Protein AF-Q25303-F1 (afdb_monomer)

Foldseek 3Di:
DPPPPDLVNCCVFLVVLDDPVLSVVLVVCVVVVHDPVVSLVSSVVVLVPDDDPSNVVNLVSNLVVVLVLLCVQQHDVLSVVLVVCVVVPHDVVVSVVSSVVSLVPRPDPVSVVSCVSCVVVNCVSVVVVVCVVVPPPDLVNCCVFLVVLDDPVLSVVLVVCVVVVHDVVVSLVSSVVVLVPDDDPSVLVNLVSNLVVVLVLLCVQQHPVLSVVLVVCVVVQPDLVVSVVSSVVSLVPRPDPVSVVVCVSCVVVNCCSSVPPDVDPDDHDPDDLQCPCVDPLNPLDDVVLSVVLNVCSVVPHDPLVSLVSSVVVLVPDDDPSNVSSLVSVVVVLLVVLVVQADPVCVVVLVVPPPAPVSNVVSLVRLVVDPDPVCVVVSVSSSVSNCVSCVVVVRVLVRVVPVCPPLCVCCVPQVPLDDPVLSVVLVVCVVVVHDPLVSLVSSLVVLVVDDDPSNVVNLVSCQVVLLVLLCVLLHVVLSVVLVVCVVVPNALVRSVVSSVVSNVPRPDPSSVVSCSRCVVSNNVSSNVVSPPPDLVNCCVPLVVLDDPVLSVVLVVCVVVVHDPVVSVVSSVVVLVPDDPVSVVVNVVD

pLDDT: mean 72.69, std 16.01, range [29.0, 93.25]

Sequence (588 aa):
DHHEHNLDEYFRTHLSWLTDIQKDEIRKMKEEGKPKADMQKKIFDYYESLTGDEKKEASEKLREGCRALLKQIVGDEKMAELKQMKDSGDGYEELIAKVDHMLEHVTDEPKKEKITEYGPACRKIYGDRHKRDHHEHNLDEYFRTHLSWLTDIQKDEIRKMKEEGKPKADMQKKIFDYYESLTGDEKKEASEKLREGCRALLKQIVGDEKMAELKQMKDSGVGIEELIAKVDHMLEHVTDEPKKEKIQEYGPACHKIYGTPVMRNKRNQANNGTKHCSSPYLQWLTDEEKGEIRKIIGGNKSRADILKAIFFYYQILPGKEKKNAGERLRLSCEEIVRSLVYENRLSELEALENDSSTMSEMMKMLSAATDRSKFAQIKAYQTACNRIFDLRQLVRRKREHKGNSIDNYLEKNLKWLSVEQREELREMKKNGKSRADMIAKMFHYYEELFGEAKQHVTERLYDGCRQILKDVVGGDRYNELAKMKDSGANMNDLKAKADAMLNEIIDEEKKEKIKIYGSGCMRIFTRMGHKHSLEEHFKTDLKWLTKEQKDELLKMKEENKSEADIREKVLHFYESLNEEAKKETAEF

Radius of gyration: 40.66 Å; Cα contacts (8 Å, |Δi|>4): 334; chains: 1; bounding box: 104×54×108 Å

Secondary structure (DSSP, 8-state):
------HHHHHHTTTTTS-HHHHHHHHHHHHTT--HHHHHHHHHHHHHH--HHHHHHHHHHHHHHHHHHHHHHHHHHHHHHHHHHHHHT--HHHHHHHHHHHHHT---HHHHHHHHHHHHHHHHHHHHHHHHHS----HHHHHHTTTTTS-HHHHHHHHHHHHTT--HHHHHHHHHHHHHH--HHHHHHHHHHHHHHHHHHHHHHHHHHHHHHHHHHHHTT--HHHHHHHHHHHHHT---HHHHHHHHHHHHHHHHHHHS------------TT-GGGSGGGTTS-HHHHHHHHHHHHTT--HHHHHHHHHHHHHH--HHHHHHHHHHHHHHHHHHHHHHS-GGGHHHHHTS-SSTHHHHHHHHHHHT---TTTHHHHHHHHHHHHHHHTHHHHHHHHHHHTT--HHHHHHHH-TTS-HHHHHHHHHHHHTT--HHHHHHHHHHHHHH--HHHHHHHHHHHHHHHHHHHHHHH-HHHHHHHHHHHHTT--HHHHHHHHHHHHHT---HHHHHHHHHHHHHHHHHHHHHH----HHHHTTTTTTTS-HHHHHHHHHHHHTT--HHHHHHHHHHHHHTS-HHHHHHHTT-

Organism: Loa loa (NCBI:txid7209)

InterPro domains:
  IPR032487 Polyprotein allergen, nematode [PF16469] (5-126)
  IPR032487 Polyprotein allergen, nematode [PF16469] (137-258)
  IPR032487 Polyprotein allergen, nematode [PF16469] (280-389)
  IPR032487 Polyprotein allergen, nematode [PF16469] (405-525)
  IPR032487 Polyprotein allergen, nematode [PF16469] (532-586)
  IPR038289 DVA-1 superfamily [G3DSA:1.10.533.30] (1-129)
  IPR038289 DVA-1 superfamily [G3DSA:1.10.533.30] (130-261)
  IPR038289 DVA-1 superfamily [G3DSA:1.10.533.30] (266-392)
  IPR038289 DVA-1 superfamily [G3DSA:1.10.533.30] (397-527)
  IPR038289 DVA-1 superfamily [G3DSA:1.10.533.30] (528-588)

Nearest PDB structures (foldseek):
  2xv9-assembly1_A  TM=9.232E-01  e=7.006E-07  Ascaris suum
  7z88-assembly1_A  TM=1.424E-01  e=2.249E+00  Homo sapiens

Mean predicted aligned error: 23.8 Å

Solvent-accessible surface area (backbone atoms only — not comparable to full-atom values): 33617 Å² total; per-residue (Å²): 135,85,82,75,79,50,71,69,56,38,46,69,54,41,41,47,78,53,51,71,70,56,49,51,53,50,49,48,40,54,73,70,65,51,57,67,67,59,50,50,49,53,54,48,54,54,56,67,72,43,56,73,68,62,31,50,54,42,51,52,31,42,48,52,45,44,49,55,52,47,35,71,64,65,30,70,68,54,49,48,52,54,48,50,42,55,75,72,65,55,53,65,69,58,53,48,51,49,50,51,56,56,56,71,70,54,80,52,62,78,49,46,50,50,45,68,74,42,39,66,60,43,52,48,63,55,44,56,45,42,59,68,69,44,75,67,71,51,68,69,56,38,45,69,53,41,40,46,79,54,51,70,70,56,49,50,53,50,48,49,41,55,74,70,66,54,58,67,68,60,52,51,49,52,54,47,54,54,54,66,73,43,56,74,68,63,32,50,52,41,52,52,30,44,50,48,46,46,49,56,52,47,34,72,64,63,31,70,67,54,47,47,52,55,48,52,41,49,74,72,41,53,50,71,68,59,53,47,52,50,49,51,57,56,58,72,71,54,80,52,62,77,50,46,52,50,45,69,76,44,41,67,62,42,48,51,65,70,69,46,86,65,94,65,94,66,92,60,85,90,79,69,92,82,52,72,68,75,33,85,48,40,66,81,51,52,74,65,58,41,47,53,50,46,55,47,58,75,65,76,53,55,75,61,57,53,51,50,53,56,48,53,61,52,68,73,44,59,75,69,59,30,53,53,41,47,55,29,46,45,56,52,46,50,51,53,51,58,73,71,47,61,75,91,51,45,63,68,53,68,72,47,72,94,50,86,58,52,56,57,56,50,51,54,52,53,74,68,56,82,57,75,92,48,44,70,58,52,53,47,49,50,55,52,46,48,66,75,50,42,65,69,61,50,54,54,56,44,66,63,52,82,57,67,50,61,62,60,48,42,66,69,76,41,64,87,49,52,73,66,60,50,48,52,52,49,49,40,51,75,70,68,50,52,72,50,59,50,46,49,51,52,49,50,58,55,64,74,43,56,67,68,64,33,52,57,49,38,61,65,46,37,59,56,38,50,50,52,49,30,70,57,61,30,64,70,58,40,49,50,53,49,50,41,48,76,71,65,50,50,70,67,58,51,47,54,52,48,52,54,53,56,70,69,54,78,52,69,70,48,47,51,49,43,72,52,41,40,73,58,37,51,52,38,50,54,53,63,68,48,65,67,46,72,77,50,37,44,71,57,88,41,47,86,52,52,72,69,57,50,52,51,53,49,50,41,52,75,68,67,52,52,74,65,58,54,49,54,51,53,49,53,56,55,70,69,46,52,76,67,58,42,58,74,51,68,83,107

Structure (mmCIF, N/CA/C/O backbone):
data_AF-Q25303-F1
#
_entry.id   AF-Q25303-F1
#
loop_
_atom_site.group_PDB
_atom_site.id
_atom_site.type_symbol
_atom_site.label_atom_id
_atom_site.label_alt_id
_atom_site.label_comp_id
_atom_site.label_asym_id
_atom_site.label_entity_id
_atom_site.label_seq_id
_atom_site.pdbx_PDB_ins_code
_atom_site.Cartn_x
_atom_site.Cartn_y
_atom_site.Cartn_z
_atom_site.occupancy
_atom_site.B_iso_or_equiv
_atom_site.auth_seq_id
_atom_site.auth_comp_id
_atom_site.auth_asym_id
_atom_site.auth_atom_id
_atom_site.pdbx_PDB_model_num
ATOM 1 N N . ASP A 1 1 ? -27.948 -24.685 54.886 1.00 29.00 1 ASP A N 1
ATOM 2 C CA . ASP A 1 1 ? -26.506 -24.870 54.635 1.00 29.00 1 ASP A CA 1
ATOM 3 C C . ASP A 1 1 ? -25.879 -23.612 54.068 1.00 29.00 1 ASP A C 1
ATOM 5 O O . ASP A 1 1 ? -25.976 -23.327 52.878 1.00 29.00 1 ASP A O 1
ATOM 9 N N . HIS A 1 2 ? -25.306 -22.802 54.958 1.00 31.19 2 HIS A N 1
ATOM 10 C CA . HIS A 1 2 ? -24.534 -21.623 54.587 1.00 31.19 2 HIS A CA 1
ATOM 11 C C . HIS A 1 2 ? -23.174 -22.088 54.062 1.00 31.19 2 HIS A C 1
ATOM 13 O O . HIS A 1 2 ? -22.274 -22.372 54.845 1.00 31.19 2 HIS A O 1
ATOM 19 N N . HIS A 1 3 ? -23.020 -22.187 52.739 1.00 37.19 3 HIS A N 1
ATOM 20 C CA . HIS A 1 3 ? -21.689 -22.231 52.136 1.00 37.19 3 HIS A CA 1
ATOM 21 C C . HIS A 1 3 ? -21.018 -20.875 52.378 1.00 37.19 3 HIS A C 1
ATOM 23 O O . HIS A 1 3 ? -21.212 -19.909 51.637 1.00 37.19 3 HIS A O 1
ATOM 29 N N . GLU A 1 4 ? -20.299 -20.793 53.491 1.00 41.38 4 GLU A N 1
ATOM 30 C CA . GLU A 1 4 ? -19.401 -19.704 53.829 1.00 41.38 4 GLU A CA 1
ATOM 31 C C . GLU A 1 4 ? -18.225 -19.779 52.847 1.00 41.38 4 GLU A C 1
ATOM 33 O O . GLU A 1 4 ? -17.341 -20.623 52.974 1.00 41.38 4 GLU A O 1
ATOM 38 N N . HIS A 1 5 ? -18.273 -18.974 51.783 1.00 54.72 5 HIS A N 1
ATOM 39 C CA . HIS A 1 5 ? -17.223 -18.960 50.765 1.00 54.72 5 HIS A CA 1
ATOM 40 C C . HIS A 1 5 ? -15.878 -18.628 51.420 1.00 54.72 5 HIS A C 1
ATOM 42 O O . HIS A 1 5 ? -15.682 -17.519 51.92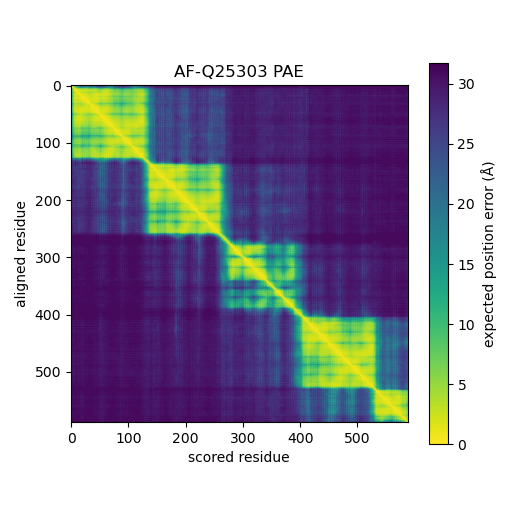9 1.00 54.72 5 HIS A O 1
ATOM 48 N N . ASN A 1 6 ? -14.952 -19.589 51.425 1.00 68.81 6 ASN A N 1
ATOM 49 C CA . ASN A 1 6 ? -13.628 -19.390 51.997 1.00 68.81 6 ASN A CA 1
ATOM 50 C C . ASN A 1 6 ? -12.845 -18.395 51.121 1.00 68.81 6 ASN A C 1
ATOM 52 O O . ASN A 1 6 ? -12.849 -18.486 49.896 1.00 68.81 6 ASN A O 1
ATOM 56 N N . LEU A 1 7 ? -12.136 -17.452 51.744 1.00 77.88 7 LEU A N 1
ATOM 57 C CA . LEU A 1 7 ? -11.303 -16.463 51.049 1.00 77.88 7 LEU A CA 1
ATOM 58 C C . LEU A 1 7 ? -10.301 -17.136 50.087 1.00 77.88 7 LEU A C 1
ATOM 60 O O . LEU A 1 7 ? -10.069 -16.640 48.986 1.00 77.88 7 LEU A O 1
ATOM 64 N N . ASP A 1 8 ? -9.778 -18.306 50.461 1.00 79.81 8 ASP A N 1
ATOM 65 C CA . ASP A 1 8 ? -8.863 -19.079 49.614 1.00 79.81 8 ASP A CA 1
ATOM 66 C C . ASP A 1 8 ? -9.529 -19.639 48.348 1.00 79.81 8 ASP A C 1
ATOM 68 O O . ASP A 1 8 ? -8.869 -19.814 47.322 1.00 79.81 8 ASP A O 1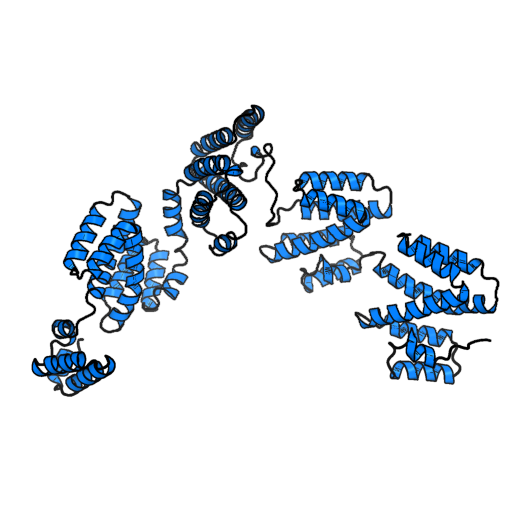
ATOM 72 N N . GLU A 1 9 ? -10.835 -19.907 48.385 1.00 82.00 9 GLU A N 1
ATOM 73 C CA . GLU A 1 9 ? -11.585 -20.330 47.203 1.00 82.00 9 GLU A CA 1
ATOM 74 C C . GLU A 1 9 ? -11.682 -19.181 46.197 1.00 82.00 9 GLU A C 1
ATOM 76 O O . GLU A 1 9 ? -11.440 -19.380 45.004 1.00 82.00 9 GLU A O 1
ATOM 81 N N . TYR A 1 10 ? -11.910 -17.954 46.677 1.00 82.56 10 TYR A N 1
ATOM 82 C CA . TYR A 1 10 ? -11.863 -16.765 45.831 1.00 82.56 10 TYR A CA 1
ATOM 83 C C . TYR A 1 10 ? 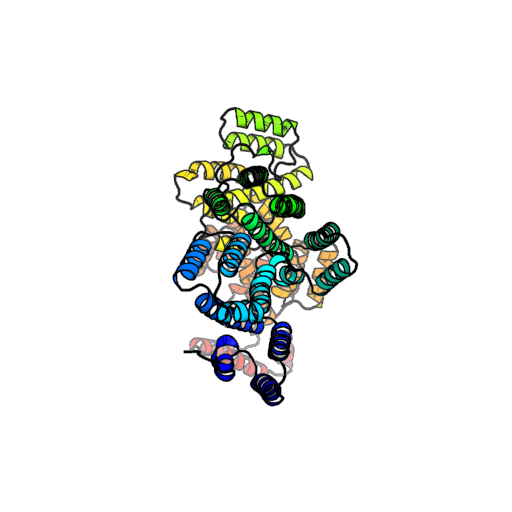-10.474 -16.553 45.226 1.00 82.56 10 TYR A C 1
ATOM 85 O O . TYR A 1 10 ? -10.382 -16.302 44.026 1.00 82.56 10 TYR A O 1
ATOM 93 N N . PHE A 1 11 ? -9.392 -16.727 45.993 1.00 87.38 11 PHE A N 1
ATOM 94 C CA . PHE A 1 11 ? -8.018 -16.625 45.475 1.00 87.38 11 PHE A CA 1
ATOM 95 C C . PHE A 1 11 ? -7.673 -17.651 44.395 1.00 87.38 11 PHE A C 1
ATOM 97 O O . PHE A 1 11 ? -6.782 -17.396 43.587 1.00 87.38 11 PHE A O 1
ATOM 104 N N . ARG A 1 12 ? -8.358 -18.797 44.356 1.00 84.44 12 ARG A N 1
ATOM 105 C CA . ARG A 1 12 ? -8.180 -19.812 43.304 1.00 84.44 12 ARG A CA 1
ATOM 106 C C . ARG A 1 12 ? -9.081 -19.590 42.093 1.00 84.44 12 ARG A C 1
ATOM 108 O O . ARG A 1 12 ? -8.774 -20.094 41.018 1.00 84.44 12 ARG A O 1
ATOM 115 N N . THR A 1 13 ? -10.179 -18.859 42.261 1.00 85.94 13 THR A N 1
ATOM 116 C CA . THR A 1 13 ? -11.217 -18.684 41.239 1.00 85.94 13 THR A CA 1
ATOM 117 C C . THR A 1 13 ? -11.272 -17.237 40.747 1.00 85.94 13 THR A C 1
ATOM 119 O O . THR A 1 13 ? -10.565 -16.863 39.816 1.00 85.94 13 THR A O 1
ATOM 122 N N . HIS A 1 14 ? -12.102 -16.401 41.364 1.00 85.31 14 HIS A N 1
ATOM 123 C CA . HIS A 1 14 ? -12.442 -15.057 40.892 1.00 85.31 14 HIS A CA 1
ATOM 124 C C . HIS A 1 14 ? -11.359 -14.002 41.175 1.00 85.31 14 HIS A C 1
ATOM 126 O O . HIS A 1 14 ? -11.366 -12.933 40.565 1.00 85.31 14 HIS A O 1
ATOM 132 N N . LEU A 1 15 ? -10.421 -14.307 42.075 1.00 89.06 15 LEU A N 1
ATOM 133 C CA . LEU A 1 15 ? -9.273 -13.483 42.463 1.00 89.06 15 LEU A CA 1
ATOM 134 C C . LEU A 1 15 ? -7.933 -14.155 42.114 1.00 89.06 15 LEU A C 1
ATOM 136 O O . LEU A 1 15 ? -6.900 -13.819 42.693 1.00 89.06 15 LEU A O 1
ATOM 140 N N . SER A 1 16 ? -7.931 -15.105 41.168 1.00 90.44 16 SER A N 1
ATOM 141 C CA . SER A 1 16 ? -6.713 -15.804 40.728 1.00 90.44 16 SER A CA 1
ATOM 142 C C . SER A 1 16 ? -5.656 -14.874 40.132 1.00 90.44 16 SER A C 1
ATOM 144 O O . SER A 1 16 ? -4.474 -15.202 40.175 1.00 90.44 16 SER A O 1
ATOM 146 N N . TRP A 1 17 ? -6.091 -13.720 39.623 1.00 92.19 17 TRP A N 1
ATOM 147 C CA . TRP A 1 17 ? -5.275 -12.666 39.020 1.00 92.19 17 TRP A CA 1
ATOM 148 C C . TRP A 1 17 ? -4.452 -11.854 40.032 1.00 92.19 17 TRP A C 1
ATOM 150 O O . TRP A 1 17 ? -3.571 -11.102 39.626 1.00 92.19 17 TRP A O 1
ATOM 160 N N . LEU A 1 18 ? -4.717 -11.981 41.337 1.00 91.44 18 LEU A N 1
ATOM 161 C CA . LEU A 1 18 ? -3.857 -11.387 42.360 1.00 91.44 18 LEU A CA 1
ATOM 162 C C . LEU A 1 18 ? -2.526 -12.143 42.436 1.00 91.44 18 LEU A C 1
ATOM 164 O O . LEU A 1 18 ? -2.493 -13.377 42.382 1.00 91.44 18 LEU A O 1
ATOM 168 N N . THR A 1 19 ? -1.434 -11.411 42.642 1.00 91.81 19 THR A N 1
ATOM 169 C CA . THR A 1 19 ? -0.134 -12.023 42.940 1.00 91.81 19 THR A CA 1
ATOM 170 C C . THR A 1 19 ? -0.143 -12.663 44.325 1.00 91.81 19 THR A C 1
ATOM 172 O O . THR A 1 19 ? -0.952 -12.305 45.184 1.00 91.81 19 THR A O 1
ATOM 175 N N . ASP A 1 20 ? 0.776 -13.593 44.581 1.00 91.69 20 ASP A N 1
ATOM 176 C CA . ASP A 1 20 ? 0.850 -14.255 45.890 1.00 91.69 20 ASP A CA 1
ATOM 177 C C . ASP A 1 20 ? 1.131 -13.255 47.023 1.00 91.69 20 ASP A C 1
ATOM 179 O O . ASP A 1 20 ? 0.511 -13.335 48.078 1.00 91.69 20 ASP A O 1
ATOM 183 N N . ILE A 1 21 ? 1.934 -12.217 46.753 1.00 91.62 21 ILE A N 1
ATOM 184 C CA . ILE A 1 21 ? 2.184 -11.113 47.693 1.00 91.62 21 ILE A CA 1
ATOM 185 C C . ILE A 1 21 ? 0.883 -10.364 48.024 1.00 91.62 21 ILE A C 1
ATOM 187 O O . ILE A 1 21 ? 0.608 -10.071 49.186 1.00 91.62 21 ILE A O 1
ATOM 191 N N . GLN A 1 22 ? 0.058 -10.068 47.015 1.00 93.25 22 GLN A N 1
ATOM 192 C CA . GLN A 1 22 ? -1.226 -9.391 47.219 1.00 93.25 22 GLN A CA 1
ATOM 193 C C . GLN A 1 22 ? -2.215 -10.284 47.981 1.00 93.25 22 GLN A C 1
ATOM 195 O O . GLN A 1 22 ? -2.923 -9.804 48.865 1.00 93.25 22 GLN A O 1
ATOM 200 N N . LYS A 1 23 ? -2.254 -11.589 47.679 1.00 92.81 23 LYS A N 1
ATOM 201 C CA . LYS A 1 23 ? -3.086 -12.568 48.401 1.00 92.81 23 LYS A CA 1
ATOM 202 C C . LYS A 1 23 ? -2.687 -12.660 49.873 1.00 92.81 23 LYS A C 1
ATOM 204 O O . LYS A 1 23 ? -3.565 -12.675 50.735 1.00 92.81 23 LYS A O 1
ATOM 209 N N . ASP A 1 24 ? -1.389 -12.672 50.163 1.00 91.81 24 ASP A N 1
ATOM 210 C CA . ASP A 1 24 ? -0.861 -12.691 51.528 1.00 91.81 24 ASP A CA 1
ATOM 211 C C . ASP A 1 24 ? -1.215 -11.409 52.292 1.00 91.81 24 ASP A C 1
ATOM 213 O O . ASP A 1 24 ? -1.609 -11.478 53.457 1.00 91.81 24 ASP A O 1
ATOM 217 N N . GLU A 1 25 ? -1.166 -10.244 51.637 1.00 92.69 25 GLU A N 1
ATOM 218 C CA . GLU A 1 25 ? -1.586 -8.973 52.239 1.00 92.69 25 GLU A CA 1
ATOM 219 C C . GLU A 1 25 ? -3.079 -8.993 52.610 1.00 92.69 25 GLU A C 1
ATOM 221 O O . GLU A 1 25 ? -3.444 -8.624 53.727 1.00 92.69 25 GLU A O 1
ATOM 226 N N . ILE A 1 26 ? -3.946 -9.502 51.729 1.00 92.44 26 ILE A N 1
ATOM 227 C CA . ILE A 1 26 ? -5.380 -9.656 52.024 1.00 92.44 26 ILE A CA 1
ATOM 228 C C . ILE A 1 26 ? -5.619 -10.705 53.125 1.00 92.44 26 ILE A C 1
ATOM 230 O O . ILE A 1 26 ? -6.475 -10.495 53.988 1.00 92.44 26 ILE A O 1
ATOM 234 N N . ARG A 1 27 ? -4.855 -11.808 53.155 1.00 91.06 27 ARG A N 1
ATOM 235 C CA . ARG A 1 27 ? -4.942 -12.808 54.235 1.00 91.06 27 ARG A CA 1
ATOM 236 C C . ARG A 1 27 ? -4.586 -12.185 55.583 1.00 91.06 27 ARG A C 1
ATOM 238 O O . ARG A 1 27 ? -5.345 -12.333 56.537 1.00 91.06 27 ARG A O 1
ATOM 245 N N . LYS A 1 28 ? -3.511 -11.399 55.625 1.00 92.06 28 LYS A N 1
ATOM 246 C CA . LYS A 1 28 ? -3.102 -10.647 56.812 1.00 92.06 28 LYS A CA 1
ATOM 247 C C . LYS A 1 28 ? -4.181 -9.659 57.262 1.00 92.06 28 LYS A C 1
ATOM 249 O O . LYS A 1 28 ? -4.470 -9.581 58.449 1.00 92.06 28 LYS A O 1
ATOM 254 N N . MET A 1 29 ? -4.844 -8.956 56.339 1.00 90.88 29 MET A N 1
ATOM 255 C CA . MET A 1 29 ? -5.974 -8.079 56.686 1.00 90.88 29 MET A CA 1
ATOM 256 C C . MET A 1 29 ? -7.135 -8.846 57.338 1.00 90.88 29 MET A C 1
ATOM 258 O O . MET A 1 29 ? -7.746 -8.334 58.276 1.00 90.88 29 MET A O 1
ATOM 262 N N . LYS A 1 30 ? -7.423 -10.070 56.876 1.00 87.12 30 LYS A N 1
ATOM 263 C CA . LYS A 1 30 ? -8.439 -10.945 57.479 1.00 87.12 30 LYS A CA 1
ATOM 264 C C . LYS A 1 30 ? -8.030 -11.413 58.879 1.00 87.12 30 LYS A C 1
ATOM 266 O O . LYS A 1 30 ? -8.860 -11.390 59.782 1.00 87.12 30 LYS A O 1
ATOM 271 N N . GLU A 1 31 ? -6.773 -11.816 59.060 1.00 89.31 31 GLU A N 1
ATOM 272 C CA . GLU A 1 31 ? -6.212 -12.238 60.356 1.00 89.31 31 GLU A CA 1
ATOM 273 C C . GLU A 1 31 ? -6.196 -11.094 61.380 1.00 89.31 31 GLU A C 1
ATOM 275 O O . GLU A 1 31 ? -6.507 -11.302 62.549 1.00 89.31 31 GLU A O 1
ATOM 280 N N . GLU A 1 32 ? -5.917 -9.871 60.926 1.00 90.19 32 GLU A N 1
ATOM 281 C CA . GLU A 1 32 ? -5.994 -8.637 61.719 1.00 90.19 32 GLU A CA 1
ATOM 282 C C . GLU A 1 32 ? -7.440 -8.212 62.048 1.00 90.19 32 GLU A C 1
ATOM 284 O O . GLU A 1 32 ? -7.647 -7.202 62.719 1.00 90.19 32 GLU A O 1
ATOM 289 N N . GLY A 1 33 ? -8.450 -8.952 61.575 1.00 87.25 33 GLY A N 1
ATOM 290 C CA . GLY A 1 33 ? -9.860 -8.667 61.833 1.00 87.25 33 GLY A CA 1
ATOM 291 C C . GLY A 1 33 ? -10.384 -7.425 61.111 1.00 87.25 33 GLY A C 1
ATOM 292 O O . GLY A 1 33 ? -11.368 -6.831 61.558 1.00 87.25 33 GLY A O 1
ATOM 293 N N . LYS A 1 34 ? -9.746 -7.001 60.009 1.00 88.38 34 LYS A N 1
ATOM 294 C CA . LYS A 1 34 ? -10.209 -5.828 59.259 1.00 88.38 34 LYS A CA 1
ATOM 295 C C . LYS A 1 34 ? -11.587 -6.076 58.637 1.00 88.38 34 LYS A C 1
ATOM 297 O O . LYS A 1 34 ? -11.866 -7.191 58.181 1.00 88.38 34 LYS A O 1
ATOM 302 N N . PRO A 1 35 ? -12.442 -5.040 58.559 1.00 84.94 35 PRO A N 1
ATOM 303 C CA . PRO A 1 35 ? -13.725 -5.124 57.878 1.00 84.94 35 PRO A CA 1
ATOM 304 C C . PRO A 1 35 ? -13.591 -5.670 56.452 1.00 84.94 35 PRO A C 1
ATOM 306 O O . PRO A 1 35 ? -12.679 -5.303 55.708 1.00 84.94 35 PRO A O 1
ATOM 309 N N . LYS A 1 36 ? -14.552 -6.497 56.023 1.00 80.06 36 LYS A N 1
ATOM 310 C CA . LYS A 1 36 ? -14.592 -7.013 54.644 1.00 80.06 36 LYS A CA 1
ATOM 311 C C . LYS A 1 36 ? -14.593 -5.901 53.594 1.00 80.06 36 LYS A C 1
ATOM 313 O O . LYS A 1 36 ? -13.965 -6.067 52.555 1.00 80.06 36 LYS A O 1
ATOM 318 N N . ALA A 1 37 ? -15.222 -4.763 53.891 1.00 81.25 37 ALA A N 1
ATOM 319 C CA . ALA A 1 37 ? -15.215 -3.584 53.027 1.00 81.25 37 ALA A CA 1
ATOM 320 C C . ALA A 1 37 ? -13.794 -3.049 52.762 1.00 81.25 37 ALA A C 1
ATOM 322 O O . ALA A 1 37 ? -13.489 -2.660 51.636 1.00 81.25 37 ALA A O 1
ATOM 323 N N . ASP A 1 38 ? -12.899 -3.096 53.754 1.00 85.88 38 ASP A N 1
ATOM 324 C CA . ASP A 1 38 ? -11.508 -2.658 53.592 1.00 85.88 38 ASP A CA 1
ATOM 325 C C . ASP A 1 38 ? -10.711 -3.643 52.736 1.00 85.88 38 ASP A C 1
ATOM 327 O O . ASP A 1 38 ? -9.926 -3.235 51.880 1.00 85.88 38 ASP A O 1
ATOM 331 N N . MET A 1 39 ? -10.947 -4.947 52.918 1.00 88.50 39 MET A N 1
ATOM 332 C CA . MET A 1 39 ? -10.359 -5.980 52.061 1.00 88.50 39 MET A CA 1
ATOM 333 C C . MET A 1 39 ? -10.844 -5.845 50.613 1.00 88.50 39 MET A C 1
ATOM 335 O O . MET A 1 39 ? -10.036 -5.873 49.688 1.00 88.50 39 MET A O 1
ATOM 339 N N . GLN A 1 40 ? -12.148 -5.640 50.406 1.00 84.88 40 GLN A N 1
ATOM 340 C CA . GLN A 1 40 ? -12.723 -5.383 49.086 1.00 84.88 40 GLN A CA 1
ATOM 341 C C . GLN A 1 40 ? -12.110 -4.130 48.458 1.00 84.88 40 GLN A C 1
ATOM 343 O O . GLN A 1 40 ? -11.668 -4.186 47.313 1.00 84.88 40 GLN A O 1
ATOM 348 N N . LYS A 1 41 ? -12.018 -3.024 49.206 1.00 87.06 41 LYS A N 1
ATOM 349 C CA . LYS A 1 41 ? -11.381 -1.789 48.738 1.00 87.06 41 LYS A CA 1
ATOM 350 C C . LYS A 1 41 ? -9.952 -2.051 48.267 1.00 87.06 41 LYS A C 1
ATOM 352 O O . LYS A 1 41 ? -9.617 -1.691 47.146 1.00 87.06 41 LYS A O 1
ATOM 357 N N . LYS A 1 42 ? -9.154 -2.766 49.062 1.00 90.81 42 LYS A N 1
ATOM 358 C CA . LYS A 1 42 ? -7.771 -3.108 48.715 1.00 90.81 42 LYS A CA 1
ATOM 359 C C . LYS A 1 42 ? -7.670 -3.971 47.450 1.00 90.81 42 LYS A C 1
ATOM 361 O O . LYS A 1 42 ? -6.820 -3.716 46.601 1.00 90.81 42 LYS A O 1
ATOM 366 N N . ILE A 1 43 ? -8.555 -4.958 47.291 1.00 89.94 43 ILE A N 1
ATOM 367 C CA . ILE A 1 43 ? -8.646 -5.762 46.060 1.00 89.94 43 ILE A CA 1
ATOM 368 C C . ILE A 1 43 ? -8.969 -4.866 44.857 1.00 89.94 43 ILE A C 1
ATOM 370 O O . ILE A 1 43 ? -8.364 -5.018 43.795 1.00 89.94 43 ILE A O 1
ATOM 374 N N . PHE A 1 44 ? -9.890 -3.913 45.012 1.00 86.94 44 PHE A N 1
ATOM 375 C CA . PHE A 1 44 ? -10.221 -2.965 43.950 1.00 86.94 44 PHE A CA 1
ATOM 376 C C . PHE A 1 44 ? -9.075 -2.006 43.626 1.00 86.94 44 PHE A C 1
ATOM 378 O O . PHE A 1 44 ? -8.876 -1.726 42.449 1.00 86.94 44 PHE A O 1
ATOM 385 N N . ASP A 1 45 ? -8.293 -1.566 44.612 1.00 87.69 45 ASP A N 1
ATOM 386 C CA . ASP A 1 45 ? -7.106 -0.736 44.381 1.00 87.69 45 ASP A CA 1
ATOM 387 C C . ASP A 1 45 ? -6.083 -1.485 43.503 1.00 87.69 45 ASP A C 1
ATOM 389 O O . ASP A 1 45 ? -5.550 -0.923 42.542 1.00 87.69 45 ASP A O 1
ATOM 393 N N . TYR A 1 46 ? -5.864 -2.786 43.755 1.00 91.12 46 TYR A N 1
ATOM 394 C CA . TYR A 1 46 ? -5.035 -3.611 42.869 1.00 91.12 46 TYR A CA 1
ATOM 395 C C . TYR A 1 46 ? -5.639 -3.724 41.471 1.00 91.12 46 TYR A C 1
ATOM 397 O O . TYR A 1 46 ? -4.935 -3.497 40.491 1.00 91.12 46 TYR A O 1
ATOM 405 N N . TYR A 1 47 ? -6.936 -4.017 41.357 1.00 87.69 47 TYR A N 1
ATOM 406 C CA . TYR A 1 47 ? -7.622 -4.101 40.064 1.00 87.69 47 TYR A CA 1
ATOM 407 C C . TYR A 1 47 ? -7.544 -2.786 39.261 1.00 87.69 47 TYR A C 1
ATOM 409 O O . TYR A 1 47 ? -7.352 -2.802 38.042 1.00 87.69 47 TYR A O 1
ATOM 417 N N . GLU A 1 48 ? -7.666 -1.633 39.919 1.00 84.00 48 GLU A N 1
ATOM 418 C CA . GLU A 1 48 ? -7.573 -0.322 39.277 1.00 84.00 48 GLU A CA 1
ATOM 419 C C . GLU A 1 48 ? -6.168 -0.033 38.751 1.00 84.00 48 GLU A C 1
ATOM 421 O O . GLU A 1 48 ? -6.048 0.536 37.662 1.00 84.00 48 GLU A O 1
ATOM 426 N N . SER A 1 49 ? -5.141 -0.495 39.471 1.00 85.06 49 SER A N 1
ATOM 427 C CA . SER A 1 49 ? -3.732 -0.377 39.084 1.00 85.06 49 SER A CA 1
ATOM 428 C C . SER A 1 49 ? -3.353 -1.224 37.861 1.00 85.06 49 SER A C 1
ATOM 430 O O . SER A 1 49 ? -2.399 -0.890 37.159 1.00 85.06 49 SER A O 1
ATOM 432 N N . LEU A 1 50 ? -4.120 -2.280 37.557 1.00 84.06 50 LEU A N 1
ATOM 433 C CA . LEU A 1 50 ? -3.885 -3.111 36.377 1.00 84.06 50 LEU A CA 1
ATOM 434 C C . LEU A 1 50 ? -4.168 -2.338 35.088 1.00 84.06 50 LEU A C 1
ATOM 436 O O . LEU A 1 50 ? -5.069 -1.490 35.014 1.00 84.06 50 LEU A O 1
ATOM 440 N N . THR A 1 51 ? -3.450 -2.703 34.027 1.00 74.38 51 THR A N 1
ATOM 441 C CA . THR A 1 51 ? -3.658 -2.189 32.668 1.00 74.38 51 THR A CA 1
ATOM 442 C C . THR A 1 51 ? -3.593 -3.327 31.642 1.00 74.38 51 THR A C 1
ATOM 444 O O . THR A 1 51 ? -3.269 -4.460 31.982 1.00 74.38 51 THR A O 1
ATOM 447 N N . GLY A 1 52 ? -3.970 -3.054 30.389 1.00 75.50 52 GLY A N 1
ATOM 448 C CA . GLY A 1 52 ? -3.814 -4.011 29.286 1.00 75.50 52 GLY A CA 1
ATOM 449 C C . GLY A 1 52 ? -4.527 -5.356 29.491 1.00 75.50 52 GLY A C 1
ATOM 450 O O . GLY A 1 52 ? -5.666 -5.402 29.969 1.00 75.50 52 GLY A O 1
ATOM 451 N N . ASP A 1 53 ? -3.848 -6.435 29.098 1.00 72.88 53 ASP A N 1
ATOM 452 C CA . ASP A 1 53 ? -4.379 -7.801 29.136 1.00 72.88 53 ASP A CA 1
ATOM 453 C C . ASP A 1 53 ? -4.618 -8.302 30.567 1.00 72.88 53 ASP A C 1
ATOM 455 O O . ASP A 1 53 ? -5.635 -8.946 30.820 1.00 72.88 53 ASP A O 1
ATOM 459 N N . GLU A 1 54 ? -3.782 -7.904 31.530 1.00 79.56 54 GLU A N 1
ATOM 460 C CA . GLU A 1 54 ? -3.952 -8.255 32.949 1.00 79.56 54 GLU A CA 1
ATOM 461 C C . GLU A 1 54 ? -5.268 -7.694 33.505 1.00 79.56 54 GLU A C 1
ATOM 463 O O . GLU A 1 54 ? -6.044 -8.396 34.156 1.00 79.56 54 GLU A O 1
ATOM 468 N N . LYS A 1 55 ? -5.592 -6.432 33.177 1.00 85.88 55 LYS A N 1
ATOM 469 C CA . LYS A 1 55 ? -6.875 -5.830 33.575 1.00 85.88 55 LYS A CA 1
ATOM 470 C C . LYS A 1 55 ? -8.052 -6.520 32.896 1.00 85.88 55 LYS A C 1
ATOM 472 O O . LYS A 1 55 ? -9.138 -6.590 33.477 1.00 85.88 55 LYS A O 1
ATOM 477 N N . LYS A 1 56 ? -7.881 -6.992 31.658 1.00 80.12 56 LYS A N 1
ATOM 478 C CA . LYS A 1 56 ? -8.924 -7.712 30.919 1.00 80.12 56 LYS A CA 1
ATOM 479 C C . LYS A 1 56 ? -9.220 -9.060 31.574 1.00 80.12 56 LYS A C 1
ATOM 481 O O . LYS A 1 56 ? -10.385 -9.319 31.868 1.00 80.12 56 LYS A O 1
ATOM 486 N N . GLU A 1 57 ? -8.191 -9.846 31.876 1.00 85.94 57 GLU A N 1
ATOM 487 C CA . GLU A 1 57 ? -8.328 -11.125 32.576 1.00 85.94 57 GLU A CA 1
ATOM 488 C C . GLU A 1 57 ? -8.971 -10.938 33.958 1.00 85.94 57 GLU A C 1
ATOM 490 O O . GLU A 1 57 ? -9.978 -11.579 34.269 1.00 85.94 57 GLU A O 1
ATOM 495 N N . ALA A 1 58 ? -8.478 -9.981 34.752 1.00 87.38 58 ALA A N 1
ATOM 496 C CA . ALA A 1 58 ? -9.053 -9.663 36.058 1.00 87.38 58 ALA A CA 1
ATOM 497 C C . ALA A 1 58 ? -10.534 -9.249 35.956 1.00 87.38 58 ALA A C 1
ATOM 499 O O . ALA A 1 58 ? -11.369 -9.700 36.742 1.00 87.38 58 ALA A O 1
ATOM 500 N N . SER A 1 59 ? -10.893 -8.448 34.942 1.00 85.00 59 SER A N 1
ATOM 501 C CA . SER A 1 59 ? -12.288 -8.055 34.683 1.00 85.00 59 SER A CA 1
ATOM 502 C C . SER A 1 59 ? -13.177 -9.267 34.392 1.00 85.00 59 SER A C 1
ATOM 504 O O . SER A 1 59 ? -14.318 -9.322 34.849 1.00 85.00 59 SER A O 1
ATOM 506 N N . GLU A 1 60 ? -12.695 -10.231 33.605 1.00 87.12 60 GLU A N 1
ATOM 507 C CA . GLU A 1 60 ? -13.451 -11.437 33.255 1.00 87.12 60 GLU A CA 1
ATOM 508 C C . GLU A 1 60 ? -13.683 -12.326 34.482 1.00 87.12 60 GLU A C 1
ATOM 510 O O . GLU A 1 60 ? -14.831 -12.694 34.751 1.00 87.12 60 GLU A O 1
ATOM 515 N N . LYS A 1 61 ? -12.640 -12.566 35.286 1.00 88.50 61 LYS A N 1
ATOM 516 C CA . LYS A 1 61 ? -12.717 -13.357 36.526 1.00 88.50 61 LYS A CA 1
ATOM 517 C C . LYS A 1 61 ? -13.643 -12.741 37.573 1.00 88.50 61 LYS A C 1
ATOM 519 O O . LYS A 1 61 ? -14.472 -13.442 38.159 1.00 88.50 61 LYS A O 1
ATOM 524 N N . LEU A 1 62 ? -13.573 -11.424 37.761 1.00 88.94 62 LEU A N 1
ATOM 525 C CA . LEU A 1 62 ? -14.465 -10.701 38.670 1.00 88.94 62 LEU A CA 1
ATOM 526 C C . LEU A 1 62 ? -15.926 -10.732 38.189 1.00 88.94 62 LEU A C 1
ATOM 528 O O . LEU A 1 62 ? -16.844 -10.909 38.992 1.00 88.94 62 LEU A O 1
ATOM 532 N N . ARG A 1 63 ? -16.170 -10.633 36.873 1.00 86.88 63 ARG A N 1
ATOM 533 C CA . ARG A 1 63 ? -17.524 -10.771 36.303 1.00 86.88 63 ARG A CA 1
ATOM 534 C C . ARG A 1 63 ? -18.092 -12.166 36.502 1.00 86.88 63 ARG A C 1
ATOM 536 O O . ARG A 1 63 ? -19.287 -12.282 36.761 1.00 86.88 63 ARG A O 1
ATOM 543 N N . GLU A 1 64 ? -17.277 -13.209 36.365 1.00 87.00 64 GLU A N 1
ATOM 544 C CA . GLU A 1 64 ? -17.687 -14.583 36.675 1.00 87.00 64 GLU A CA 1
ATOM 545 C C . GLU A 1 64 ? -18.152 -14.703 38.126 1.00 87.00 64 GLU A C 1
ATOM 547 O O . GLU A 1 64 ? -19.238 -15.233 38.357 1.00 87.00 64 GLU A O 1
ATOM 552 N N . GLY A 1 65 ? -17.406 -14.116 39.068 1.00 87.00 65 GLY A N 1
ATOM 553 C CA . GLY A 1 65 ? -17.792 -14.073 40.480 1.00 87.00 65 GLY A CA 1
ATOM 554 C C . GLY A 1 65 ? -19.120 -13.354 40.698 1.00 87.00 65 GLY A C 1
ATOM 555 O O . GLY A 1 65 ? -20.028 -13.892 41.328 1.00 87.00 65 GLY A O 1
ATOM 556 N N . CYS A 1 66 ? -19.297 -12.183 40.084 1.00 88.75 66 CYS A N 1
ATOM 557 C CA . CYS A 1 66 ? -20.561 -11.453 40.159 1.00 88.75 66 CYS A CA 1
ATOM 558 C C . CYS A 1 66 ? -21.737 -12.204 39.512 1.00 88.75 66 CYS A C 1
ATOM 560 O O . CYS A 1 66 ? -22.851 -12.126 40.022 1.00 88.75 66 CYS A O 1
ATOM 562 N N . ARG A 1 67 ? -21.525 -12.961 38.420 1.00 87.62 67 ARG A N 1
ATOM 563 C CA . ARG A 1 67 ? -22.576 -13.818 37.832 1.00 87.62 67 ARG A CA 1
ATOM 564 C C . ARG A 1 67 ? -22.945 -14.967 38.754 1.00 87.62 67 ARG A C 1
ATOM 566 O O . ARG A 1 67 ? -24.129 -15.252 38.898 1.00 87.62 67 ARG A O 1
ATOM 573 N N . ALA A 1 68 ? -21.954 -15.621 39.356 1.00 86.31 68 ALA A N 1
ATOM 574 C CA . ALA A 1 68 ? -22.187 -16.699 40.308 1.00 86.31 68 ALA A CA 1
ATOM 575 C C . ALA A 1 68 ? -22.970 -16.188 41.525 1.00 86.31 68 ALA A C 1
ATOM 577 O O . ALA A 1 68 ? -23.945 -16.814 41.937 1.00 86.31 68 ALA A O 1
ATOM 578 N N . LEU A 1 69 ? -22.610 -15.009 42.038 1.00 86.12 69 LEU A N 1
ATOM 579 C CA . LEU A 1 69 ? -23.314 -14.374 43.146 1.00 86.12 69 LEU A CA 1
ATOM 580 C C . LEU A 1 69 ? -24.746 -13.973 42.771 1.00 86.12 69 LEU A C 1
ATOM 582 O O . LEU A 1 69 ? -25.680 -14.298 43.500 1.00 86.12 69 LEU A O 1
ATOM 586 N N . LEU A 1 70 ? -24.937 -13.322 41.619 1.00 87.38 70 LEU A N 1
ATOM 587 C CA . LEU A 1 70 ? -26.267 -12.952 41.134 1.00 87.38 70 LEU A CA 1
ATOM 588 C C . LEU A 1 70 ? -27.144 -14.197 40.960 1.00 87.38 70 LEU A C 1
ATOM 590 O O . LEU A 1 70 ? -28.271 -14.216 41.443 1.00 87.38 70 LEU A O 1
ATOM 594 N N . LYS A 1 71 ? -26.596 -15.276 40.388 1.00 88.12 71 LYS A N 1
ATOM 595 C CA . LYS A 1 71 ? -27.269 -16.574 40.264 1.00 88.12 71 LYS A CA 1
ATOM 596 C C . LYS A 1 71 ? -27.708 -17.138 41.620 1.00 88.12 71 LYS A C 1
ATOM 598 O O . LYS A 1 71 ? -28.827 -17.624 41.731 1.00 88.12 71 LYS A O 1
ATOM 603 N N . GLN A 1 72 ? -26.879 -17.035 42.663 1.00 85.38 72 GLN A N 1
ATOM 604 C CA . GLN A 1 72 ? -27.264 -17.449 44.023 1.00 85.38 72 GLN A CA 1
ATOM 605 C C . GLN A 1 72 ? -28.416 -16.609 44.600 1.00 85.38 72 GLN A C 1
ATOM 607 O O . GLN A 1 72 ? -29.215 -17.113 45.391 1.00 85.38 72 GLN A O 1
ATOM 612 N N . ILE A 1 73 ? -28.503 -15.332 44.222 1.00 86.81 73 ILE A N 1
ATOM 613 C CA . ILE A 1 73 ? -29.525 -14.405 44.713 1.00 86.81 73 ILE A CA 1
ATOM 614 C C . ILE A 1 73 ? -30.855 -14.635 43.981 1.00 86.81 73 ILE A C 1
ATOM 616 O O . ILE A 1 73 ? -31.851 -14.976 44.625 1.00 86.81 73 ILE A O 1
ATOM 620 N N . VAL A 1 74 ? -30.863 -14.501 42.650 1.00 85.50 74 VAL A N 1
ATOM 621 C CA . VAL A 1 74 ? -32.093 -14.485 41.832 1.00 85.50 74 VAL A CA 1
ATOM 622 C C . VAL A 1 74 ? -32.486 -15.853 41.261 1.00 85.50 74 VAL A C 1
ATOM 624 O O . VAL A 1 74 ? -33.615 -16.019 40.808 1.00 85.50 74 VAL A O 1
ATOM 627 N N . GLY A 1 75 ? -31.591 -16.843 41.307 1.00 86.44 75 GLY A N 1
ATOM 628 C CA . GLY A 1 75 ? -31.832 -18.199 40.809 1.00 86.44 75 GLY A CA 1
ATOM 629 C C . GLY A 1 75 ? -31.642 -18.376 39.296 1.00 86.44 75 GLY A C 1
ATOM 630 O O . GLY A 1 75 ? -31.451 -17.424 38.536 1.00 86.44 75 GLY A O 1
ATOM 631 N N . ASP A 1 76 ? -31.681 -19.636 38.860 1.00 85.31 76 ASP A N 1
ATOM 632 C CA . ASP A 1 76 ? -31.366 -20.060 37.487 1.00 85.31 76 ASP A CA 1
ATOM 633 C C . ASP A 1 76 ? -32.367 -19.531 36.455 1.00 85.31 76 ASP A C 1
ATOM 635 O O . ASP A 1 76 ? -31.963 -19.141 35.362 1.00 85.31 76 ASP A O 1
ATOM 639 N N . GLU A 1 77 ? -33.650 -19.465 36.812 1.00 84.81 77 GLU A N 1
ATOM 640 C CA . GLU A 1 77 ? -34.724 -18.990 35.933 1.00 84.81 77 GLU A CA 1
ATOM 641 C C . GLU A 1 77 ? -34.525 -17.517 35.554 1.00 84.81 77 GLU A C 1
ATOM 643 O O . GLU A 1 77 ? -34.480 -17.163 34.377 1.00 84.81 77 GLU A O 1
ATOM 648 N N . LYS A 1 78 ? -34.281 -16.657 36.549 1.00 86.31 78 LYS A N 1
ATOM 649 C CA . LYS A 1 78 ? -34.023 -15.228 36.330 1.00 86.31 78 LYS A CA 1
ATOM 650 C C . LYS A 1 78 ? -32.697 -14.980 35.614 1.00 86.31 78 LYS A C 1
ATOM 652 O O . LYS A 1 78 ? -32.602 -14.084 34.778 1.00 86.31 78 LYS A O 1
ATOM 657 N N . MET A 1 79 ? -31.686 -15.811 35.860 1.00 87.69 79 MET A N 1
ATOM 658 C CA . MET A 1 79 ? -30.446 -15.768 35.082 1.00 87.69 79 MET A CA 1
ATOM 659 C C . MET A 1 79 ? -30.649 -16.176 33.617 1.00 87.69 79 MET A C 1
ATOM 661 O O . MET A 1 79 ? -29.985 -15.618 32.741 1.00 87.69 79 MET A O 1
ATOM 665 N N . ALA A 1 80 ? -31.550 -17.122 33.334 1.00 87.38 80 ALA A N 1
ATOM 666 C CA . ALA A 1 80 ? -31.905 -17.501 31.971 1.00 87.38 80 ALA A CA 1
ATOM 667 C C . ALA A 1 80 ? -32.661 -16.374 31.250 1.00 87.38 80 ALA A C 1
ATOM 669 O O . ALA A 1 80 ? -32.322 -16.081 30.105 1.00 87.38 80 ALA A O 1
ATOM 670 N N . GLU A 1 81 ? -33.584 -15.681 31.931 1.00 87.56 81 GLU A N 1
ATOM 671 C CA . GLU A 1 81 ? -34.243 -14.472 31.404 1.00 87.56 81 GLU A CA 1
ATOM 672 C C . GLU A 1 81 ? -33.211 -13.398 31.014 1.00 87.56 81 GLU A C 1
ATOM 674 O O . GLU A 1 81 ? -33.221 -12.909 29.887 1.00 87.56 81 GLU A O 1
ATOM 679 N N . LEU A 1 82 ? -32.264 -13.070 31.905 1.00 86.06 82 LEU A N 1
ATOM 680 C CA . LEU A 1 82 ? -31.212 -12.081 31.616 1.00 86.06 82 LEU A CA 1
ATOM 681 C C . LEU A 1 82 ? -30.313 -12.503 30.449 1.00 86.06 82 LEU A C 1
ATOM 683 O O . LEU A 1 82 ? -29.860 -11.666 29.667 1.00 86.06 82 LEU A O 1
ATOM 687 N N . LYS A 1 83 ? -30.036 -13.806 30.327 1.00 83.69 83 LYS A N 1
ATOM 688 C CA . LYS A 1 83 ? -29.281 -14.344 29.196 1.00 83.69 83 LYS A CA 1
ATOM 689 C C . LYS A 1 83 ? -30.065 -14.187 27.892 1.00 83.69 83 LYS A C 1
ATOM 691 O O . LYS A 1 83 ? -29.485 -13.742 26.911 1.00 83.69 83 LYS A O 1
ATOM 696 N N . GLN A 1 84 ? -31.360 -14.494 27.896 1.00 84.31 84 GLN A N 1
ATOM 697 C CA . GLN A 1 84 ? -32.223 -14.341 26.728 1.00 84.31 84 GLN A CA 1
ATOM 698 C C . GLN A 1 84 ? -32.330 -12.879 26.282 1.00 84.31 84 GLN A C 1
ATOM 700 O O . GLN A 1 84 ? -32.217 -12.612 25.090 1.00 84.31 84 GLN A O 1
ATOM 705 N N . MET A 1 85 ? -32.488 -11.943 27.220 1.00 83.81 85 MET A N 1
ATOM 706 C CA . MET A 1 85 ? -32.500 -10.502 26.936 1.00 83.81 85 MET A CA 1
ATOM 707 C C . MET A 1 85 ? -31.190 -10.054 26.275 1.00 83.81 85 MET A C 1
ATOM 709 O O . MET A 1 85 ? -31.176 -9.439 25.211 1.00 83.81 85 MET A O 1
ATOM 713 N N . LYS A 1 86 ? -30.054 -10.478 26.842 1.00 78.38 86 LYS A N 1
ATOM 714 C CA . LYS A 1 86 ? -28.734 -10.206 26.265 1.00 78.38 86 LYS A CA 1
ATOM 715 C C . LYS A 1 86 ? -28.564 -10.810 24.863 1.00 78.38 86 LYS A C 1
ATOM 717 O O . LYS A 1 86 ? -27.994 -10.156 23.994 1.00 78.38 86 LYS A O 1
ATOM 722 N N . ASP A 1 87 ? -29.017 -12.044 24.648 1.00 77.94 87 ASP A N 1
ATOM 723 C CA . ASP A 1 87 ? -28.912 -12.739 23.358 1.00 77.94 87 ASP A CA 1
ATOM 724 C C . ASP A 1 87 ? -29.875 -12.147 22.305 1.00 77.94 87 ASP A C 1
ATOM 726 O O . ASP A 1 87 ? -29.600 -12.228 21.109 1.00 77.94 87 ASP A O 1
ATOM 730 N N . SER A 1 88 ? -30.962 -11.501 22.745 1.00 78.12 88 SER A N 1
ATOM 731 C CA . SER A 1 88 ? -31.927 -10.776 21.899 1.00 78.12 88 SER A CA 1
ATOM 732 C C . SER A 1 88 ? -31.455 -9.368 21.514 1.00 78.12 88 SER A C 1
ATOM 734 O O . SER A 1 88 ? -32.060 -8.734 20.653 1.00 78.12 88 SER A O 1
ATOM 736 N N . GLY A 1 89 ? -30.346 -8.905 22.100 1.00 71.50 89 GLY A N 1
ATOM 737 C CA . GLY A 1 89 ? -29.751 -7.604 21.806 1.00 71.50 89 GLY A CA 1
ATOM 738 C C . GLY A 1 89 ? -30.308 -6.444 22.632 1.00 71.50 89 GLY A C 1
ATOM 739 O O . GLY A 1 89 ? -30.075 -5.299 22.247 1.00 71.50 89 GLY A O 1
ATOM 740 N N . ASP A 1 90 ? -30.998 -6.723 23.744 1.00 74.56 90 ASP A N 1
ATOM 741 C CA . ASP A 1 90 ? -31.523 -5.689 24.643 1.00 74.56 90 ASP A CA 1
ATOM 742 C C . ASP A 1 90 ? -30.400 -4.782 25.164 1.00 74.56 90 ASP A C 1
ATOM 744 O O . ASP A 1 90 ? -29.254 -5.206 25.393 1.00 74.56 90 ASP A O 1
ATOM 748 N N . GLY A 1 91 ? -30.739 -3.508 25.351 1.00 71.00 91 GLY A N 1
ATOM 749 C CA . GLY A 1 91 ? -29.799 -2.494 25.801 1.00 71.00 91 GLY A CA 1
ATOM 750 C C . GLY A 1 91 ? -29.269 -2.809 27.198 1.00 71.00 91 GLY A C 1
ATOM 751 O O . GLY A 1 91 ? -29.955 -3.369 28.050 1.00 71.00 91 GLY A O 1
ATOM 752 N N . TYR A 1 92 ? -28.031 -2.417 27.493 1.00 72.69 92 TYR A N 1
ATOM 753 C CA . TYR A 1 92 ? -27.491 -2.645 28.834 1.00 72.69 92 TYR A CA 1
ATOM 754 C C . TYR A 1 92 ? -28.245 -1.888 29.928 1.00 72.69 92 TYR A C 1
ATOM 756 O O . TYR A 1 92 ? -28.366 -2.406 31.032 1.00 72.69 92 TYR A O 1
ATOM 764 N N . GLU A 1 93 ? -28.764 -0.693 29.642 1.00 76.31 93 GLU A N 1
ATOM 765 C CA . GLU A 1 93 ? -29.612 0.030 30.596 1.00 76.31 93 GLU A CA 1
ATOM 766 C C . GLU A 1 93 ? -30.874 -0.774 30.933 1.00 76.31 93 GLU A C 1
ATOM 768 O O . GLU A 1 93 ? -31.254 -0.851 32.098 1.00 76.31 93 GLU A O 1
ATOM 773 N N . GLU A 1 94 ? -31.453 -1.469 29.951 1.00 82.25 94 GLU A N 1
ATOM 774 C CA . GLU A 1 94 ? -32.591 -2.371 30.149 1.00 82.25 94 GLU A CA 1
ATOM 775 C C . GLU A 1 94 ? -32.181 -3.607 30.960 1.00 82.25 94 GLU A C 1
ATOM 777 O O . GLU A 1 94 ? -32.908 -4.024 31.863 1.00 82.25 94 GLU A O 1
ATOM 782 N N . LEU A 1 95 ? -30.985 -4.157 30.715 1.00 83.50 95 LEU A N 1
ATOM 783 C CA . LEU A 1 95 ? -30.423 -5.241 31.526 1.00 83.50 95 LEU A CA 1
ATOM 784 C C . LEU A 1 95 ? -30.153 -4.802 32.973 1.00 83.50 95 LEU A C 1
ATOM 786 O O . LEU A 1 95 ? -30.456 -5.569 33.887 1.00 83.50 95 LEU A O 1
ATOM 790 N N . ILE A 1 96 ? -29.620 -3.595 33.212 1.00 83.81 96 ILE A N 1
ATOM 791 C CA . ILE A 1 96 ? -29.455 -3.052 34.570 1.00 83.81 96 ILE A CA 1
ATOM 792 C C . ILE A 1 96 ? -30.820 -2.889 35.222 1.00 83.81 96 ILE A C 1
ATOM 794 O O . ILE A 1 96 ? -31.009 -3.388 36.324 1.00 83.81 96 ILE A O 1
ATOM 798 N N . ALA A 1 97 ? -31.768 -2.231 34.553 1.00 86.19 97 ALA A N 1
ATOM 799 C CA . ALA A 1 97 ? -33.100 -1.996 35.096 1.00 86.19 97 ALA A CA 1
ATOM 800 C C . ALA A 1 97 ? -33.797 -3.317 35.443 1.00 86.19 97 ALA A C 1
ATOM 802 O O . ALA A 1 97 ? -34.435 -3.439 36.487 1.00 86.19 97 ALA A O 1
ATOM 803 N N . LYS A 1 98 ? -33.615 -4.348 34.609 1.00 88.31 98 LYS A N 1
ATOM 804 C CA . LYS A 1 98 ? -34.118 -5.690 34.885 1.00 88.31 98 LYS A CA 1
ATOM 805 C C . LYS A 1 98 ? -33.432 -6.320 36.097 1.00 88.31 98 LYS A C 1
ATOM 807 O O . LYS A 1 98 ? -34.127 -6.897 36.929 1.00 88.31 98 LYS A O 1
ATOM 812 N N . VAL A 1 99 ? -32.105 -6.222 36.216 1.00 86.69 99 VAL A N 1
ATOM 813 C CA . VAL A 1 99 ? -31.373 -6.700 37.402 1.00 86.69 99 VAL A CA 1
ATOM 814 C C . VAL A 1 99 ? -31.852 -5.964 38.652 1.00 86.69 99 VAL A C 1
ATOM 816 O O . VAL A 1 99 ? -32.144 -6.615 39.646 1.00 86.69 99 VAL A O 1
ATOM 819 N N . ASP A 1 100 ? -32.009 -4.645 38.598 1.00 86.50 100 ASP A N 1
ATOM 820 C CA . ASP A 1 100 ? -32.468 -3.827 39.722 1.00 86.50 100 ASP A CA 1
ATOM 821 C C . ASP A 1 100 ? -33.871 -4.233 40.159 1.00 86.50 100 ASP A C 1
ATOM 823 O O . ASP A 1 100 ? -34.079 -4.568 41.324 1.00 86.50 100 ASP A O 1
ATOM 827 N N . HIS A 1 101 ? -34.788 -4.375 39.204 1.00 86.88 101 HIS A N 1
ATOM 828 C CA . HIS A 1 101 ? -36.122 -4.903 39.459 1.00 86.88 101 HIS A CA 1
ATOM 829 C C . HIS A 1 101 ? -36.080 -6.313 40.073 1.00 86.88 101 HIS A C 1
ATOM 831 O O . HIS A 1 101 ? -36.847 -6.623 40.983 1.00 86.88 101 HIS A O 1
ATOM 837 N N . MET A 1 102 ? -35.206 -7.204 39.590 1.00 87.31 102 MET A N 1
ATOM 838 C CA . MET A 1 102 ? -35.056 -8.547 40.164 1.00 87.31 102 MET A CA 1
ATOM 839 C C . MET A 1 102 ? -34.542 -8.499 41.607 1.00 87.31 102 MET A C 1
ATOM 841 O O . MET A 1 102 ? -35.005 -9.288 42.427 1.00 87.31 102 MET A O 1
ATOM 845 N N . LEU A 1 103 ? -33.608 -7.595 41.916 1.00 86.62 103 LEU A N 1
ATOM 846 C CA . LEU A 1 103 ? -33.019 -7.443 43.246 1.00 86.62 103 LEU A CA 1
ATOM 847 C C . LEU A 1 103 ? -33.980 -6.780 44.245 1.00 86.62 103 LEU A C 1
ATOM 849 O O . LEU A 1 103 ? -33.985 -7.173 45.409 1.00 86.62 103 LEU A O 1
ATOM 853 N N . GLU A 1 104 ? -34.829 -5.846 43.809 1.00 85.56 104 GLU A N 1
ATOM 854 C CA . GLU A 1 104 ? -35.862 -5.210 44.649 1.00 85.56 104 GLU A CA 1
ATOM 855 C C . GLU A 1 104 ? -36.894 -6.209 45.189 1.00 85.56 104 GLU A C 1
ATOM 857 O O . GLU A 1 104 ? -37.383 -6.066 46.309 1.00 85.56 104 GLU A O 1
ATOM 862 N N . HIS A 1 105 ? -37.192 -7.259 44.419 1.00 81.88 105 HIS A N 1
ATOM 863 C CA . HIS A 1 105 ? -38.154 -8.297 44.796 1.00 81.88 105 HIS A CA 1
ATOM 864 C C . HIS A 1 105 ? -37.537 -9.418 45.655 1.00 81.88 105 HIS A C 1
ATOM 866 O O . HIS A 1 105 ? -38.216 -10.391 45.988 1.00 81.88 105 HIS A O 1
ATOM 872 N N . VAL A 1 106 ? -36.257 -9.309 46.036 1.00 85.38 106 VAL A N 1
ATOM 873 C CA . VAL A 1 106 ? -35.602 -10.269 46.933 1.00 85.38 106 VAL A CA 1
ATOM 874 C C . VAL A 1 106 ? -35.983 -9.961 48.380 1.00 85.38 106 VAL A C 1
ATOM 876 O O . VAL A 1 106 ? -35.545 -8.975 48.968 1.00 85.38 106 VAL A O 1
ATOM 879 N N . THR A 1 107 ? -36.777 -10.841 48.987 1.00 81.38 107 THR A N 1
ATOM 880 C CA . THR A 1 107 ? -37.245 -10.693 50.377 1.00 81.38 107 THR A CA 1
ATOM 881 C C . THR A 1 107 ? -36.403 -11.456 51.405 1.00 81.38 107 THR A C 1
ATOM 883 O O . THR A 1 107 ? -36.592 -11.264 52.600 1.00 81.38 107 THR A O 1
ATOM 886 N N . ASP A 1 108 ? -35.489 -12.316 50.957 1.00 86.62 108 ASP A N 1
ATOM 887 C CA . ASP A 1 108 ? -34.605 -13.129 51.802 1.00 86.62 108 ASP A CA 1
ATOM 888 C C . ASP A 1 108 ? -33.467 -12.271 52.388 1.00 86.62 108 ASP A C 1
ATOM 890 O O . ASP A 1 108 ? -32.672 -11.692 51.645 1.00 86.62 108 ASP A O 1
ATOM 894 N N . GLU A 1 109 ? -33.402 -12.174 53.719 1.00 83.94 109 GLU A N 1
ATOM 895 C CA . GLU A 1 109 ? -32.450 -11.308 54.431 1.00 83.94 109 GLU A CA 1
ATOM 896 C C . GLU A 1 109 ? -30.969 -11.666 54.173 1.00 83.94 109 GLU A C 1
ATOM 898 O O . GLU A 1 109 ? -30.213 -10.772 53.785 1.00 83.94 109 GLU A O 1
ATOM 903 N N . PRO A 1 110 ? -30.530 -12.941 54.255 1.00 82.50 110 PRO A N 1
ATOM 904 C CA . PRO A 1 110 ? -29.181 -13.336 53.832 1.00 82.50 110 PRO A CA 1
ATOM 905 C C . PRO A 1 110 ? -28.822 -12.928 52.395 1.00 82.50 110 PRO A C 1
ATOM 907 O O . PRO A 1 110 ? -27.672 -12.594 52.095 1.00 82.50 110 PRO A O 1
ATOM 910 N N . LYS A 1 111 ? -29.787 -12.959 51.468 1.00 85.62 111 LYS A N 1
ATOM 911 C CA . LYS A 1 111 ? -29.564 -12.491 50.094 1.00 85.62 111 LYS A CA 1
ATOM 912 C C . LYS A 1 111 ? -29.498 -10.965 50.010 1.00 85.62 111 LYS A C 1
ATOM 914 O O . LYS A 1 111 ? -28.649 -10.463 49.276 1.00 85.62 111 LYS A O 1
ATOM 919 N N . LYS A 1 112 ? -30.317 -10.227 50.765 1.00 84.62 112 LYS A N 1
ATOM 920 C CA . LYS A 1 112 ? -30.242 -8.754 50.850 1.00 84.62 112 LYS A CA 1
ATOM 921 C C . LYS A 1 112 ? -28.910 -8.266 51.404 1.00 84.62 112 LYS A C 1
ATOM 923 O O . LYS A 1 112 ? -28.358 -7.289 50.891 1.00 84.62 112 LYS A O 1
ATOM 928 N N . GLU A 1 113 ? -28.363 -8.962 52.396 1.00 83.25 113 GLU A N 1
ATOM 929 C CA . GLU A 1 113 ? -27.035 -8.658 52.927 1.00 83.25 113 GLU A CA 1
ATOM 930 C C . GLU A 1 113 ? -25.972 -8.790 51.828 1.00 83.25 113 GLU A C 1
ATOM 932 O O . GLU A 1 113 ? -25.222 -7.848 51.586 1.00 83.25 113 GLU A O 1
ATOM 937 N N . LYS A 1 114 ? -25.993 -9.883 51.049 1.00 82.94 114 LYS A N 1
ATOM 938 C CA . LYS A 1 114 ? -25.097 -10.061 49.890 1.00 82.94 114 LYS A CA 1
ATOM 939 C C . LYS A 1 114 ? -25.273 -8.979 48.819 1.00 82.94 114 LYS A C 1
ATOM 941 O O . LYS A 1 114 ? -24.283 -8.548 48.226 1.00 82.94 114 LYS A O 1
ATOM 946 N N . ILE A 1 115 ? -26.505 -8.536 48.555 1.00 84.88 115 ILE A N 1
ATOM 947 C CA . ILE A 1 115 ? -26.778 -7.433 47.616 1.00 84.88 115 ILE A CA 1
ATOM 948 C C . ILE A 1 115 ? -26.126 -6.143 48.117 1.00 84.88 115 ILE A C 1
ATOM 950 O O . ILE A 1 115 ? -25.490 -5.436 47.338 1.00 84.88 115 ILE A O 1
ATOM 954 N N . THR A 1 116 ? -26.240 -5.855 49.411 1.00 83.62 116 THR A N 1
ATOM 955 C CA . THR A 1 116 ? -25.656 -4.654 50.021 1.00 83.62 116 THR A CA 1
ATOM 956 C C . THR A 1 116 ? -24.127 -4.735 50.062 1.00 83.62 116 THR A C 1
ATOM 958 O O . THR A 1 116 ? -23.449 -3.761 49.745 1.00 83.62 116 THR A O 1
ATOM 961 N N . GLU A 1 117 ? -23.580 -5.910 50.385 1.00 82.31 117 GLU A N 1
ATOM 962 C CA . GLU A 1 117 ? -22.141 -6.153 50.550 1.00 82.31 117 GLU A CA 1
ATOM 963 C C . GLU A 1 117 ? -21.376 -6.167 49.215 1.00 82.31 117 GLU A C 1
ATOM 965 O O . GLU A 1 117 ? -20.275 -5.628 49.130 1.00 82.31 117 GLU A O 1
ATOM 970 N N . TYR A 1 118 ? -21.931 -6.768 48.157 1.00 82.75 118 TYR A N 1
ATOM 971 C CA . TYR A 1 118 ? -21.226 -6.963 46.878 1.00 82.75 118 TYR A CA 1
ATOM 972 C C . TYR A 1 118 ? -21.843 -6.196 45.706 1.00 82.75 118 TYR A C 1
ATOM 974 O O . TYR A 1 118 ? -21.196 -6.037 44.668 1.00 82.75 118 TYR A O 1
ATOM 982 N N . GLY A 1 119 ? -23.077 -5.705 45.837 1.00 84.12 119 GLY A N 1
ATOM 983 C CA . GLY A 1 119 ? -23.791 -4.997 44.773 1.00 84.12 119 GLY A CA 1
ATOM 984 C C . GLY A 1 119 ? -23.015 -3.803 44.213 1.00 84.12 119 GLY A C 1
ATOM 985 O O . GLY A 1 119 ? -22.812 -3.759 42.998 1.00 84.12 119 GLY A O 1
ATOM 986 N N . PRO A 1 120 ? -22.510 -2.869 45.045 1.00 83.94 120 PRO A N 1
ATOM 987 C CA . PRO A 1 120 ? -21.724 -1.730 44.566 1.00 83.94 120 PRO A CA 1
ATOM 988 C C . PRO A 1 120 ? -20.461 -2.149 43.798 1.00 83.94 120 PRO A C 1
ATOM 990 O O . PRO A 1 120 ? -20.170 -1.611 42.729 1.00 83.94 120 PRO A O 1
ATOM 993 N N . ALA A 1 121 ? -19.749 -3.162 44.299 1.00 82.44 121 ALA A N 1
ATOM 994 C CA . ALA A 1 121 ? -18.566 -3.726 43.654 1.00 82.44 121 ALA A CA 1
ATOM 995 C C . ALA A 1 121 ? -18.899 -4.339 42.283 1.00 82.44 121 ALA A C 1
ATOM 997 O O . ALA A 1 121 ? -18.244 -4.036 41.284 1.00 82.44 121 ALA A O 1
ATOM 998 N N . CYS A 1 122 ? -19.956 -5.149 42.205 1.00 86.50 122 CYS A N 1
ATOM 999 C CA . CYS A 1 122 ? -20.396 -5.745 40.949 1.00 86.50 122 CYS A CA 1
ATOM 1000 C C . CYS A 1 122 ? -20.896 -4.691 39.954 1.00 86.50 122 CYS A C 1
ATOM 1002 O O . CYS A 1 122 ? -20.524 -4.749 38.782 1.00 86.50 122 CYS A O 1
ATOM 1004 N N . ARG A 1 123 ? -21.642 -3.674 40.406 1.00 84.50 123 ARG A N 1
ATOM 1005 C CA . ARG A 1 123 ? -22.025 -2.530 39.561 1.00 84.50 123 ARG A CA 1
ATOM 1006 C C . ARG A 1 123 ? -20.804 -1.809 39.008 1.00 84.50 123 ARG A C 1
ATOM 1008 O O . ARG A 1 123 ? -20.817 -1.451 37.840 1.00 84.50 123 ARG A O 1
ATOM 1015 N N . LYS A 1 124 ? -19.734 -1.647 39.790 1.00 81.75 124 LYS A N 1
ATOM 1016 C CA . LYS A 1 124 ? -18.475 -1.055 39.316 1.00 81.75 124 LYS A CA 1
ATOM 1017 C C . LYS A 1 124 ? -17.789 -1.923 38.254 1.00 81.75 124 LYS A C 1
ATOM 1019 O O . LYS A 1 124 ? -17.402 -1.405 37.217 1.00 81.75 124 LYS A O 1
ATOM 1024 N N . ILE A 1 125 ? -17.715 -3.243 38.446 1.00 83.06 125 ILE A N 1
ATOM 1025 C CA . ILE A 1 125 ? -17.115 -4.194 37.482 1.00 83.06 125 ILE A CA 1
ATOM 1026 C C . ILE A 1 125 ? -17.880 -4.232 36.143 1.00 83.06 125 ILE A C 1
ATOM 1028 O O . ILE A 1 125 ? -17.280 -4.323 35.064 1.00 83.06 125 ILE A O 1
ATOM 1032 N N . TYR A 1 126 ? -19.214 -4.183 36.200 1.00 76.19 126 TYR A N 1
ATOM 1033 C CA . TYR A 1 126 ? -20.064 -4.113 35.009 1.00 76.19 126 TYR A CA 1
ATOM 1034 C C . TYR A 1 126 ? -20.123 -2.692 34.421 1.00 76.19 126 TYR A C 1
ATOM 1036 O O . TYR A 1 126 ? -20.124 -2.536 33.205 1.00 76.19 126 TYR A O 1
ATOM 1044 N N . GLY A 1 127 ? -20.035 -1.655 35.252 1.00 66.75 127 GLY A N 1
ATOM 1045 C CA . GLY A 1 127 ? -19.922 -0.250 34.855 1.00 66.75 127 GLY A CA 1
ATOM 1046 C C . GLY A 1 127 ? -18.601 0.078 34.152 1.00 66.75 127 GLY A C 1
ATOM 1047 O O . GLY A 1 127 ? -18.589 0.839 33.193 1.00 66.75 127 GLY A O 1
ATOM 1048 N N . ASP A 1 128 ? -17.500 -0.571 34.533 1.00 60.94 128 ASP A N 1
ATOM 1049 C CA . ASP A 1 128 ? -16.214 -0.507 33.827 1.00 60.94 128 ASP A CA 1
ATOM 1050 C C . ASP A 1 128 ? -16.291 -1.128 32.432 1.00 60.94 128 ASP A C 1
ATOM 1052 O O . ASP A 1 128 ? -15.574 -0.715 31.520 1.00 60.94 128 ASP A O 1
ATOM 1056 N N . ARG A 1 129 ? -17.181 -2.114 32.243 1.00 52.19 129 ARG A N 1
ATOM 1057 C CA . ARG A 1 129 ? -17.545 -2.574 30.904 1.00 52.19 129 ARG A CA 1
ATOM 1058 C C . ARG A 1 129 ? -18.278 -1.475 30.159 1.00 52.19 129 ARG A C 1
ATOM 1060 O O . ARG A 1 129 ? -17.980 -1.284 29.003 1.00 52.19 129 ARG A O 1
ATOM 1067 N N . HIS A 1 130 ? -19.146 -0.716 30.816 1.00 46.12 130 HIS A N 1
ATOM 1068 C CA . HIS A 1 130 ? -19.883 0.388 30.204 1.00 46.12 130 HIS A CA 1
ATOM 1069 C C . HIS A 1 130 ? -19.052 1.635 29.938 1.00 46.12 130 HIS A C 1
ATOM 1071 O O . HIS A 1 130 ? -19.370 2.348 29.006 1.00 46.12 130 HIS A O 1
ATOM 1077 N N . LYS A 1 131 ? -17.919 1.839 30.611 1.00 46.72 131 LYS A N 1
ATOM 1078 C CA . LYS A 1 131 ? -16.891 2.785 30.141 1.00 46.72 131 LYS A CA 1
ATOM 1079 C C . LYS A 1 131 ? -16.093 2.273 28.931 1.00 46.72 131 LYS A C 1
ATOM 1081 O O . LYS A 1 131 ? -15.388 3.053 28.305 1.00 46.72 131 LYS A O 1
ATOM 1086 N N . ARG A 1 132 ? -16.167 0.972 28.621 1.00 45.91 132 ARG A N 1
ATOM 1087 C CA . ARG A 1 132 ? -15.568 0.345 27.425 1.00 45.91 132 ARG A CA 1
ATOM 1088 C C . ARG A 1 132 ? -16.597 0.077 26.305 1.00 45.91 132 ARG A C 1
ATOM 1090 O O . ARG A 1 132 ? -16.204 0.052 25.148 1.00 45.91 132 ARG A O 1
ATOM 1097 N N . ASP A 1 133 ? -17.881 -0.085 26.645 1.00 39.00 133 ASP A N 1
ATOM 1098 C CA . ASP A 1 133 ? -19.001 -0.446 25.757 1.00 39.00 133 ASP A CA 1
ATOM 1099 C C . ASP A 1 133 ? -19.948 0.754 25.494 1.00 39.00 133 ASP A C 1
ATOM 1101 O O . ASP A 1 133 ? -20.476 0.859 24.387 1.00 39.00 133 ASP A O 1
ATOM 1105 N N . HIS A 1 134 ? -20.106 1.730 26.411 1.00 38.25 134 HIS A N 1
ATOM 1106 C CA . HIS A 1 134 ? -20.382 3.110 25.984 1.00 38.25 134 HIS A CA 1
ATOM 1107 C C . HIS A 1 134 ? -19.047 3.690 25.579 1.00 38.25 134 HIS A C 1
ATOM 1109 O O . HIS A 1 134 ? -18.211 4.045 26.407 1.00 38.25 134 HIS A O 1
ATOM 1115 N N . HIS A 1 135 ? -18.861 3.796 24.277 1.00 40.97 135 HIS A N 1
ATOM 1116 C CA . HIS A 1 135 ? -17.834 4.632 23.703 1.00 40.97 135 HIS A CA 1
ATOM 1117 C C . HIS A 1 135 ? -18.090 6.105 24.066 1.00 40.97 135 HIS A C 1
ATOM 1119 O O . HIS A 1 135 ? -18.535 6.895 23.233 1.00 40.97 135 HIS A O 1
ATOM 1125 N N . GLU A 1 136 ? -17.787 6.494 25.302 1.00 37.91 136 GLU A N 1
ATOM 1126 C CA . GLU A 1 136 ? -17.071 7.739 25.507 1.00 37.91 136 GLU A CA 1
ATOM 1127 C C . GLU A 1 136 ? -15.623 7.403 25.171 1.00 37.91 136 GLU A C 1
ATOM 1129 O O . GLU A 1 136 ? -14.847 6.940 26.002 1.00 37.91 136 GLU A O 1
ATOM 1134 N N . HIS A 1 137 ? -15.310 7.479 23.882 1.00 47.25 137 HIS A N 1
ATOM 1135 C CA . HIS A 1 137 ? -14.003 7.122 23.373 1.00 47.25 137 HIS A CA 1
ATOM 1136 C C . HIS A 1 137 ? -12.931 7.877 24.163 1.00 47.25 137 HIS A C 1
ATOM 1138 O O . HIS A 1 137 ? -12.790 9.099 24.030 1.00 47.25 137 HIS A O 1
ATOM 1144 N N . ASN A 1 138 ? -12.177 7.167 25.008 1.00 60.75 138 ASN A N 1
ATOM 1145 C CA . ASN A 1 138 ? -11.028 7.795 25.627 1.00 60.75 138 ASN A CA 1
ATOM 1146 C C . ASN A 1 138 ? -10.082 8.183 24.487 1.00 60.75 138 ASN A C 1
ATOM 1148 O O . ASN A 1 138 ? -9.824 7.401 23.572 1.00 60.75 138 ASN A O 1
ATOM 1152 N N . LEU A 1 139 ? -9.572 9.406 24.542 1.00 69.00 139 LEU A N 1
ATOM 1153 C CA . LEU A 1 139 ? -8.669 9.957 23.542 1.00 69.00 139 LEU A CA 1
ATOM 1154 C C . LEU A 1 139 ? -7.464 9.019 23.303 1.00 69.00 139 LEU A C 1
ATOM 1156 O O . LEU A 1 139 ? -7.037 8.842 22.164 1.00 69.00 139 LEU A O 1
ATOM 1160 N N . ASP A 1 140 ? -7.003 8.322 24.348 1.00 72.25 140 ASP A N 1
ATOM 1161 C CA . ASP A 1 140 ? -5.936 7.319 24.241 1.00 72.25 140 ASP A CA 1
ATOM 1162 C C . ASP A 1 140 ? -6.333 6.060 23.449 1.00 72.25 140 ASP A C 1
ATOM 1164 O O . ASP A 1 140 ? -5.484 5.438 22.812 1.00 72.25 140 ASP A O 1
ATOM 1168 N N . GLU A 1 141 ? -7.607 5.664 23.452 1.00 70.50 141 GLU A N 1
ATOM 1169 C CA . GLU A 1 141 ? -8.082 4.550 22.625 1.00 70.50 141 GLU A CA 1
ATOM 1170 C C . GLU A 1 141 ? -8.072 4.941 21.147 1.00 70.50 141 GLU A C 1
ATOM 1172 O O . GLU A 1 141 ? -7.617 4.166 20.301 1.00 70.50 141 GLU A O 1
ATOM 1177 N N . TYR A 1 142 ? -8.476 6.174 20.833 1.00 74.81 142 TYR A N 1
ATOM 1178 C CA . TYR A 1 142 ? -8.339 6.700 19.481 1.00 74.81 142 TYR A CA 1
ATOM 1179 C C . TYR A 1 142 ? -6.878 6.757 19.039 1.00 74.81 142 TYR A C 1
ATOM 1181 O O . TYR A 1 142 ? -6.579 6.310 17.934 1.00 74.81 142 TYR A O 1
ATOM 1189 N N . PHE A 1 143 ? -5.958 7.204 19.899 1.00 80.50 143 PHE A N 1
ATOM 1190 C CA . PHE A 1 143 ? -4.519 7.208 19.606 1.00 80.50 143 PHE A CA 1
ATOM 1191 C C . PHE A 1 143 ? -3.933 5.824 19.331 1.00 80.50 143 PHE A C 1
ATOM 1193 O O . PHE A 1 143 ? -2.940 5.724 18.616 1.00 80.50 143 PHE A O 1
ATOM 1200 N N . ARG A 1 144 ? -4.526 4.756 19.870 1.00 78.12 144 ARG A N 1
ATOM 1201 C CA . ARG A 1 144 ? -4.095 3.374 19.603 1.00 78.12 144 ARG A CA 1
ATOM 1202 C C . ARG A 1 144 ? -4.750 2.764 18.366 1.00 78.12 144 ARG A C 1
ATOM 1204 O O . ARG A 1 144 ? -4.214 1.811 17.813 1.00 78.12 144 ARG A O 1
ATOM 1211 N N . THR A 1 145 ? -5.895 3.292 17.938 1.00 81.06 145 THR A N 1
ATOM 1212 C CA . THR A 1 145 ? -6.724 2.704 16.877 1.00 81.06 145 THR A CA 1
ATOM 1213 C C . THR A 1 145 ? -6.790 3.606 15.644 1.00 81.06 145 THR A C 1
ATOM 1215 O O . THR A 1 145 ? -5.967 3.497 14.740 1.00 81.06 145 THR A O 1
ATOM 1218 N N . HIS A 1 146 ? -7.771 4.503 15.583 1.00 80.12 146 HIS A N 1
ATOM 1219 C CA . HIS A 1 146 ? -8.100 5.305 14.402 1.00 80.12 146 HIS A CA 1
ATOM 1220 C C . HIS A 1 146 ? -7.149 6.493 14.180 1.00 80.12 146 HIS A C 1
ATOM 1222 O O . HIS A 1 146 ? -7.091 7.034 13.076 1.00 80.12 146 HIS A O 1
ATOM 1228 N N . LEU A 1 147 ? -6.396 6.875 15.214 1.00 85.94 147 LEU A N 1
ATOM 1229 C CA . LEU A 1 147 ? -5.390 7.939 15.227 1.00 85.94 147 LEU A CA 1
ATOM 1230 C C . LEU A 1 147 ? -3.974 7.394 15.493 1.00 85.94 147 LEU A C 1
ATOM 1232 O O . LEU A 1 147 ? -3.094 8.145 15.908 1.00 85.94 147 LEU A O 1
ATOM 1236 N N . SER A 1 148 ? -3.738 6.098 15.248 1.00 87.31 148 SER A N 1
ATOM 1237 C CA . SER A 1 148 ? -2.417 5.469 15.420 1.00 87.31 148 SER A CA 1
ATOM 1238 C C . SER A 1 148 ? -1.330 6.062 14.523 1.00 87.31 148 SER A C 1
ATOM 1240 O O . SER A 1 148 ? -0.152 5.934 14.830 1.00 87.31 148 SER A O 1
ATOM 1242 N N . TRP A 1 149 ? -1.738 6.719 13.436 1.00 88.81 149 TRP A N 1
ATOM 1243 C CA . TRP A 1 149 ? -0.879 7.399 12.467 1.00 88.81 149 TRP A CA 1
ATOM 1244 C C . TRP A 1 149 ? -0.337 8.750 12.966 1.00 88.81 149 TRP A C 1
ATOM 1246 O O . TRP A 1 149 ? 0.525 9.331 12.314 1.00 88.81 149 TRP A O 1
ATOM 1256 N N . LEU A 1 150 ? -0.828 9.266 14.100 1.00 87.62 150 LEU A N 1
ATOM 1257 C CA . LEU A 1 150 ? -0.244 10.445 14.741 1.00 87.62 150 LEU A CA 1
ATOM 1258 C C . LEU A 1 150 ? 1.084 10.085 15.418 1.00 87.62 150 LEU A C 1
ATOM 1260 O O . LEU A 1 150 ? 1.213 9.027 16.042 1.00 87.62 150 LEU A O 1
ATOM 1264 N N . THR A 1 151 ? 2.050 11.001 15.367 1.00 85.81 151 THR A N 1
ATOM 1265 C CA . THR A 1 151 ? 3.291 10.880 16.143 1.00 85.81 151 THR A CA 1
ATOM 1266 C C . THR A 1 151 ? 3.025 11.113 17.628 1.00 85.81 151 THR A C 1
ATOM 1268 O O . THR A 1 151 ? 2.035 11.741 18.003 1.00 85.81 151 THR A O 1
ATOM 1271 N N . ASP A 1 152 ? 3.917 10.644 18.498 1.00 82.94 152 ASP A N 1
ATOM 1272 C CA . ASP A 1 152 ? 3.728 10.806 19.946 1.00 82.94 152 ASP A CA 1
ATOM 1273 C C . ASP A 1 152 ? 3.731 12.283 20.372 1.00 82.94 152 ASP A C 1
ATOM 1275 O O . ASP A 1 152 ? 2.923 12.678 21.206 1.00 82.94 152 ASP A O 1
ATOM 1279 N N . ILE A 1 153 ? 4.504 13.131 19.682 1.00 85.94 153 ILE A N 1
ATOM 1280 C CA . ILE A 1 153 ? 4.477 14.593 19.864 1.00 85.94 153 ILE A CA 1
ATOM 1281 C C . ILE A 1 153 ? 3.090 15.163 19.526 1.00 85.94 153 ILE A C 1
ATOM 1283 O O . ILE A 1 153 ? 2.552 15.981 20.270 1.00 85.94 153 ILE A O 1
ATOM 1287 N N . GLN A 1 154 ? 2.487 14.726 18.416 1.00 88.50 154 GLN A N 1
ATOM 1288 C CA . GLN A 1 154 ? 1.147 15.168 18.016 1.00 88.50 154 GLN A CA 1
ATOM 1289 C C . GLN A 1 154 ? 0.076 14.669 18.997 1.00 88.50 154 GLN A C 1
ATOM 1291 O O . GLN A 1 154 ? -0.847 15.411 19.328 1.00 88.50 154 GLN A O 1
ATOM 1296 N N . LYS A 1 155 ? 0.200 13.433 19.496 1.00 88.12 155 LYS A N 1
ATOM 1297 C CA . LYS A 1 155 ? -0.706 12.876 20.515 1.00 88.12 155 LYS A CA 1
ATOM 1298 C C . LYS A 1 155 ? -0.635 13.666 21.820 1.00 88.12 155 LYS A C 1
ATOM 1300 O O . LYS A 1 155 ? -1.680 13.987 22.383 1.00 88.12 155 LYS A O 1
ATOM 1305 N N . ASP A 1 156 ? 0.566 14.020 22.270 1.00 83.88 156 ASP A N 1
ATOM 1306 C CA . ASP A 1 156 ? 0.764 14.819 23.481 1.00 83.88 156 ASP A CA 1
ATOM 1307 C C . ASP A 1 156 ? 0.220 16.247 23.321 1.00 83.88 156 ASP A C 1
ATOM 1309 O O . ASP A 1 156 ? -0.392 16.775 24.250 1.00 83.88 156 ASP A O 1
ATOM 1313 N N . GLU A 1 157 ? 0.342 16.855 22.134 1.00 89.44 157 GLU A N 1
ATOM 1314 C CA . GLU A 1 157 ? -0.268 18.162 21.847 1.00 89.44 157 GLU A CA 1
ATOM 1315 C C . GLU A 1 157 ? -1.801 18.100 21.966 1.00 89.44 157 GLU A C 1
ATOM 1317 O O . GLU A 1 157 ? -2.410 18.947 22.622 1.00 89.44 157 GLU A O 1
ATOM 1322 N N . ILE A 1 158 ? -2.435 17.059 21.416 1.00 89.00 158 ILE A N 1
ATOM 1323 C CA . ILE A 1 158 ? -3.886 16.853 21.536 1.00 89.00 158 ILE A CA 1
ATOM 1324 C C . ILE A 1 158 ? -4.291 16.512 22.985 1.00 89.00 158 ILE A C 1
ATOM 1326 O O . ILE A 1 158 ? -5.333 16.980 23.451 1.00 89.00 158 ILE A O 1
ATOM 1330 N N . ARG A 1 159 ? -3.471 15.760 23.737 1.00 84.88 159 ARG A N 1
ATOM 1331 C CA . ARG A 1 159 ? -3.706 15.490 25.170 1.00 84.88 159 ARG A CA 1
ATOM 1332 C C . ARG A 1 159 ? -3.691 16.786 25.980 1.00 84.88 159 ARG A C 1
ATOM 1334 O O . ARG A 1 159 ? -4.624 17.035 26.739 1.00 84.88 159 ARG A O 1
ATOM 1341 N N . LYS A 1 160 ? -2.708 17.652 25.734 1.00 86.00 160 LYS A N 1
ATOM 1342 C CA . LYS A 1 160 ? -2.611 18.971 26.363 1.00 86.00 160 LYS A CA 1
ATOM 1343 C C . LYS A 1 160 ? -3.820 19.850 26.037 1.00 86.00 160 LYS A C 1
ATOM 1345 O O . LYS A 1 160 ? -4.360 20.496 26.925 1.00 86.00 160 LYS A O 1
ATOM 1350 N N . MET A 1 161 ? -4.312 19.831 24.793 1.00 87.06 161 MET A N 1
ATOM 1351 C CA . MET A 1 161 ? -5.543 20.550 24.427 1.00 87.06 161 MET A CA 1
ATOM 1352 C C . MET A 1 161 ? -6.766 20.063 25.222 1.00 87.06 161 MET A C 1
ATOM 1354 O O . MET A 1 161 ? -7.598 20.881 25.614 1.00 87.06 161 MET A O 1
ATOM 1358 N N . LYS A 1 162 ? -6.865 18.754 25.488 1.00 80.94 162 LYS A N 1
ATOM 1359 C CA . LYS A 1 162 ? -7.927 18.175 26.324 1.00 80.94 162 LYS A CA 1
ATOM 1360 C C . LYS A 1 162 ? -7.795 18.602 27.790 1.00 80.94 162 LYS A C 1
ATOM 1362 O O . LYS A 1 162 ? -8.797 18.957 28.401 1.00 80.94 162 LYS A O 1
ATOM 1367 N N . GLU A 1 163 ? -6.581 18.584 28.339 1.00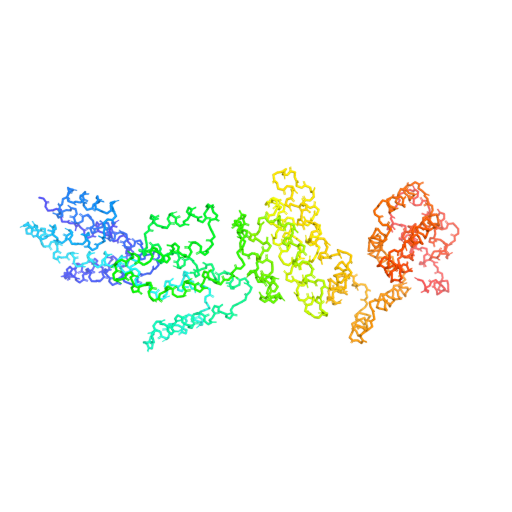 80.31 163 GLU A N 1
ATOM 1368 C CA . GLU A 1 163 ? -6.283 19.025 29.714 1.00 80.31 163 GLU A CA 1
ATOM 1369 C C . GLU A 1 163 ? -6.568 20.519 29.920 1.00 80.31 163 GLU A C 1
ATOM 1371 O O . GLU A 1 163 ? -7.096 20.916 30.955 1.00 80.31 163 GLU A O 1
ATOM 1376 N N . GLU A 1 164 ? -6.297 21.339 28.903 1.00 84.19 164 GLU A N 1
ATOM 1377 C CA . GLU A 1 164 ? -6.629 22.769 28.858 1.00 84.19 164 GLU A CA 1
ATOM 1378 C C . GLU A 1 164 ? -8.139 23.041 28.697 1.00 84.19 164 GLU A C 1
ATOM 1380 O O . GLU A 1 164 ? -8.555 24.198 28.658 1.00 84.19 164 GLU A O 1
ATOM 1385 N N . GLY A 1 165 ? -8.971 21.999 28.580 1.00 79.81 165 GLY A N 1
ATOM 1386 C CA . GLY A 1 165 ? -10.420 22.124 28.433 1.00 79.81 165 GLY A CA 1
ATOM 1387 C C . GLY A 1 165 ? -10.863 22.673 27.075 1.00 79.81 165 GLY A C 1
ATOM 1388 O O . GLY A 1 165 ? -11.955 23.234 26.973 1.00 79.81 165 GLY A O 1
ATOM 1389 N N . LYS A 1 166 ? -10.038 22.546 26.025 1.00 85.00 166 LYS A N 1
ATOM 1390 C CA . LYS A 1 166 ? -10.410 23.040 24.693 1.00 85.00 166 LYS A CA 1
ATOM 1391 C C . LYS A 1 166 ? -11.603 22.265 24.121 1.00 85.00 166 LYS A C 1
ATOM 1393 O O . LYS A 1 166 ? -11.703 21.050 24.323 1.00 85.00 166 LYS A O 1
ATOM 1398 N N . PRO A 1 167 ? -12.484 22.934 23.354 1.00 81.31 167 PRO A N 1
ATOM 1399 C CA . PRO A 1 167 ? -13.586 22.278 22.665 1.00 81.31 167 PRO A CA 1
ATOM 1400 C C . PRO A 1 167 ? -13.113 21.107 21.796 1.00 81.31 167 PRO A C 1
ATOM 1402 O O . PRO A 1 167 ? -12.097 21.189 21.102 1.00 81.31 167 PRO A O 1
ATOM 1405 N N . LYS A 1 168 ? -13.896 20.023 21.758 1.00 75.19 168 LYS A N 1
ATOM 1406 C CA . LYS A 1 168 ? -13.597 18.856 20.910 1.00 75.19 168 LYS A CA 1
ATOM 1407 C C . LYS A 1 168 ? -13.458 19.209 19.428 1.00 75.19 168 LYS A C 1
ATOM 1409 O O . LYS A 1 168 ? -12.620 18.617 18.754 1.00 75.19 168 LYS A O 1
ATOM 1414 N N . ALA A 1 169 ? -14.210 20.196 18.942 1.00 78.88 169 ALA A N 1
ATOM 1415 C CA . ALA A 1 169 ? -14.115 20.673 17.563 1.00 78.88 169 ALA A CA 1
ATOM 1416 C C . ALA A 1 169 ? -12.715 21.222 17.225 1.00 78.88 169 ALA A C 1
ATOM 1418 O O . ALA A 1 169 ? -12.205 20.979 16.132 1.00 78.88 169 ALA A O 1
ATOM 1419 N N . ASP A 1 170 ? -12.051 21.888 18.177 1.00 84.00 170 ASP A N 1
ATOM 1420 C CA . ASP A 1 170 ? -10.692 22.406 17.989 1.00 84.00 170 ASP A CA 1
ATOM 1421 C C . ASP A 1 170 ? -9.663 21.273 17.956 1.00 84.00 170 ASP A C 1
ATOM 1423 O O . ASP A 1 170 ? -8.742 21.287 17.136 1.00 84.00 170 ASP A O 1
ATOM 1427 N N . MET A 1 171 ? -9.845 20.253 18.801 1.00 86.31 171 MET A N 1
ATOM 1428 C CA . MET A 1 171 ? -9.018 19.042 18.767 1.00 86.31 171 MET A CA 1
ATOM 1429 C C . MET A 1 171 ? -9.193 18.284 17.445 1.00 86.31 171 MET A C 1
ATOM 1431 O O . MET A 1 171 ? -8.206 17.907 16.816 1.00 86.31 171 MET A O 1
ATOM 1435 N N . GLN A 1 172 ? -10.433 18.105 16.979 1.00 83.12 172 GLN A N 1
ATOM 1436 C CA . GLN A 1 172 ? -10.728 17.494 15.680 1.00 83.12 172 GLN A CA 1
ATOM 1437 C C . GLN A 1 172 ? -10.087 18.286 14.536 1.00 83.12 172 GLN A C 1
ATOM 1439 O O . GLN A 1 172 ? -9.429 17.694 13.683 1.00 83.12 172 GLN A O 1
ATOM 1444 N N . LYS A 1 173 ? -10.218 19.618 14.534 1.00 85.75 173 LYS A N 1
ATOM 1445 C CA . LYS A 1 173 ? -9.586 20.485 13.534 1.00 85.75 173 LYS A CA 1
ATOM 1446 C C . LYS A 1 173 ? -8.074 20.267 13.486 1.00 85.75 173 LYS A C 1
ATOM 1448 O O . LYS A 1 173 ? -7.537 20.023 12.413 1.00 85.75 173 LYS A O 1
ATOM 1453 N N . LYS A 1 174 ? -7.413 20.250 14.645 1.00 88.81 174 LYS A N 1
ATOM 1454 C CA . LYS A 1 174 ? -5.967 20.023 14.743 1.00 88.81 174 LYS A CA 1
ATOM 1455 C C . LYS A 1 174 ? -5.546 18.649 14.205 1.00 88.81 174 LYS A C 1
ATOM 1457 O O . LYS A 1 174 ? -4.560 18.548 13.480 1.00 88.81 174 LYS A O 1
ATOM 1462 N N . ILE A 1 175 ? -6.317 17.599 14.501 1.00 88.88 175 ILE A N 1
ATOM 1463 C CA . ILE A 1 175 ? -6.102 16.257 13.935 1.00 88.88 175 ILE A CA 1
ATOM 1464 C C . ILE A 1 175 ? -6.221 16.291 12.405 1.00 88.88 175 ILE A C 1
ATOM 1466 O O . ILE A 1 175 ? -5.402 15.694 11.706 1.00 88.88 175 ILE A O 1
ATOM 1470 N N . PHE A 1 176 ? -7.213 17.003 11.867 1.00 85.56 176 PHE A N 1
ATOM 1471 C CA . PHE A 1 176 ? -7.377 17.145 10.421 1.00 85.56 176 PHE A CA 1
ATOM 1472 C C . PHE A 1 176 ? -6.262 17.965 9.767 1.00 85.56 176 PHE A C 1
ATOM 1474 O O . PHE A 1 176 ? -5.854 17.614 8.663 1.00 85.56 176 PHE A O 1
ATOM 1481 N N . ASP A 1 177 ? -5.724 18.982 10.439 1.00 87.38 177 ASP A N 1
ATOM 1482 C CA . ASP A 1 177 ? -4.571 19.741 9.945 1.00 87.38 177 ASP A CA 1
ATOM 1483 C C . ASP A 1 177 ? -3.341 18.825 9.786 1.00 87.38 177 ASP A C 1
ATOM 1485 O O . ASP A 1 177 ? -2.668 18.855 8.750 1.00 87.38 177 ASP A O 1
ATOM 1489 N N . TYR A 1 178 ? -3.088 17.930 10.755 1.00 89.12 178 TYR A N 1
ATOM 1490 C CA . TYR A 1 178 ? -2.044 16.908 10.613 1.00 89.12 178 TYR A CA 1
ATOM 1491 C C . TYR A 1 178 ? -2.333 15.973 9.440 1.00 89.12 178 TYR A C 1
ATOM 1493 O O . TYR A 1 178 ? -1.453 15.760 8.609 1.00 89.12 178 TYR A O 1
ATOM 1501 N N . TYR A 1 179 ? -3.562 15.469 9.314 1.00 86.12 179 TYR A N 1
ATOM 1502 C CA . TYR A 1 179 ? -3.955 14.595 8.205 1.00 86.12 179 TYR A CA 1
ATOM 1503 C C . TYR A 1 179 ? -3.779 15.264 6.829 1.00 86.12 179 TYR A C 1
ATOM 1505 O O . TYR A 1 179 ? -3.342 14.630 5.864 1.00 86.12 179 TYR A O 1
ATOM 1513 N N . GLU A 1 180 ? -4.105 16.551 6.713 1.00 83.25 180 GLU A N 1
ATOM 1514 C CA . GLU A 1 180 ? -3.961 17.295 5.463 1.00 83.25 180 GLU A CA 1
ATOM 1515 C C . GLU A 1 180 ? -2.500 17.493 5.066 1.00 83.25 180 GLU A C 1
ATOM 1517 O O . GLU A 1 180 ? -2.197 17.407 3.872 1.00 83.25 180 GLU A O 1
ATOM 1522 N N . SER A 1 181 ? -1.613 17.656 6.053 1.00 83.94 181 SER A N 1
ATOM 1523 C CA . SER A 1 181 ? -0.165 17.787 5.860 1.00 83.94 181 SER A CA 1
ATOM 1524 C C . SER A 1 181 ? 0.524 16.498 5.387 1.00 83.94 181 SER A C 1
ATOM 1526 O O . SER A 1 181 ? 1.602 16.563 4.795 1.00 83.94 181 SER A O 1
ATOM 1528 N N . LEU A 1 182 ? -0.111 15.334 5.572 1.00 82.88 182 LEU A N 1
ATOM 1529 C CA . LEU A 1 182 ? 0.421 14.050 5.113 1.00 82.88 182 LEU A CA 1
ATOM 1530 C C . LEU A 1 182 ? 0.368 13.923 3.587 1.00 82.88 182 LEU A C 1
ATOM 1532 O O . LEU A 1 182 ? -0.568 14.395 2.923 1.00 82.88 182 LEU A O 1
ATOM 1536 N N . THR A 1 183 ? 1.327 13.187 3.025 1.00 74.62 183 THR A N 1
ATOM 1537 C CA . THR A 1 183 ? 1.379 12.837 1.597 1.00 74.62 183 THR A CA 1
ATOM 1538 C C . THR A 1 183 ? 1.739 11.359 1.407 1.00 74.62 183 THR A C 1
ATOM 1540 O O . THR A 1 183 ? 2.092 10.676 2.362 1.00 74.62 183 THR A O 1
ATOM 1543 N N . GLY A 1 184 ? 1.590 10.833 0.187 1.00 76.12 184 GLY A N 1
ATOM 1544 C CA . GLY A 1 184 ? 2.011 9.465 -0.142 1.00 76.12 184 GLY A CA 1
ATOM 1545 C C . GLY A 1 184 ? 1.351 8.371 0.710 1.00 76.12 184 GLY A C 1
ATOM 1546 O O . GLY A 1 184 ? 0.137 8.400 0.945 1.00 76.12 184 GLY A O 1
ATOM 1547 N N . ASP A 1 185 ? 2.157 7.400 1.141 1.00 72.31 185 ASP A N 1
ATOM 1548 C CA . ASP A 1 185 ? 1.699 6.216 1.876 1.00 72.31 185 ASP A CA 1
ATOM 1549 C C . ASP A 1 185 ? 1.185 6.546 3.284 1.00 72.31 185 ASP A C 1
ATOM 1551 O O . ASP A 1 185 ? 0.182 5.977 3.712 1.00 72.31 185 ASP A O 1
ATOM 1555 N N . GLU A 1 186 ? 1.762 7.544 3.959 1.00 74.00 186 GLU A N 1
ATOM 1556 C CA . GLU A 1 186 ? 1.311 7.994 5.285 1.00 74.00 186 GLU A CA 1
ATOM 1557 C C . GLU A 1 186 ? -0.123 8.538 5.228 1.00 74.00 186 GLU A C 1
ATOM 1559 O O . GLU A 1 186 ? -0.976 8.197 6.051 1.00 74.00 186 GLU A O 1
ATOM 1564 N N . LYS A 1 187 ? -0.446 9.330 4.192 1.00 84.19 187 LYS A N 1
ATOM 1565 C CA . LYS A 1 187 ? -1.814 9.835 3.986 1.00 84.19 187 LYS A CA 1
ATOM 1566 C C . LYS A 1 187 ? -2.790 8.701 3.686 1.00 84.19 187 LYS A C 1
ATOM 1568 O O . LYS A 1 187 ? -3.961 8.772 4.072 1.00 84.19 187 LYS A O 1
ATOM 1573 N N . LYS A 1 188 ? -2.337 7.662 2.979 1.00 78.06 188 LYS A N 1
ATOM 1574 C CA . LYS A 1 188 ? -3.149 6.486 2.652 1.00 78.06 188 LYS A CA 1
ATOM 1575 C C . LYS A 1 188 ? -3.468 5.675 3.908 1.00 78.06 188 LYS A C 1
ATOM 1577 O O . LYS A 1 188 ? -4.641 5.373 4.125 1.00 78.06 188 LYS A O 1
ATOM 1582 N N . GLU A 1 189 ? -2.473 5.398 4.747 1.00 81.00 189 GLU A N 1
ATOM 1583 C CA . GLU A 1 189 ? -2.663 4.712 6.028 1.00 81.00 189 GLU A CA 1
ATOM 1584 C C . GLU A 1 189 ? -3.605 5.505 6.945 1.00 81.00 189 GLU A C 1
ATOM 1586 O O . GLU A 1 189 ? -4.620 4.974 7.405 1.00 81.00 189 GLU A O 1
ATOM 1591 N N . ALA A 1 190 ? -3.348 6.805 7.122 1.00 84.94 190 ALA A N 1
ATOM 1592 C CA . ALA A 1 190 ? -4.196 7.681 7.926 1.00 84.94 190 ALA A CA 1
ATOM 1593 C C . ALA A 1 190 ? -5.648 7.702 7.420 1.00 84.94 190 ALA A C 1
ATOM 1595 O O . ALA A 1 190 ? -6.599 7.593 8.196 1.00 84.94 190 ALA A O 1
ATOM 1596 N N . SER A 1 191 ? -5.840 7.750 6.098 1.00 81.75 191 SER A N 1
ATOM 1597 C CA . SER A 1 191 ? -7.167 7.679 5.479 1.00 81.75 191 SER A CA 1
ATOM 1598 C C . SER A 1 191 ? -7.894 6.371 5.781 1.00 81.75 191 SER A C 1
ATOM 1600 O O . SER A 1 191 ? -9.112 6.361 5.966 1.00 81.75 191 SER A O 1
ATOM 1602 N N . GLU A 1 192 ? -7.188 5.241 5.765 1.00 84.38 192 GLU A N 1
ATOM 1603 C CA . GLU A 1 192 ? -7.776 3.933 6.045 1.00 84.38 192 GLU A CA 1
ATOM 1604 C C . GLU A 1 192 ? -8.204 3.823 7.508 1.00 84.38 192 GLU A C 1
ATOM 1606 O O . GLU A 1 192 ? -9.363 3.477 7.762 1.00 84.38 192 GLU A O 1
ATOM 1611 N N . LYS A 1 193 ? -7.338 4.238 8.440 1.00 84.31 193 LYS A N 1
ATOM 1612 C CA . LYS A 1 193 ? -7.614 4.264 9.884 1.00 84.31 193 LYS A CA 1
ATOM 1613 C C . LYS A 1 193 ? -8.772 5.192 10.255 1.00 84.31 193 LYS A C 1
ATOM 1615 O O . LYS A 1 193 ? -9.671 4.789 10.995 1.00 84.31 193 LYS A O 1
ATOM 1620 N N . LEU A 1 194 ? -8.833 6.391 9.671 1.00 86.12 194 LEU A N 1
ATOM 1621 C CA . LEU A 1 194 ? -9.950 7.323 9.877 1.00 86.12 194 LEU A CA 1
ATOM 1622 C C . LEU A 1 194 ? -11.263 6.777 9.295 1.00 86.12 194 LEU A C 1
ATOM 1624 O O . LEU A 1 194 ? -12.324 6.890 9.910 1.00 86.12 194 LEU A O 1
ATOM 1628 N N . ARG A 1 195 ? -11.213 6.111 8.133 1.00 84.31 195 ARG A N 1
ATOM 1629 C CA . ARG A 1 195 ? -12.397 5.459 7.545 1.00 84.31 195 ARG A CA 1
ATOM 1630 C C . ARG A 1 195 ? -12.890 4.281 8.373 1.00 84.31 195 ARG A C 1
ATOM 1632 O O . ARG A 1 195 ? -14.092 4.024 8.355 1.00 84.31 195 ARG A O 1
ATOM 1639 N N . GLU A 1 196 ? -12.001 3.542 9.030 1.00 83.81 196 GLU A N 1
ATOM 1640 C CA . GLU A 1 196 ? -12.369 2.504 9.999 1.00 83.81 196 GLU A CA 1
ATOM 1641 C C . GLU A 1 196 ? -13.117 3.103 11.185 1.00 83.81 196 GLU A C 1
ATOM 1643 O O . GLU A 1 196 ? -14.201 2.613 11.499 1.00 83.81 196 GLU A O 1
ATOM 1648 N N . GLY A 1 197 ? -12.618 4.209 11.746 1.00 83.25 197 GLY A N 1
ATOM 1649 C CA . GLY A 1 197 ? -13.295 4.933 12.825 1.00 83.25 197 GLY A CA 1
ATOM 1650 C C . GLY A 1 197 ? -14.691 5.399 12.430 1.00 83.25 197 GLY A C 1
ATOM 1651 O O . GLY A 1 197 ? -15.666 5.100 13.114 1.00 83.25 197 GLY A O 1
ATOM 1652 N N . CYS A 1 198 ? -14.825 6.013 11.253 1.00 85.56 198 CYS A N 1
ATOM 1653 C CA . CYS A 1 198 ? -16.130 6.415 10.731 1.00 85.56 198 CYS A CA 1
ATOM 1654 C C . CYS A 1 198 ? -17.077 5.230 10.472 1.00 85.56 198 CYS A C 1
ATOM 1656 O O . CYS A 1 198 ? -18.282 5.375 10.645 1.00 85.56 198 CYS A O 1
ATOM 1658 N N . ARG A 1 199 ? -16.571 4.049 10.074 1.00 83.69 199 ARG A N 1
ATOM 1659 C CA . ARG A 1 199 ? -17.415 2.843 9.936 1.00 83.69 199 ARG A CA 1
ATOM 1660 C C . ARG A 1 199 ? -17.883 2.322 11.285 1.00 83.69 199 ARG A C 1
ATOM 1662 O O . ARG A 1 199 ? -19.036 1.923 11.387 1.00 83.69 199 ARG A O 1
ATOM 1669 N N . ALA A 1 200 ? -16.999 2.294 12.280 1.00 82.12 200 ALA A N 1
ATOM 1670 C CA . ALA A 1 200 ? -17.343 1.860 13.629 1.00 82.12 200 ALA A CA 1
ATOM 1671 C C . ALA A 1 200 ? -18.411 2.780 14.235 1.00 82.12 200 ALA A C 1
ATOM 1673 O O . ALA A 1 200 ? -19.415 2.295 14.749 1.00 82.12 200 ALA A O 1
ATOM 1674 N N . LEU A 1 201 ? -18.249 4.095 14.071 1.00 82.44 201 LEU A N 1
ATOM 1675 C CA . LEU A 1 201 ? -19.225 5.078 14.527 1.00 82.44 201 LEU A CA 1
ATOM 1676 C C . LEU A 1 201 ? -20.562 4.954 13.786 1.00 82.44 201 LEU A C 1
ATOM 1678 O O . LEU A 1 201 ? -21.611 4.892 14.421 1.00 82.44 201 LEU A O 1
ATOM 1682 N N . LEU A 1 202 ? -20.537 4.853 12.453 1.00 82.69 202 LEU A N 1
ATOM 1683 C CA . LEU A 1 202 ? -21.755 4.668 11.664 1.00 82.69 202 LEU A CA 1
ATOM 1684 C C . LEU A 1 202 ? -22.493 3.392 12.089 1.00 82.69 202 LEU A C 1
ATOM 1686 O O . LEU A 1 202 ? -23.699 3.430 12.295 1.00 82.69 202 LEU A O 1
ATOM 1690 N N . LYS A 1 203 ? -21.763 2.295 12.317 1.00 84.31 203 LYS A N 1
ATOM 1691 C CA . LYS A 1 203 ? -22.312 1.033 12.826 1.00 84.31 203 LYS A CA 1
ATOM 1692 C C . LYS A 1 203 ? -23.009 1.197 14.181 1.00 84.31 203 LYS A C 1
ATOM 1694 O O . LYS A 1 203 ? -24.083 0.641 14.360 1.00 84.31 203 LYS A O 1
ATOM 1699 N N . GLN A 1 204 ? -22.451 1.979 15.105 1.00 79.12 204 GLN A N 1
ATOM 1700 C CA . GLN A 1 204 ? -23.109 2.276 16.387 1.00 79.12 204 GLN A CA 1
ATOM 1701 C C . GLN A 1 204 ? -24.401 3.088 16.217 1.00 79.12 204 GLN A C 1
ATOM 1703 O O . GLN A 1 204 ? -25.346 2.920 16.987 1.00 79.12 204 GLN A O 1
ATOM 1708 N N . ILE A 1 205 ? -24.443 3.977 15.221 1.00 81.69 205 ILE A N 1
ATOM 1709 C CA . ILE A 1 205 ? -25.597 4.841 14.965 1.00 81.69 205 ILE A CA 1
ATOM 1710 C C . ILE A 1 205 ? -26.726 4.043 14.298 1.00 81.69 205 ILE A C 1
ATOM 1712 O O . ILE A 1 205 ? -27.827 3.964 14.846 1.00 81.69 205 ILE A O 1
ATOM 1716 N N . VAL A 1 206 ? -26.448 3.423 13.145 1.00 80.56 206 VAL A N 1
ATOM 1717 C CA . VAL A 1 206 ? -27.472 2.787 12.293 1.00 80.56 206 VAL A CA 1
ATOM 1718 C C . VAL A 1 206 ? -27.658 1.285 12.544 1.00 80.56 206 VAL A C 1
ATOM 1720 O O . VAL A 1 206 ? -28.621 0.703 12.052 1.00 80.56 206 VAL A O 1
ATOM 1723 N N . GLY A 1 207 ? -26.764 0.650 13.306 1.00 80.31 207 GLY A N 1
ATOM 1724 C CA . GLY A 1 207 ? -26.816 -0.778 13.628 1.00 80.31 207 GLY A CA 1
ATOM 1725 C C . GLY A 1 207 ? -26.270 -1.710 12.536 1.00 80.31 207 GLY A C 1
ATOM 1726 O O . GLY A 1 207 ? -25.953 -1.308 11.411 1.00 80.31 207 GLY A O 1
ATOM 1727 N N . ASP A 1 208 ? -26.150 -2.993 12.884 1.00 80.19 208 ASP A N 1
ATOM 1728 C CA . ASP A 1 208 ? -25.532 -4.033 12.048 1.00 80.19 208 ASP A CA 1
ATOM 1729 C C . ASP A 1 208 ? -26.329 -4.314 10.770 1.00 80.19 208 ASP A C 1
ATOM 1731 O O . ASP A 1 208 ? -25.735 -4.526 9.713 1.00 80.19 208 ASP A O 1
ATOM 1735 N N . GLU A 1 209 ? -27.660 -4.253 10.845 1.00 79.62 209 GLU A N 1
ATOM 1736 C CA . GLU A 1 209 ? -28.559 -4.507 9.716 1.00 79.62 209 GLU A CA 1
ATOM 1737 C C . GLU A 1 209 ? -28.365 -3.472 8.597 1.00 79.62 209 GLU A C 1
ATOM 1739 O O . GLU A 1 209 ? -28.109 -3.821 7.443 1.00 79.62 209 GLU A O 1
ATOM 1744 N N . LYS A 1 210 ? -28.382 -2.181 8.946 1.00 81.81 210 LYS A N 1
ATOM 1745 C CA . LYS A 1 210 ? -28.168 -1.085 7.991 1.00 81.81 210 LYS A CA 1
ATOM 1746 C C . LYS A 1 210 ? -26.737 -1.050 7.463 1.00 81.81 210 LYS A C 1
ATOM 1748 O O . LYS A 1 210 ? -26.513 -0.752 6.291 1.00 81.81 210 LYS A O 1
ATOM 1753 N N . MET A 1 211 ? -25.759 -1.436 8.280 1.00 83.50 211 MET A N 1
ATOM 1754 C CA . MET A 1 211 ? -24.385 -1.617 7.808 1.00 83.50 211 MET A CA 1
ATOM 1755 C C . MET A 1 211 ? -24.237 -2.786 6.829 1.00 83.50 211 MET A C 1
ATOM 1757 O O . MET A 1 211 ? -23.444 -2.686 5.887 1.00 83.50 211 MET A O 1
ATOM 1761 N N . ALA A 1 212 ? -24.983 -3.876 7.018 1.00 81.81 212 ALA A N 1
ATOM 1762 C CA . ALA A 1 212 ? -25.025 -4.987 6.073 1.00 81.81 212 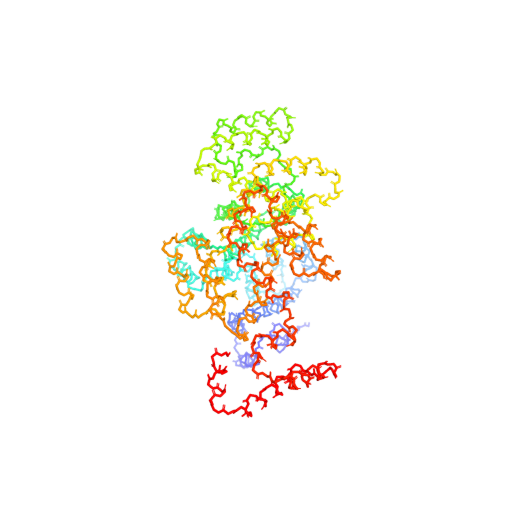ALA A CA 1
ATOM 1763 C C . ALA A 1 212 ? -25.679 -4.568 4.747 1.00 81.81 212 ALA A C 1
ATOM 1765 O O . ALA A 1 212 ? -25.132 -4.884 3.692 1.00 81.81 212 ALA A O 1
ATOM 1766 N N . GLU A 1 213 ? -26.757 -3.776 4.793 1.00 83.38 213 GLU A N 1
ATOM 1767 C CA . GLU A 1 213 ? -27.398 -3.172 3.613 1.00 83.38 213 GLU A CA 1
ATOM 1768 C C . GLU A 1 213 ? -26.399 -2.300 2.826 1.00 83.38 213 GLU A C 1
ATOM 1770 O O . GLU A 1 213 ? -26.194 -2.502 1.628 1.00 83.38 213 GLU A O 1
ATOM 1775 N N . LEU A 1 214 ? -25.675 -1.399 3.502 1.00 80.94 214 LEU A N 1
ATOM 1776 C CA . LEU A 1 214 ? -24.643 -0.561 2.872 1.00 80.94 214 LEU A CA 1
ATOM 1777 C C . LEU A 1 214 ? -23.485 -1.382 2.291 1.00 80.94 214 LEU A C 1
ATOM 1779 O O . LEU A 1 214 ? -22.937 -1.045 1.236 1.00 80.94 214 LEU A O 1
ATOM 1783 N N . LYS A 1 215 ? -23.095 -2.470 2.965 1.00 78.31 215 LYS A N 1
ATOM 1784 C CA . LYS A 1 215 ? -22.076 -3.397 2.463 1.00 78.31 215 LYS A CA 1
ATOM 1785 C C . LYS A 1 215 ? -22.567 -4.117 1.208 1.00 78.31 215 LYS A C 1
ATOM 1787 O O . LYS A 1 215 ? -21.831 -4.157 0.229 1.00 78.31 215 LYS A O 1
ATOM 1792 N N . GLN A 1 216 ? -23.803 -4.606 1.204 1.00 78.31 216 GLN A N 1
ATOM 1793 C CA . GLN A 1 216 ? -24.412 -5.257 0.048 1.00 78.31 216 GLN A CA 1
ATOM 1794 C C . GLN A 1 216 ? -24.525 -4.298 -1.141 1.00 78.31 216 GLN A C 1
ATOM 1796 O O . GLN A 1 216 ? -24.173 -4.674 -2.257 1.00 78.31 216 GLN A O 1
ATOM 1801 N N . MET A 1 217 ? -24.942 -3.049 -0.913 1.00 75.38 217 MET A N 1
ATOM 1802 C CA . MET A 1 217 ? -24.989 -2.014 -1.951 1.00 75.38 217 MET A CA 1
ATOM 1803 C C . MET A 1 217 ? -23.596 -1.757 -2.537 1.00 75.38 217 MET A C 1
ATOM 1805 O O . MET A 1 217 ? -23.410 -1.755 -3.754 1.00 75.38 217 MET A O 1
ATOM 1809 N N . LYS A 1 218 ? -22.580 -1.627 -1.681 1.00 72.12 218 LYS A N 1
ATOM 1810 C CA . LYS A 1 218 ? -21.189 -1.455 -2.111 1.00 72.12 218 LYS A CA 1
ATOM 1811 C C . LYS A 1 218 ? -20.658 -2.656 -2.900 1.00 72.12 218 LYS A C 1
ATOM 1813 O O . LYS A 1 218 ? -19.987 -2.463 -3.915 1.00 72.12 218 LYS A O 1
ATOM 1818 N N . ASP A 1 219 ? -20.946 -3.875 -2.451 1.00 71.12 219 ASP A N 1
ATOM 1819 C CA . ASP A 1 219 ? -20.511 -5.114 -3.106 1.00 71.12 219 ASP A CA 1
ATOM 1820 C C . ASP A 1 219 ? -21.250 -5.327 -4.442 1.00 71.12 219 ASP A C 1
ATOM 1822 O O . ASP A 1 219 ? -20.655 -5.809 -5.405 1.00 71.12 219 ASP A O 1
ATOM 1826 N N . SER A 1 220 ? -22.490 -4.837 -4.548 1.00 69.38 220 SER A N 1
ATOM 1827 C CA . SER A 1 220 ? -23.282 -4.773 -5.789 1.00 69.38 220 SER A CA 1
ATOM 1828 C C . SER A 1 220 ? -22.817 -3.674 -6.756 1.00 69.38 220 SER A C 1
ATOM 1830 O O . SER A 1 220 ? -23.352 -3.546 -7.855 1.00 69.38 220 SER A O 1
ATOM 1832 N N . GLY A 1 221 ? -21.814 -2.879 -6.370 1.00 59.97 221 GLY A N 1
ATOM 1833 C CA . GLY A 1 221 ? -21.220 -1.848 -7.219 1.00 59.97 221 GLY A CA 1
ATOM 1834 C C . GLY A 1 221 ? -21.973 -0.520 -7.251 1.00 59.97 221 GLY A C 1
ATOM 1835 O O . GLY A 1 221 ? -21.748 0.264 -8.172 1.00 59.97 221 GLY A O 1
ATOM 1836 N N . VAL A 1 222 ? -22.824 -0.247 -6.256 1.00 71.62 222 VAL A N 1
ATOM 1837 C CA . VAL A 1 222 ? -23.475 1.060 -6.084 1.00 71.62 222 VAL A CA 1
ATOM 1838 C C . VAL A 1 222 ? -22.414 2.154 -5.918 1.00 71.62 222 VAL A C 1
ATOM 1840 O O . VAL A 1 222 ? -21.424 1.991 -5.196 1.00 71.62 222 VAL A O 1
ATOM 1843 N N . GLY A 1 223 ? -22.607 3.273 -6.619 1.00 62.12 223 GLY A N 1
ATOM 1844 C CA . GLY A 1 223 ? -21.664 4.388 -6.620 1.00 62.12 223 GLY A CA 1
ATOM 1845 C C . GLY A 1 223 ? -21.521 5.031 -5.239 1.00 62.12 223 GLY A C 1
ATOM 1846 O O . GLY A 1 223 ? -22.462 5.059 -4.452 1.00 62.12 223 GLY A O 1
ATOM 1847 N N . ILE A 1 224 ? -20.347 5.599 -4.946 1.00 68.25 224 ILE A N 1
ATOM 1848 C CA . ILE A 1 224 ? -20.074 6.192 -3.626 1.00 68.25 224 ILE A CA 1
ATOM 1849 C C . ILE A 1 224 ? -21.039 7.326 -3.264 1.00 68.25 224 ILE A C 1
ATOM 1851 O O . ILE A 1 224 ? -21.385 7.462 -2.103 1.00 68.25 224 ILE A O 1
ATOM 1855 N N . GLU A 1 225 ? -21.516 8.097 -4.240 1.00 70.81 225 GLU A N 1
ATOM 1856 C CA . GLU A 1 225 ? -22.498 9.163 -4.006 1.00 70.81 225 GLU A CA 1
ATOM 1857 C C . GLU A 1 225 ? -23.881 8.624 -3.639 1.00 70.81 225 GLU A C 1
ATOM 1859 O O . GLU A 1 225 ? -24.568 9.212 -2.817 1.00 70.81 225 GLU A O 1
ATOM 1864 N N . GLU A 1 226 ? -24.274 7.483 -4.200 1.00 76.44 226 GLU A N 1
ATOM 1865 C CA . GLU A 1 226 ? -25.540 6.830 -3.866 1.00 76.44 226 GLU A CA 1
ATOM 1866 C C . GLU A 1 226 ? -25.441 6.110 -2.513 1.00 76.44 226 GLU A C 1
ATOM 1868 O O . GLU A 1 226 ? -26.393 6.111 -1.739 1.00 76.44 226 GLU A O 1
ATOM 1873 N N . LEU A 1 227 ? -24.255 5.594 -2.164 1.00 76.81 227 LEU A N 1
ATOM 1874 C CA . LEU A 1 227 ? -23.954 5.147 -0.802 1.00 76.81 227 LEU A CA 1
ATOM 1875 C C . LEU A 1 227 ? -23.989 6.306 0.203 1.00 76.81 227 LEU A C 1
ATOM 1877 O O . LEU A 1 227 ? -24.524 6.119 1.289 1.00 76.81 227 LEU A O 1
ATOM 1881 N N . ILE A 1 228 ? -23.445 7.481 -0.139 1.00 78.56 228 ILE A N 1
ATOM 1882 C CA . ILE A 1 228 ? -23.504 8.682 0.711 1.00 78.56 228 ILE A CA 1
ATOM 1883 C C . ILE A 1 228 ? -24.960 9.115 0.895 1.00 78.56 228 ILE A C 1
ATOM 1885 O O . ILE A 1 228 ? -25.408 9.194 2.028 1.00 78.56 228 ILE A O 1
ATOM 1889 N N . ALA A 1 229 ? -25.732 9.255 -0.186 1.00 81.69 229 ALA A N 1
ATOM 1890 C CA . ALA A 1 229 ? -27.147 9.622 -0.106 1.00 81.69 229 ALA A CA 1
ATOM 1891 C C . ALA A 1 229 ? -27.969 8.615 0.715 1.00 81.69 229 ALA A C 1
ATOM 1893 O O . ALA A 1 229 ? -28.871 8.990 1.462 1.00 81.69 229 ALA A O 1
ATOM 1894 N N . LYS A 1 230 ? -27.646 7.320 0.614 1.00 82.88 230 LYS A N 1
ATOM 1895 C CA . LYS A 1 230 ? -28.272 6.288 1.441 1.00 82.88 230 LYS A CA 1
ATOM 1896 C C . LYS A 1 230 ? -27.888 6.428 2.914 1.00 82.88 230 LYS A C 1
ATOM 1898 O O . LYS A 1 230 ? -28.755 6.252 3.764 1.00 82.88 230 LYS A O 1
ATOM 1903 N N . VAL A 1 231 ? -26.624 6.729 3.220 1.00 83.88 231 VAL A N 1
ATOM 1904 C CA . VAL A 1 231 ? -26.176 7.022 4.589 1.00 83.88 231 VAL A CA 1
ATOM 1905 C C . VAL A 1 231 ? -26.899 8.253 5.124 1.00 83.88 231 VAL A C 1
ATOM 1907 O O . VAL A 1 231 ? -27.467 8.159 6.202 1.00 83.88 231 VAL A O 1
ATOM 1910 N N . ASP A 1 232 ? -26.971 9.347 4.368 1.00 83.19 232 ASP A N 1
ATOM 1911 C CA . ASP A 1 232 ? -27.682 10.567 4.771 1.00 83.19 232 ASP A CA 1
ATOM 1912 C C . ASP A 1 232 ? -29.150 10.273 5.078 1.00 83.19 232 ASP A C 1
ATOM 1914 O O . ASP A 1 232 ? -29.628 10.575 6.169 1.00 83.19 232 ASP A O 1
ATOM 1918 N N . HIS A 1 233 ? -29.830 9.543 4.191 1.00 83.31 233 HIS A N 1
ATOM 1919 C CA . HIS A 1 233 ? -31.198 9.092 4.429 1.00 83.31 233 HIS A CA 1
ATOM 1920 C C . HIS A 1 233 ? -31.312 8.220 5.691 1.00 83.31 233 HIS A C 1
ATOM 1922 O O . HIS A 1 233 ? -32.278 8.332 6.441 1.00 83.31 233 HIS A O 1
ATOM 1928 N N . MET A 1 234 ? -30.362 7.313 5.947 1.00 83.75 234 MET A N 1
ATOM 1929 C CA . MET A 1 234 ? -30.365 6.502 7.172 1.00 83.75 234 MET A CA 1
ATOM 1930 C C . MET A 1 234 ? -30.171 7.365 8.424 1.00 83.75 234 MET A C 1
ATOM 1932 O O . MET A 1 234 ? -30.818 7.098 9.432 1.00 83.75 234 MET A O 1
ATOM 1936 N N . LEU A 1 235 ? -29.310 8.383 8.359 1.00 83.88 235 LEU A N 1
ATOM 1937 C CA . LEU A 1 235 ? -29.012 9.291 9.466 1.00 83.88 235 LEU A CA 1
ATOM 1938 C C . LEU A 1 235 ? -30.167 10.263 9.755 1.00 83.88 235 LEU A C 1
ATOM 1940 O O . LEU A 1 235 ? -30.434 10.540 10.920 1.00 83.88 235 LEU A O 1
ATOM 1944 N N . GLU A 1 236 ? -30.901 10.718 8.735 1.00 83.56 236 GLU A N 1
ATOM 1945 C CA . GLU A 1 236 ? -32.102 11.560 8.888 1.00 83.56 236 GLU A CA 1
ATOM 1946 C C . GLU A 1 236 ? -33.223 10.868 9.678 1.00 83.56 236 GLU A C 1
ATOM 1948 O O . GLU A 1 236 ? -33.986 11.523 10.385 1.00 83.56 236 GLU A O 1
ATOM 1953 N N . HIS A 1 237 ? -33.307 9.538 9.590 1.00 79.06 237 HIS A N 1
ATOM 1954 C CA . HIS A 1 237 ? -34.322 8.737 10.281 1.00 79.06 237 HIS A CA 1
ATOM 1955 C C . HIS A 1 237 ? -33.889 8.296 11.691 1.00 79.06 237 HIS A C 1
ATOM 1957 O O . HIS A 1 237 ? -34.615 7.554 12.355 1.00 79.06 237 HIS A O 1
ATOM 1963 N N . VAL A 1 238 ? -32.720 8.736 12.172 1.00 82.56 238 VAL A N 1
ATOM 1964 C CA . VAL A 1 238 ? -32.268 8.469 13.542 1.00 82.56 238 VAL A CA 1
ATOM 1965 C C . VAL A 1 238 ? -33.001 9.402 14.504 1.00 82.56 238 VAL A C 1
ATOM 1967 O O . VAL A 1 238 ? -32.797 10.614 14.503 1.00 82.56 238 VAL A O 1
ATOM 1970 N N . THR A 1 239 ? -33.853 8.833 15.355 1.00 77.50 239 THR A N 1
ATOM 1971 C CA . THR A 1 239 ? -34.656 9.584 16.336 1.00 77.50 239 THR A CA 1
ATOM 1972 C C . THR A 1 239 ? -34.022 9.662 17.727 1.00 77.50 239 THR A C 1
ATOM 1974 O O . THR A 1 239 ? -34.467 10.456 18.546 1.00 77.50 239 THR A O 1
ATOM 1977 N N . ASP A 1 240 ? -32.990 8.861 17.984 1.00 81.19 240 ASP A N 1
ATOM 1978 C CA . ASP A 1 240 ? -32.244 8.788 19.246 1.00 81.19 240 ASP A CA 1
ATOM 1979 C C . ASP A 1 240 ? -31.329 10.017 19.417 1.00 81.19 240 ASP A C 1
ATOM 1981 O O . ASP A 1 240 ? -30.447 10.262 18.591 1.00 81.19 240 ASP A O 1
ATOM 1985 N N . GLU A 1 241 ? -31.561 10.807 20.470 1.00 78.12 241 GLU A N 1
ATOM 1986 C CA . GLU A 1 241 ? -30.850 12.072 20.717 1.00 78.12 241 GLU A CA 1
ATOM 1987 C C . GLU A 1 241 ? -29.332 11.901 20.945 1.00 78.12 241 GLU A C 1
ATOM 1989 O O . GLU A 1 241 ? -28.562 12.583 20.261 1.00 78.12 241 GLU A O 1
ATOM 1994 N N . PRO A 1 242 ? -28.850 10.957 21.782 1.00 75.88 242 PRO A N 1
ATOM 1995 C CA . PRO A 1 242 ? -27.419 10.644 21.874 1.00 75.88 242 PRO A CA 1
ATOM 1996 C C . PRO A 1 242 ? -26.762 10.297 20.528 1.00 75.88 242 PRO A C 1
ATOM 1998 O O . PRO A 1 242 ? -25.608 10.653 20.268 1.00 75.88 242 PRO A O 1
ATOM 2001 N N . LYS A 1 243 ? -27.474 9.599 19.637 1.00 81.25 243 LYS A N 1
ATOM 2002 C CA . LYS A 1 243 ? -26.972 9.298 18.289 1.00 81.25 243 LYS A CA 1
ATOM 2003 C C . LYS A 1 243 ? -26.993 10.524 17.375 1.00 81.25 243 LYS A C 1
ATOM 2005 O O . LYS A 1 243 ? -26.050 10.688 16.602 1.00 81.25 243 LYS A O 1
ATOM 2010 N N . LYS A 1 244 ? -28.000 11.400 17.468 1.00 81.06 244 LYS A N 1
ATOM 2011 C CA . LYS A 1 244 ? -28.034 12.676 16.725 1.00 81.06 244 LYS A CA 1
ATOM 2012 C C . LYS A 1 244 ? -26.877 13.592 17.096 1.00 81.06 244 LYS A C 1
ATOM 2014 O O . LYS A 1 244 ? -26.266 14.172 16.200 1.00 81.06 244 LYS A O 1
ATOM 2019 N N . GLU A 1 245 ? -26.529 13.673 18.378 1.00 78.25 245 GLU A N 1
ATOM 2020 C CA . GLU A 1 245 ? -25.370 14.445 18.830 1.00 78.25 245 GLU A CA 1
ATOM 2021 C C . GLU A 1 245 ? -24.078 13.920 18.183 1.00 78.25 245 GLU A C 1
ATOM 2023 O O . GLU A 1 245 ? -23.323 14.690 17.592 1.00 78.25 245 GLU A O 1
ATOM 2028 N N . LYS A 1 246 ? -23.881 12.594 18.143 1.00 77.25 246 LYS A N 1
ATOM 2029 C CA . LYS A 1 246 ? -22.746 11.972 17.434 1.00 77.25 246 LYS A CA 1
ATOM 2030 C C . LYS A 1 246 ? -22.749 12.255 15.926 1.00 77.25 246 LYS A C 1
ATOM 2032 O O . LYS A 1 246 ? -21.681 12.434 15.336 1.00 77.25 246 LYS A O 1
ATOM 2037 N N . ILE A 1 247 ? -23.920 12.297 15.287 1.00 81.81 247 ILE A N 1
ATOM 2038 C CA . ILE A 1 247 ? -24.046 12.659 13.865 1.00 81.81 247 ILE A CA 1
ATOM 2039 C C . ILE A 1 247 ? -23.587 14.103 13.643 1.00 81.81 247 ILE A C 1
ATOM 2041 O O . ILE A 1 247 ? -22.828 14.358 12.709 1.00 81.81 247 ILE A O 1
ATOM 2045 N N . GLN A 1 248 ? -23.990 15.034 14.507 1.00 78.88 248 GLN A N 1
ATOM 2046 C CA . GLN A 1 248 ? -23.567 16.433 14.419 1.00 78.88 248 GLN A CA 1
ATOM 2047 C C . GLN A 1 248 ? -22.069 16.601 14.723 1.00 78.88 248 GLN A C 1
ATOM 2049 O O . GLN A 1 248 ? -21.377 17.327 14.011 1.00 78.88 248 GLN A O 1
ATOM 2054 N N . GLU A 1 249 ? -21.555 15.890 15.730 1.00 78.50 249 GLU A N 1
ATOM 2055 C CA . GLU A 1 249 ? -20.169 15.994 16.205 1.00 78.50 249 GLU A CA 1
ATOM 2056 C C . GLU A 1 249 ? -19.146 15.395 15.221 1.00 78.50 249 GLU A C 1
ATOM 2058 O O . GLU A 1 249 ? -18.052 15.935 15.064 1.00 78.50 249 GLU A O 1
ATOM 2063 N N . TYR A 1 250 ? -19.473 14.291 14.539 1.00 80.06 250 TYR A N 1
ATOM 2064 C CA . TYR A 1 250 ? -18.514 13.553 13.695 1.00 80.06 250 TYR A CA 1
ATOM 2065 C C . TYR A 1 250 ? -18.913 13.458 12.217 1.00 80.06 250 TYR A C 1
ATOM 2067 O O . TYR A 1 250 ? -18.069 13.153 11.367 1.00 80.06 250 TYR A O 1
ATOM 2075 N N . GLY A 1 251 ? -20.176 13.721 11.876 1.00 79.62 251 GLY A N 1
ATOM 2076 C CA . GLY A 1 251 ? -20.709 13.599 10.517 1.00 79.62 251 GLY A CA 1
ATOM 2077 C C . GLY A 1 251 ? -19.928 14.402 9.472 1.00 79.62 251 GLY A C 1
ATOM 2078 O O . GLY A 1 251 ? -19.507 13.807 8.474 1.00 79.62 251 GLY A O 1
ATOM 2079 N N . PRO A 1 252 ? -19.657 15.706 9.682 1.00 81.81 252 PRO A N 1
ATOM 2080 C CA . PRO A 1 252 ? -18.898 16.522 8.729 1.00 81.81 252 PRO A CA 1
ATOM 2081 C C . PRO A 1 252 ? -17.472 16.002 8.486 1.00 81.81 252 PRO A C 1
ATOM 2083 O O . PRO A 1 252 ? -17.001 15.944 7.346 1.00 81.81 252 PRO A O 1
ATOM 2086 N N . ALA A 1 253 ? -16.795 15.560 9.548 1.00 78.25 253 ALA A N 1
ATOM 2087 C CA . ALA A 1 253 ? -15.460 14.973 9.474 1.00 78.25 253 ALA A CA 1
ATOM 2088 C C . ALA A 1 253 ? -15.460 13.670 8.659 1.00 78.25 253 ALA A C 1
ATOM 2090 O O . ALA A 1 253 ? -14.638 13.487 7.756 1.00 78.25 253 ALA A O 1
ATOM 2091 N N . CYS A 1 254 ? -16.421 12.781 8.917 1.00 83.00 254 CYS A N 1
ATOM 2092 C CA . CYS A 1 254 ? -16.553 11.536 8.170 1.00 83.00 254 CYS A CA 1
ATOM 2093 C C . CYS A 1 254 ? -16.905 11.776 6.697 1.00 83.00 254 CYS A C 1
ATOM 2095 O O . CYS A 1 254 ? -16.306 11.145 5.823 1.00 83.00 254 CYS A O 1
ATOM 2097 N N . HIS A 1 255 ? -17.769 12.747 6.396 1.00 79.75 255 HIS A N 1
ATOM 2098 C CA . HIS A 1 255 ? -18.043 13.172 5.022 1.00 79.75 255 HIS A CA 1
ATOM 2099 C C . HIS A 1 255 ? -16.779 13.629 4.298 1.00 79.75 255 HIS A C 1
ATOM 2101 O O . HIS A 1 255 ? -16.517 13.181 3.183 1.00 79.75 255 HIS A O 1
ATOM 2107 N N . LYS A 1 256 ? -15.935 14.437 4.948 1.00 78.06 256 LYS A N 1
ATOM 2108 C CA . LYS A 1 256 ? -14.656 14.880 4.376 1.00 78.06 256 LYS A CA 1
ATOM 2109 C C . LYS A 1 256 ? -13.730 13.698 4.058 1.00 78.06 256 LYS A C 1
ATOM 2111 O O . LYS A 1 256 ? -13.134 13.647 2.984 1.00 78.06 256 LYS A O 1
ATOM 2116 N N . ILE A 1 257 ? -13.652 12.701 4.938 1.00 79.56 257 ILE A N 1
ATOM 2117 C CA . ILE A 1 257 ? -12.811 11.500 4.776 1.00 79.56 257 ILE A CA 1
ATOM 2118 C C . ILE A 1 257 ? -13.312 10.547 3.670 1.00 79.56 257 ILE A C 1
ATOM 2120 O O . ILE A 1 257 ? -12.517 9.882 2.987 1.00 79.56 257 ILE A O 1
ATOM 2124 N N . TYR A 1 258 ? -14.627 10.469 3.458 1.00 72.25 258 TYR A N 1
ATOM 2125 C CA . TYR A 1 258 ? -15.219 9.695 2.360 1.00 72.25 258 TYR A CA 1
ATOM 2126 C C . TYR A 1 258 ? -15.261 10.463 1.031 1.00 72.25 258 TYR A C 1
ATOM 2128 O O . TYR A 1 258 ? -15.119 9.831 -0.014 1.00 72.25 258 TYR A O 1
ATOM 2136 N N . GLY A 1 259 ? -15.370 11.793 1.075 1.00 57.44 259 GLY A N 1
ATOM 2137 C CA . GLY A 1 259 ? -15.345 12.696 -0.078 1.00 57.44 259 GLY A CA 1
ATOM 2138 C C . GLY A 1 259 ? -13.940 13.035 -0.586 1.00 57.44 259 GLY A C 1
ATOM 2139 O O . GLY A 1 259 ? -13.786 13.421 -1.741 1.00 57.44 259 GLY A O 1
ATOM 2140 N N . THR A 1 260 ? -12.896 12.845 0.230 1.00 49.56 260 THR A N 1
ATOM 2141 C CA . THR A 1 260 ? -11.507 12.959 -0.236 1.00 49.56 260 THR A CA 1
ATOM 2142 C C . THR A 1 260 ? -11.196 11.773 -1.163 1.00 49.56 260 THR A C 1
ATOM 2144 O O . THR A 1 260 ? -11.310 10.618 -0.720 1.00 49.56 260 THR A O 1
ATOM 2147 N N . PRO A 1 261 ? -10.776 12.003 -2.425 1.00 44.06 261 PRO A N 1
ATOM 2148 C CA . PRO A 1 261 ? -10.331 10.943 -3.320 1.00 44.06 261 PRO A CA 1
ATOM 2149 C C . PRO A 1 261 ? -8.989 10.401 -2.823 1.00 44.06 261 PRO A C 1
ATOM 2151 O O . PRO A 1 261 ? -7.912 10.770 -3.275 1.00 44.06 261 PRO A O 1
ATOM 2154 N N . VAL A 1 262 ? -9.051 9.510 -1.843 1.00 38.66 262 VAL A N 1
ATOM 2155 C CA . VAL A 1 262 ? -7.952 8.599 -1.538 1.00 38.66 262 VAL A CA 1
ATOM 2156 C C . VAL A 1 262 ? -7.833 7.696 -2.750 1.00 38.66 262 VAL A C 1
ATOM 2158 O O . VAL A 1 262 ? -8.849 7.125 -3.153 1.00 38.66 262 VAL A O 1
ATOM 2161 N N . MET A 1 263 ? -6.626 7.568 -3.303 1.00 31.42 263 MET A N 1
ATOM 2162 C CA . MET A 1 263 ? -6.275 6.586 -4.331 1.00 31.42 263 MET A CA 1
ATOM 2163 C C . MET A 1 263 ? -6.617 5.178 -3.816 1.00 31.42 263 MET A C 1
ATOM 2165 O O . MET A 1 263 ? -5.794 4.471 -3.239 1.00 31.42 263 MET A O 1
ATOM 2169 N N . ARG A 1 264 ? -7.889 4.800 -3.938 1.00 33.66 264 ARG A N 1
ATOM 2170 C CA . ARG A 1 264 ? -8.428 3.487 -3.624 1.00 33.66 264 ARG A CA 1
ATOM 2171 C C . ARG A 1 264 ? -8.420 2.709 -4.925 1.00 33.66 264 ARG A C 1
ATOM 2173 O O . ARG A 1 264 ? -9.238 2.968 -5.801 1.00 33.66 264 ARG A O 1
ATOM 2180 N N . ASN A 1 265 ? -7.561 1.700 -4.998 1.00 42.66 265 ASN A N 1
ATOM 2181 C CA . ASN A 1 265 ? -7.808 0.562 -5.871 1.00 42.66 265 ASN A CA 1
ATOM 2182 C C . ASN A 1 265 ? -9.161 -0.058 -5.467 1.00 42.66 265 ASN A C 1
ATOM 2184 O O . ASN A 1 265 ? -9.267 -0.672 -4.406 1.00 42.66 265 ASN A O 1
ATOM 2188 N N . LYS A 1 266 ? -10.210 0.149 -6.273 1.00 37.47 266 LYS A N 1
ATOM 2189 C CA . LYS A 1 266 ? -11.462 -0.637 -6.286 1.00 37.47 266 LYS A CA 1
ATOM 2190 C C . LYS A 1 266 ? -12.169 -0.385 -7.622 1.00 37.47 266 LYS A C 1
ATOM 2192 O O . LYS A 1 266 ? -12.533 0.743 -7.915 1.00 37.47 266 LYS A O 1
ATOM 2197 N N . ARG A 1 267 ? -12.197 -1.365 -8.538 1.00 33.41 267 ARG A N 1
ATOM 2198 C CA . ARG A 1 267 ? -13.244 -2.410 -8.644 1.00 33.41 267 ARG A CA 1
ATOM 2199 C C . ARG A 1 267 ? -14.634 -1.796 -8.416 1.00 33.41 267 ARG A C 1
ATOM 2201 O O . ARG A 1 267 ? -14.967 -1.489 -7.277 1.00 33.41 267 ARG A O 1
ATOM 2208 N N . ASN A 1 268 ? -15.399 -1.656 -9.502 1.00 33.59 268 ASN A N 1
ATOM 2209 C CA . ASN A 1 268 ? -16.780 -1.148 -9.618 1.00 33.59 268 ASN A CA 1
ATOM 2210 C C . ASN A 1 268 ? -16.937 0.340 -9.999 1.00 33.59 268 ASN A C 1
ATOM 2212 O O . ASN A 1 268 ? -17.474 1.142 -9.247 1.00 33.59 268 ASN A O 1
ATOM 2216 N N . GLN A 1 269 ? -16.564 0.677 -11.238 1.00 34.44 269 GLN A N 1
ATOM 2217 C CA . GLN A 1 269 ? -17.277 1.681 -12.044 1.00 34.44 269 GLN A CA 1
ATOM 2218 C C . GLN A 1 269 ? -17.454 1.153 -13.474 1.00 34.44 269 GLN A C 1
ATOM 2220 O O . GLN A 1 269 ? -16.906 1.660 -14.446 1.00 34.44 269 GLN A O 1
ATOM 2225 N N . ALA A 1 270 ? -18.248 0.094 -13.597 1.00 32.62 270 ALA A N 1
ATOM 2226 C CA . ALA A 1 270 ? -18.829 -0.329 -14.863 1.00 32.62 270 ALA A CA 1
ATOM 2227 C C . ALA A 1 270 ? -20.329 -0.026 -14.818 1.00 32.62 270 ALA A C 1
ATOM 2229 O O . ALA A 1 270 ? -21.127 -0.942 -14.708 1.00 32.62 270 ALA A O 1
ATOM 2230 N N . ASN A 1 271 ? -20.680 1.263 -14.781 1.00 36.06 271 ASN A N 1
ATOM 2231 C CA . ASN A 1 271 ? -21.950 1.855 -15.228 1.00 36.06 271 ASN A CA 1
ATOM 2232 C C . ASN A 1 271 ? -22.127 3.220 -14.566 1.00 36.06 271 ASN A C 1
ATOM 2234 O O . ASN A 1 271 ? -22.521 3.306 -13.414 1.00 36.06 271 ASN A O 1
ATOM 2238 N N . ASN A 1 272 ? -21.829 4.288 -15.305 1.00 31.44 272 ASN A N 1
ATOM 2239 C CA . ASN A 1 272 ? -22.502 5.578 -15.156 1.00 31.44 272 ASN A CA 1
ATOM 2240 C C . ASN A 1 272 ? -22.236 6.409 -16.415 1.00 31.44 272 ASN A C 1
ATOM 2242 O O . ASN A 1 272 ? -21.273 7.168 -16.511 1.00 31.44 272 ASN A O 1
ATOM 2246 N N . GLY A 1 273 ? -23.095 6.217 -17.421 1.00 35.66 273 GLY A N 1
ATOM 2247 C CA . GLY A 1 273 ? -23.062 6.927 -18.705 1.00 35.66 273 GLY A CA 1
ATOM 2248 C C . GLY A 1 273 ? -23.347 8.431 -18.618 1.00 35.66 273 GLY A C 1
ATOM 2249 O O . GLY A 1 273 ? -23.304 9.108 -19.637 1.00 35.66 273 GLY A O 1
ATOM 2250 N N . THR A 1 274 ? -23.590 8.971 -17.423 1.00 37.03 274 THR A N 1
ATOM 2251 C CA . THR A 1 274 ? -24.107 10.335 -17.234 1.00 37.03 274 THR A CA 1
ATOM 2252 C C . THR A 1 274 ? -23.110 11.312 -16.601 1.00 37.03 274 THR A C 1
ATOM 2254 O O . THR A 1 274 ? -23.394 12.503 -16.538 1.00 37.03 274 THR A O 1
ATOM 2257 N N . LYS A 1 275 ? -21.917 10.862 -16.175 1.00 41.34 275 LYS A N 1
ATOM 2258 C CA . LYS A 1 275 ? -20.904 11.721 -15.515 1.00 41.34 275 LYS A CA 1
ATOM 2259 C C . LYS A 1 275 ? -19.631 11.972 -16.315 1.00 41.34 275 LYS A C 1
ATOM 2261 O O . LYS A 1 275 ? -18.635 12.433 -15.762 1.00 41.34 275 LYS A O 1
ATOM 2266 N N . HIS A 1 276 ? -19.641 11.728 -17.625 1.00 44.84 276 HIS A N 1
ATOM 2267 C CA . HIS A 1 276 ? -18.408 11.883 -18.393 1.00 44.84 276 HIS A CA 1
ATOM 2268 C C . HIS A 1 276 ? -17.912 13.343 -18.450 1.00 44.84 276 HIS A C 1
ATOM 2270 O O . HIS A 1 276 ? -16.704 13.539 -18.446 1.00 44.84 276 HIS A O 1
ATOM 2276 N N . CYS A 1 277 ? -18.794 14.353 -18.388 1.00 38.50 277 CYS A N 1
ATOM 2277 C CA . CYS A 1 277 ? -18.428 15.781 -18.474 1.00 38.50 277 CYS A CA 1
ATOM 2278 C C . CYS A 1 277 ? -18.039 16.459 -17.147 1.00 38.50 277 CYS A C 1
ATOM 2280 O O . CYS A 1 277 ? -17.526 17.574 -17.184 1.00 38.50 277 CYS A O 1
ATOM 2282 N N . SER A 1 278 ? -18.262 15.808 -15.999 1.00 40.09 278 SER A N 1
ATOM 2283 C CA . SER A 1 278 ? -17.863 16.319 -14.670 1.00 40.09 278 SER A CA 1
ATOM 2284 C C . SER A 1 278 ? -16.585 15.659 -14.147 1.00 40.09 278 SER A C 1
ATOM 2286 O O . SER A 1 278 ? -16.142 15.943 -13.036 1.00 40.09 278 SER A O 1
ATOM 2288 N N . SER A 1 279 ? -15.991 14.763 -14.941 1.00 54.56 279 SER A N 1
ATOM 2289 C CA . SER A 1 279 ? -14.727 14.116 -14.617 1.00 54.56 279 SER A CA 1
ATOM 2290 C C . SER A 1 279 ? -13.625 15.167 -14.406 1.00 54.56 279 SER A C 1
ATOM 2292 O O . SER A 1 279 ? -13.494 16.076 -15.236 1.00 54.56 279 SER A O 1
ATOM 2294 N N . PRO A 1 280 ? -12.770 15.031 -13.370 1.00 55.97 280 PRO A N 1
ATOM 2295 C CA . PRO A 1 280 ? -11.594 15.886 -13.176 1.00 55.97 280 PRO A CA 1
ATOM 2296 C C . PRO A 1 280 ? -10.698 15.971 -14.423 1.00 55.97 280 PRO A C 1
ATOM 2298 O O . PRO A 1 280 ? -9.973 16.950 -14.630 1.00 55.97 280 PRO A O 1
ATOM 2301 N N . TYR A 1 281 ? -10.772 14.954 -15.285 1.00 56.56 281 TYR A N 1
ATOM 2302 C CA . TYR A 1 281 ? -10.006 14.852 -16.519 1.00 56.56 281 TYR A CA 1
ATOM 2303 C C . TYR A 1 281 ? -10.542 15.718 -17.668 1.00 56.56 281 TYR A C 1
ATOM 2305 O O . TYR A 1 281 ? -9.800 15.979 -18.610 1.00 56.56 281 TYR A O 1
ATOM 2313 N N . LEU A 1 282 ? -11.788 16.198 -17.583 1.00 65.44 282 LEU A N 1
ATOM 2314 C CA . LEU A 1 282 ? -12.445 17.052 -18.583 1.00 65.44 282 LEU A CA 1
ATOM 2315 C C . LEU A 1 282 ? -12.704 18.485 -18.084 1.00 65.44 282 LEU A C 1
ATOM 2317 O O . LEU A 1 282 ? -13.411 19.255 -18.727 1.00 65.44 282 LEU A O 1
ATOM 2321 N N . GLN A 1 283 ? -12.100 18.872 -16.956 1.00 69.62 283 GLN A N 1
ATOM 2322 C CA . GLN A 1 283 ? -12.183 20.235 -16.410 1.00 69.62 283 GLN A CA 1
ATOM 2323 C C . GLN A 1 283 ? -11.619 21.317 -17.344 1.00 69.62 283 GLN A C 1
ATOM 2325 O O . GLN A 1 283 ? -11.914 22.488 -17.143 1.00 69.62 283 GLN A O 1
ATOM 2330 N N . TRP A 1 284 ? -10.816 20.932 -18.339 1.00 72.62 284 TRP A N 1
ATOM 2331 C CA . TRP A 1 284 ? -10.259 21.839 -19.343 1.00 72.62 284 TRP A CA 1
ATOM 2332 C C . TRP A 1 284 ? -11.270 22.262 -20.416 1.00 72.62 284 TRP A C 1
ATOM 2334 O O . TRP A 1 284 ? -10.981 23.191 -21.158 1.00 72.62 284 TRP A O 1
ATOM 2344 N N . LEU A 1 285 ? -12.425 21.596 -20.500 1.00 72.44 285 LEU A N 1
ATOM 2345 C CA . LEU A 1 285 ? -13.523 22.023 -21.362 1.00 72.44 285 LEU A CA 1
ATOM 2346 C C . LEU A 1 285 ? -14.277 23.188 -20.716 1.00 72.44 285 LEU A C 1
ATOM 2348 O O . LEU A 1 285 ? -14.504 23.188 -19.498 1.00 72.44 285 LEU A O 1
ATOM 2352 N N . THR A 1 286 ? -14.723 24.140 -21.528 1.00 77.75 286 THR A N 1
ATOM 2353 C CA . THR A 1 286 ? -15.623 25.203 -21.072 1.00 77.75 286 THR A CA 1
ATOM 2354 C C . THR A 1 286 ? -17.002 24.631 -20.745 1.00 77.75 286 THR A C 1
ATOM 2356 O O . THR A 1 286 ? -17.363 23.516 -21.136 1.00 77.75 286 THR A O 1
ATOM 2359 N N . ASP A 1 287 ? -17.807 25.378 -19.995 1.00 70.44 287 ASP A N 1
ATOM 2360 C CA . ASP A 1 287 ? -19.139 24.902 -19.614 1.00 70.44 287 ASP A CA 1
ATOM 2361 C C . ASP A 1 287 ? -20.104 24.817 -20.807 1.00 70.44 287 ASP A C 1
ATOM 2363 O O . ASP A 1 287 ? -21.008 23.972 -20.804 1.00 70.44 287 ASP A O 1
ATOM 2367 N N . GLU A 1 288 ? -19.840 25.599 -21.857 1.00 73.38 288 GLU A N 1
ATOM 2368 C CA . GLU A 1 288 ? -20.508 25.534 -23.160 1.00 73.38 288 GLU A CA 1
ATOM 2369 C C . GLU A 1 288 ? -20.129 24.255 -23.916 1.00 73.38 288 GLU A C 1
ATOM 2371 O O . GLU A 1 288 ? -21.018 23.498 -24.308 1.00 73.38 288 GLU A O 1
ATOM 2376 N N . GLU A 1 289 ? -18.838 23.924 -24.012 1.00 74.69 289 GLU A N 1
ATOM 2377 C CA . GLU A 1 289 ? -18.350 22.684 -24.642 1.00 74.69 289 GLU A CA 1
ATOM 2378 C C . GLU A 1 289 ? -18.846 21.434 -23.894 1.00 74.69 289 GLU A C 1
ATOM 2380 O O . GLU A 1 289 ? -19.321 20.464 -24.493 1.00 74.69 289 GLU A O 1
ATOM 2385 N N . LYS A 1 290 ? -18.841 21.467 -22.553 1.00 72.56 290 LYS A N 1
ATOM 2386 C CA . LYS A 1 290 ? -19.482 20.431 -21.721 1.00 72.56 290 LYS A CA 1
ATOM 2387 C C . LYS A 1 290 ? -20.987 20.366 -21.971 1.00 72.56 290 LYS A C 1
ATOM 2389 O O . LYS A 1 290 ? -21.580 19.292 -21.876 1.00 72.56 290 LYS A O 1
ATOM 2394 N N . GLY A 1 291 ? -21.631 21.500 -22.235 1.00 67.75 291 GLY A N 1
ATOM 2395 C CA . GLY A 1 291 ? -23.035 21.589 -22.628 1.00 67.75 291 GLY A CA 1
ATOM 2396 C C . GLY A 1 291 ? -23.312 20.869 -23.948 1.00 67.75 291 GLY A C 1
ATOM 2397 O O . GLY A 1 291 ? -24.253 20.079 -24.025 1.00 67.75 291 GLY A O 1
ATOM 2398 N N . GLU A 1 292 ? -22.466 21.064 -24.959 1.00 70.81 292 GLU A N 1
ATOM 2399 C CA . GLU A 1 292 ? -22.588 20.393 -26.260 1.00 70.81 292 GLU A CA 1
ATOM 2400 C C . GLU A 1 292 ? -22.360 18.882 -26.155 1.00 70.81 292 GLU A C 1
ATOM 2402 O O . GLU A 1 292 ? -23.144 18.091 -26.684 1.00 70.81 292 GLU A O 1
ATOM 2407 N N . ILE A 1 293 ? -21.366 18.451 -25.375 1.00 68.88 293 ILE A N 1
ATOM 2408 C CA . ILE A 1 293 ? -21.123 17.023 -25.131 1.00 68.88 293 ILE A CA 1
ATOM 2409 C C . ILE A 1 293 ? -22.282 16.397 -24.338 1.00 68.88 293 ILE A C 1
ATOM 2411 O O . ILE A 1 293 ? -22.701 15.280 -24.643 1.00 68.88 293 ILE A O 1
ATOM 2415 N N . ARG A 1 294 ? -22.882 17.119 -23.379 1.00 67.31 294 ARG A N 1
ATOM 2416 C CA . ARG A 1 294 ? -24.096 16.670 -22.668 1.00 67.31 294 ARG A CA 1
ATOM 2417 C C . ARG A 1 294 ? -25.296 16.500 -23.599 1.00 67.31 294 ARG A C 1
ATOM 2419 O O . ARG A 1 294 ? -26.034 15.529 -23.448 1.00 67.31 294 ARG A O 1
ATOM 2426 N N . LYS A 1 295 ? -25.464 17.370 -24.600 1.00 70.44 295 LYS A N 1
ATOM 2427 C CA . LYS A 1 295 ? -26.501 17.209 -25.637 1.00 70.44 295 LYS A CA 1
ATOM 2428 C C . LYS A 1 295 ? -26.269 15.951 -26.485 1.00 70.44 295 LYS A C 1
ATOM 2430 O O . LYS A 1 295 ? -27.227 15.269 -26.836 1.00 70.44 295 LYS A O 1
ATOM 2435 N N . ILE A 1 296 ? -25.010 15.597 -26.761 1.00 62.94 296 ILE A N 1
ATOM 2436 C CA . ILE A 1 296 ? -24.647 14.344 -27.450 1.00 62.94 296 ILE A CA 1
ATOM 2437 C C . ILE A 1 296 ? -24.982 13.118 -26.580 1.00 62.94 296 ILE A C 1
ATOM 2439 O O . ILE A 1 296 ? -25.493 12.130 -27.108 1.00 62.94 296 ILE A O 1
ATOM 2443 N N . ILE A 1 297 ? -24.764 13.197 -25.261 1.00 59.19 297 ILE A N 1
ATOM 2444 C CA . ILE A 1 297 ? -25.102 12.142 -24.284 1.00 59.19 297 ILE A CA 1
ATOM 2445 C C . ILE A 1 297 ? -26.623 11.924 -24.189 1.00 59.19 297 ILE A C 1
ATOM 2447 O O . ILE A 1 297 ? -27.078 10.783 -24.193 1.00 59.19 297 ILE A O 1
ATOM 2451 N N . GLY A 1 298 ? -27.416 13.000 -24.153 1.00 50.84 298 GLY A N 1
ATOM 2452 C CA . GLY A 1 298 ? -28.881 12.924 -24.057 1.00 50.84 298 GLY A CA 1
ATOM 2453 C C . GLY A 1 298 ? -29.583 12.375 -25.308 1.00 50.84 298 GLY A C 1
ATOM 2454 O O . GLY A 1 298 ? -30.727 11.944 -25.225 1.00 50.84 298 GLY A O 1
ATOM 2455 N N . GLY A 1 299 ? -28.905 12.353 -26.461 1.00 53.50 299 GLY A N 1
ATOM 2456 C CA . GLY A 1 299 ? -29.462 11.915 -27.747 1.00 53.50 299 GLY A CA 1
ATOM 2457 C C . GLY A 1 299 ? -29.325 10.420 -28.059 1.00 53.50 299 GLY A C 1
ATOM 2458 O O . GLY A 1 299 ? -29.462 10.044 -29.221 1.00 53.50 299 GLY A O 1
ATOM 2459 N N . ASN A 1 300 ? -28.998 9.575 -27.074 1.00 49.91 300 ASN A N 1
ATOM 2460 C CA . ASN A 1 300 ? -28.780 8.127 -27.242 1.00 49.91 300 ASN A CA 1
ATOM 2461 C C . ASN A 1 300 ? -27.667 7.762 -28.259 1.00 49.91 300 ASN A C 1
ATOM 2463 O O . ASN A 1 300 ? -27.655 6.670 -28.831 1.00 49.91 300 ASN A O 1
ATOM 2467 N N . LYS A 1 301 ? -26.724 8.686 -28.512 1.00 55.09 301 LYS A N 1
ATOM 2468 C CA . LYS A 1 301 ? -25.581 8.470 -29.415 1.00 55.09 301 LYS A CA 1
ATOM 2469 C C . LYS A 1 301 ? -24.518 7.585 -28.763 1.00 55.09 301 LYS A C 1
ATOM 2471 O O . LYS A 1 301 ? -24.378 7.533 -27.542 1.00 55.09 301 LYS A O 1
ATOM 2476 N N . SER A 1 302 ? -23.753 6.873 -29.593 1.00 51.84 302 SER A N 1
ATOM 2477 C CA . SER A 1 302 ? -22.790 5.878 -29.120 1.00 51.84 302 SER A CA 1
ATOM 2478 C C . SER A 1 302 ? -21.667 6.520 -28.291 1.00 51.84 302 SER A C 1
ATOM 2480 O O . SER A 1 302 ? -21.270 7.661 -28.532 1.00 51.84 302 SER A O 1
ATOM 2482 N N . ARG A 1 303 ? -21.068 5.768 -27.353 1.00 53.56 303 ARG A N 1
ATOM 2483 C CA . ARG A 1 303 ? -19.884 6.226 -26.586 1.00 53.56 303 ARG A CA 1
ATOM 2484 C C . ARG A 1 303 ? -18.739 6.704 -27.489 1.00 53.56 303 ARG A C 1
ATOM 2486 O O . ARG A 1 303 ? -17.970 7.574 -27.092 1.00 53.56 303 ARG A O 1
ATOM 2493 N N . ALA A 1 304 ? -18.643 6.174 -28.708 1.00 51.62 304 ALA A N 1
ATOM 2494 C CA . ALA A 1 304 ? -17.660 6.609 -29.692 1.00 51.62 304 ALA A CA 1
ATOM 2495 C C . ALA A 1 304 ? -17.899 8.051 -30.174 1.00 51.62 304 ALA A C 1
ATOM 2497 O O . ALA A 1 304 ? -16.937 8.757 -30.458 1.00 51.62 304 ALA A O 1
ATOM 2498 N N . ASP A 1 305 ? -19.147 8.513 -30.240 1.00 57.16 305 ASP A N 1
ATOM 2499 C CA . ASP A 1 305 ? -19.480 9.870 -30.689 1.00 57.16 305 ASP A CA 1
ATOM 2500 C C . ASP A 1 305 ? -19.194 10.915 -29.606 1.00 57.16 305 ASP A C 1
ATOM 2502 O O . ASP A 1 305 ? -18.708 12.003 -29.910 1.00 57.16 305 ASP A O 1
ATOM 2506 N N . ILE A 1 306 ? -19.373 10.540 -28.336 1.00 65.50 306 ILE A N 1
ATOM 2507 C CA . ILE A 1 306 ? -18.950 11.341 -27.177 1.00 65.50 306 ILE A CA 1
ATOM 2508 C C . ILE A 1 306 ? -17.423 11.520 -27.184 1.00 65.50 306 ILE A C 1
ATOM 2510 O O . ILE A 1 306 ? -16.921 12.632 -27.036 1.00 65.50 306 ILE A O 1
ATOM 2514 N N . LEU A 1 307 ? -16.673 10.438 -27.420 1.00 62.12 307 LEU A N 1
ATOM 2515 C CA . LEU A 1 307 ? -15.208 10.483 -27.491 1.00 62.12 307 LEU A CA 1
ATOM 2516 C C . LEU A 1 307 ? -14.699 11.306 -28.683 1.00 62.12 307 LEU A C 1
ATOM 2518 O O . LEU A 1 307 ? -13.716 12.030 -28.540 1.00 62.12 307 LEU A O 1
ATOM 2522 N N . LYS A 1 308 ? -15.367 11.242 -29.844 1.00 61.62 308 LYS A N 1
ATOM 2523 C CA . LYS A 1 30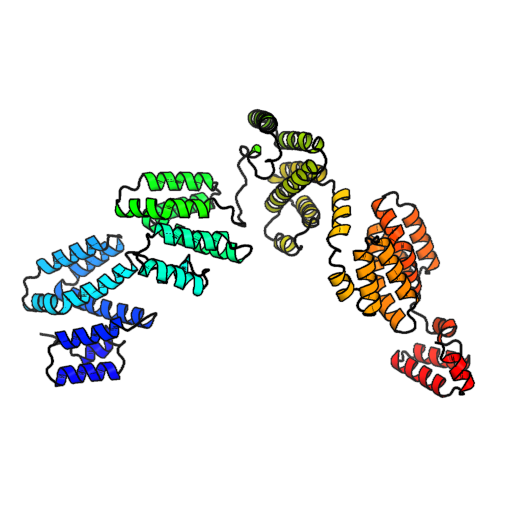8 ? -15.040 12.099 -30.999 1.00 61.62 308 LYS A CA 1
ATOM 2524 C C . LYS A 1 308 ? -15.226 13.582 -30.676 1.00 61.62 308 LYS A C 1
ATOM 2526 O O . LYS A 1 308 ? -14.375 14.376 -31.063 1.00 61.62 308 LYS A O 1
ATOM 2531 N N . ALA A 1 309 ? -16.294 13.943 -29.962 1.00 69.25 309 ALA A N 1
ATOM 2532 C CA . ALA A 1 309 ? -16.549 15.326 -29.564 1.00 69.25 309 ALA A CA 1
ATOM 2533 C C . ALA A 1 309 ? -15.475 15.841 -28.594 1.00 69.25 309 ALA A C 1
ATOM 2535 O O . ALA A 1 309 ? -14.875 16.880 -28.840 1.00 69.25 309 ALA A O 1
ATOM 2536 N N . ILE A 1 310 ? -15.139 15.066 -27.556 1.00 72.50 310 ILE A N 1
ATOM 2537 C CA . ILE A 1 310 ? -14.044 15.402 -26.627 1.00 72.50 310 ILE A CA 1
ATOM 2538 C C . ILE A 1 310 ? -12.718 15.576 -27.385 1.00 72.50 310 ILE A C 1
ATOM 2540 O O . ILE A 1 310 ? -11.958 16.506 -27.121 1.00 72.50 310 ILE A O 1
ATOM 2544 N N . PHE A 1 311 ? -12.440 14.701 -28.354 1.00 68.88 311 PHE A N 1
ATOM 2545 C CA . PHE A 1 311 ? -11.220 14.774 -29.153 1.00 68.88 311 PHE A CA 1
ATOM 2546 C C . PHE A 1 311 ? -11.162 16.013 -30.055 1.00 68.88 311 PHE A C 1
ATOM 2548 O O . PHE A 1 311 ? -10.094 16.600 -30.210 1.00 68.88 311 PHE A O 1
ATOM 2555 N N . PHE A 1 312 ? -12.294 16.431 -30.621 1.00 74.19 312 PHE A N 1
ATOM 2556 C CA . PHE A 1 312 ? -12.384 17.644 -31.429 1.00 74.19 312 PHE A CA 1
ATOM 2557 C C . PHE A 1 312 ? -11.952 18.883 -30.630 1.00 74.19 312 PHE A C 1
ATOM 2559 O O . PHE A 1 312 ? -11.039 19.590 -31.059 1.00 74.19 312 PHE A O 1
ATOM 2566 N N . TYR A 1 313 ? -12.500 19.077 -29.424 1.00 76.12 313 TYR A N 1
ATOM 2567 C CA . TYR A 1 313 ? -12.106 20.193 -28.551 1.00 76.12 313 TYR A CA 1
ATOM 2568 C C . TYR A 1 313 ? -10.647 20.085 -28.083 1.00 76.12 313 TYR A C 1
ATOM 2570 O O . TYR A 1 313 ? -9.944 21.083 -27.974 1.00 76.12 313 TYR A O 1
ATOM 2578 N N . TYR A 1 314 ? -10.130 18.871 -27.883 1.00 73.31 314 TYR A N 1
ATOM 2579 C CA . TYR A 1 314 ? -8.717 18.678 -27.551 1.00 73.31 314 TYR A CA 1
ATOM 2580 C C . TYR A 1 314 ? -7.769 19.125 -28.681 1.00 73.31 314 TYR A C 1
ATOM 2582 O O . TYR A 1 314 ? -6.695 19.678 -28.426 1.00 73.31 314 TYR A O 1
ATOM 2590 N N . GLN A 1 315 ? -8.132 18.884 -29.945 1.00 69.19 315 GLN A N 1
ATOM 2591 C CA . GLN A 1 315 ? -7.270 19.214 -31.083 1.00 69.19 315 GLN A CA 1
ATOM 2592 C C . GLN A 1 315 ? -7.090 20.720 -31.279 1.00 69.19 315 GLN A C 1
ATOM 2594 O O . GLN A 1 315 ? -5.994 21.135 -31.673 1.00 69.19 315 GLN A O 1
ATOM 2599 N N . ILE A 1 316 ? -8.120 21.505 -30.967 1.00 74.31 316 ILE A N 1
ATOM 2600 C CA . ILE A 1 316 ? -8.132 22.962 -31.139 1.00 74.31 316 ILE A CA 1
ATOM 2601 C C . ILE A 1 316 ? -7.430 23.722 -30.001 1.00 74.31 316 ILE A C 1
ATOM 2603 O O . ILE A 1 316 ? -7.150 24.907 -30.156 1.00 74.31 316 ILE A O 1
ATOM 2607 N N . LEU A 1 317 ? -7.073 23.055 -28.895 1.00 71.25 317 LEU A N 1
ATOM 2608 C CA . LEU A 1 317 ? -6.334 23.688 -27.799 1.00 71.25 317 LEU A CA 1
ATOM 2609 C C . LEU A 1 317 ? -4.908 24.098 -28.213 1.00 71.25 317 LEU A C 1
ATOM 2611 O O . LEU A 1 317 ? -4.198 23.304 -28.845 1.00 71.25 317 LEU A O 1
ATOM 2615 N N . PRO A 1 318 ? -4.422 25.277 -27.787 1.00 66.38 318 PRO A N 1
ATOM 2616 C CA . PRO A 1 318 ? -3.049 25.706 -28.020 1.00 66.38 318 PRO A CA 1
ATOM 2617 C C . PRO A 1 318 ? -2.081 25.327 -26.878 1.00 66.38 318 PRO A C 1
ATOM 2619 O O . PRO A 1 318 ? -2.441 25.182 -25.709 1.00 66.38 318 PRO A O 1
ATOM 2622 N N . GLY A 1 319 ? -0.797 25.185 -27.231 1.00 69.00 319 GLY A N 1
ATOM 2623 C CA . GLY A 1 319 ? 0.351 25.235 -26.312 1.00 69.00 319 GLY A CA 1
ATOM 2624 C C . GLY A 1 319 ? 0.222 24.469 -24.983 1.00 69.00 319 GLY A C 1
ATOM 2625 O O . GLY A 1 319 ? 0.198 23.235 -24.946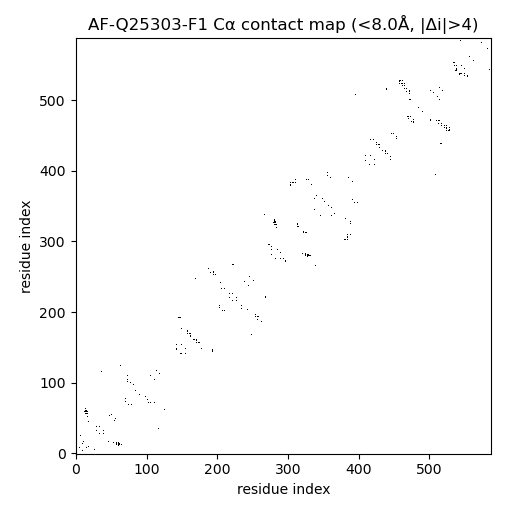 1.00 69.00 319 GLY A O 1
ATOM 2626 N N . LYS A 1 320 ? 0.228 25.218 -23.870 1.00 62.22 320 LYS A N 1
ATOM 2627 C CA . LYS A 1 320 ? 0.260 24.695 -22.490 1.00 62.22 320 LYS A CA 1
ATOM 2628 C C . LYS A 1 320 ? -1.063 24.040 -22.079 1.00 62.22 320 LYS A C 1
ATOM 2630 O O . LYS A 1 320 ? -1.045 23.031 -21.377 1.00 62.22 320 LYS A O 1
ATOM 2635 N N . GLU A 1 321 ? -2.187 24.562 -22.555 1.00 64.94 321 GLU A N 1
ATOM 2636 C CA . GLU A 1 321 ? -3.527 24.033 -22.272 1.00 64.94 321 GLU A CA 1
ATOM 2637 C C . GLU A 1 321 ? -3.714 22.669 -22.926 1.00 64.94 321 GLU A C 1
ATOM 2639 O O . GLU A 1 321 ? -4.115 21.718 -22.257 1.00 64.94 321 GLU A O 1
ATOM 2644 N N . LYS A 1 322 ? -3.276 22.522 -24.184 1.00 69.44 322 LYS A N 1
ATOM 2645 C CA . LYS A 1 322 ? -3.250 21.227 -24.880 1.00 69.44 322 LYS A CA 1
ATOM 2646 C C . LYS A 1 322 ? -2.384 20.198 -24.158 1.00 69.44 322 LYS A C 1
ATOM 2648 O O . LYS A 1 322 ? -2.748 19.028 -24.061 1.00 69.44 322 LYS A O 1
ATOM 2653 N N . LYS A 1 323 ? -1.229 20.617 -23.627 1.00 59.38 323 LYS A N 1
ATOM 2654 C CA . LYS A 1 323 ? -0.339 19.728 -22.864 1.00 59.38 323 LYS A CA 1
ATOM 2655 C C . LYS A 1 323 ? -1.011 19.244 -21.571 1.00 59.38 323 LYS A C 1
ATOM 2657 O O . LYS A 1 323 ? -1.003 18.047 -21.301 1.00 59.38 323 LYS A O 1
ATOM 2662 N N . ASN A 1 324 ? -1.647 20.146 -20.823 1.00 61.94 324 ASN A N 1
ATOM 2663 C CA . ASN A 1 324 ? -2.335 19.821 -19.570 1.00 61.94 324 ASN A CA 1
ATOM 2664 C C . ASN A 1 324 ? -3.596 18.969 -19.790 1.00 61.94 324 ASN A C 1
ATOM 2666 O O . ASN A 1 324 ? -3.829 18.010 -19.054 1.00 61.94 324 ASN A O 1
ATOM 2670 N N . ALA A 1 325 ? -4.392 19.289 -20.812 1.00 66.62 325 ALA A N 1
ATOM 2671 C CA . ALA A 1 325 ? -5.547 18.495 -21.222 1.00 66.62 325 ALA A CA 1
ATOM 2672 C C . ALA A 1 325 ? -5.128 17.090 -21.685 1.00 66.62 325 ALA A C 1
ATOM 2674 O O . ALA A 1 325 ? -5.787 16.110 -21.352 1.00 66.62 325 ALA A O 1
ATOM 2675 N N . GLY A 1 326 ? -3.989 16.979 -22.379 1.00 63.62 326 GLY A N 1
ATOM 2676 C CA . GLY A 1 326 ? -3.429 15.708 -22.837 1.00 63.62 326 GLY A CA 1
ATOM 2677 C C . GLY A 1 326 ? -3.044 14.779 -21.687 1.00 63.62 326 GLY A C 1
ATOM 2678 O O . GLY A 1 326 ? -3.430 13.615 -21.700 1.00 63.62 326 GLY A O 1
ATOM 2679 N N . GLU A 1 327 ? -2.357 15.289 -20.659 1.00 58.28 327 GLU A N 1
ATOM 2680 C CA . GLU A 1 327 ? -2.027 14.501 -19.456 1.00 58.28 327 GLU A CA 1
ATOM 2681 C C . GLU A 1 327 ? -3.283 14.078 -18.682 1.00 58.28 327 GLU A C 1
ATOM 2683 O O . GLU A 1 327 ? -3.379 12.952 -18.199 1.00 58.28 327 GLU A O 1
ATOM 2688 N N . ARG A 1 328 ? -4.302 14.940 -18.615 1.00 62.34 328 ARG A N 1
ATOM 2689 C CA . ARG A 1 328 ? -5.582 14.601 -17.976 1.00 62.34 328 ARG A CA 1
ATOM 2690 C C . ARG A 1 328 ? -6.338 13.510 -18.735 1.00 62.34 328 ARG A C 1
ATOM 2692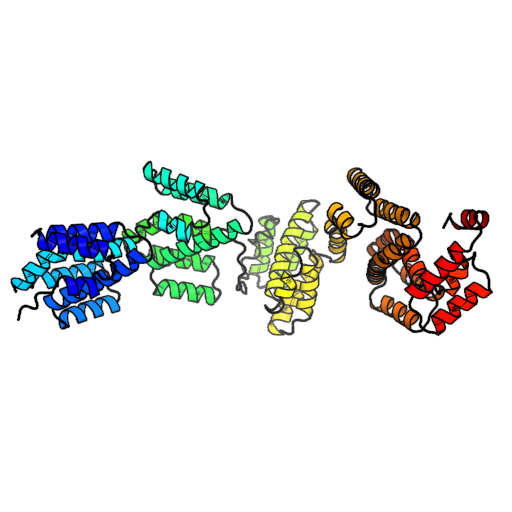 O O . ARG A 1 328 ? -6.807 12.554 -18.123 1.00 62.34 328 ARG A O 1
ATOM 2699 N N . LEU A 1 329 ? -6.403 13.606 -20.061 1.00 65.81 329 LEU A N 1
ATOM 2700 C CA . LEU A 1 329 ? -6.970 12.554 -20.906 1.00 65.81 329 LEU A CA 1
ATOM 2701 C C . LEU A 1 329 ? -6.161 11.249 -20.812 1.00 65.81 329 LEU A C 1
ATOM 2703 O O . LEU A 1 329 ? -6.748 10.170 -20.876 1.00 65.81 329 LEU A O 1
ATOM 2707 N N . ARG A 1 330 ? -4.838 11.332 -20.600 1.00 61.09 330 ARG A N 1
ATOM 2708 C CA . ARG A 1 330 ? -3.949 10.181 -20.352 1.00 61.09 330 ARG A CA 1
ATOM 2709 C C . ARG A 1 330 ? -4.360 9.381 -19.140 1.00 61.09 330 ARG A C 1
ATOM 2711 O O . ARG A 1 330 ? -4.571 8.177 -19.254 1.00 61.09 330 ARG A O 1
ATOM 2718 N N . LEU A 1 331 ? -4.528 10.059 -18.014 1.00 58.53 331 LEU A N 1
ATOM 2719 C CA . LEU A 1 331 ? -4.954 9.428 -16.772 1.00 58.53 331 LEU A CA 1
ATOM 2720 C C . LEU A 1 331 ? -6.331 8.772 -16.931 1.00 58.53 331 LEU A C 1
ATOM 2722 O O . LEU A 1 331 ? -6.517 7.640 -16.496 1.00 58.53 331 LEU A O 1
ATOM 2726 N N . SER A 1 332 ? -7.248 9.424 -17.654 1.00 60.78 332 SER A N 1
ATOM 2727 C CA . SER A 1 332 ? -8.558 8.845 -17.965 1.00 60.78 332 SER A CA 1
ATOM 2728 C C . SER A 1 332 ? -8.460 7.577 -18.828 1.00 60.78 332 SER A C 1
ATOM 2730 O O . SER A 1 332 ? -9.144 6.593 -18.557 1.00 60.78 332 SER A O 1
ATOM 2732 N N . CYS A 1 333 ? -7.597 7.553 -19.847 1.00 60.66 333 CYS A N 1
ATOM 2733 C CA . CYS A 1 333 ? -7.394 6.362 -20.675 1.00 60.66 333 CYS A CA 1
ATOM 2734 C C . CYS A 1 333 ? -6.685 5.226 -19.919 1.00 60.66 333 CYS A C 1
ATOM 2736 O O . CYS A 1 333 ? -7.086 4.074 -20.062 1.00 60.66 333 CYS A O 1
ATOM 2738 N N . GLU A 1 334 ? -5.675 5.518 -19.093 1.00 53.69 334 GLU A N 1
ATOM 2739 C CA . GLU A 1 334 ? -5.010 4.515 -18.244 1.00 53.69 334 GLU A CA 1
ATOM 2740 C C . GLU A 1 334 ? -5.987 3.856 -17.264 1.00 53.69 334 GLU A C 1
ATOM 2742 O O . GLU A 1 334 ? -5.966 2.637 -17.095 1.00 53.69 334 GLU A O 1
ATOM 2747 N N . GLU A 1 335 ? -6.876 4.642 -16.657 1.00 54.81 335 GLU A N 1
ATOM 2748 C CA . GLU A 1 335 ? -7.918 4.150 -15.753 1.00 54.81 335 GLU A CA 1
ATOM 2749 C C . GLU A 1 335 ? -8.900 3.214 -16.472 1.00 54.81 335 GLU A C 1
ATOM 2751 O O . GLU A 1 335 ? -9.174 2.104 -16.008 1.00 54.81 335 GLU A O 1
ATOM 2756 N N . ILE A 1 336 ? -9.370 3.616 -17.657 1.00 54.34 336 ILE A N 1
ATOM 2757 C CA . ILE A 1 336 ? -10.303 2.812 -18.451 1.00 54.34 336 ILE A CA 1
ATOM 2758 C C . ILE A 1 336 ? -9.645 1.511 -18.911 1.00 54.34 336 ILE A C 1
ATOM 2760 O O . ILE A 1 336 ? -10.260 0.452 -18.802 1.00 54.34 336 ILE A O 1
ATOM 2764 N N . VAL A 1 337 ? -8.395 1.539 -19.375 1.00 52.44 337 VAL A N 1
ATOM 2765 C CA . VAL A 1 337 ? -7.724 0.307 -19.808 1.00 52.44 337 VAL A CA 1
ATOM 2766 C C . VAL A 1 337 ? -7.433 -0.629 -18.632 1.00 52.44 337 VAL A C 1
ATOM 2768 O O . VAL A 1 337 ? -7.687 -1.828 -18.750 1.00 52.44 337 VAL A O 1
ATOM 2771 N N . ARG A 1 338 ? -6.993 -0.111 -17.478 1.00 53.38 338 ARG A N 1
ATOM 2772 C CA . ARG A 1 338 ? -6.839 -0.924 -16.257 1.00 53.38 338 ARG A CA 1
ATOM 2773 C C . ARG A 1 338 ? -8.146 -1.597 -15.845 1.00 53.38 338 ARG A C 1
ATOM 2775 O O . ARG A 1 338 ? -8.111 -2.725 -15.375 1.00 53.38 338 ARG A O 1
ATOM 2782 N N . SER A 1 339 ? -9.290 -0.944 -16.062 1.00 51.97 339 SER A N 1
ATOM 2783 C CA . SER A 1 339 ? -10.604 -1.538 -15.775 1.00 51.97 339 SER A CA 1
ATOM 2784 C C . SER A 1 339 ? -11.004 -2.672 -16.734 1.00 51.97 339 SER A C 1
ATOM 2786 O O . SER A 1 339 ? -11.860 -3.490 -16.397 1.00 51.97 339 SER A O 1
ATOM 2788 N N . LEU A 1 340 ? -10.399 -2.731 -17.926 1.00 49.75 340 LEU A N 1
ATOM 2789 C CA . LEU A 1 340 ? -10.730 -3.697 -18.978 1.00 49.75 340 LEU A CA 1
ATOM 2790 C C . LEU A 1 340 ? -9.790 -4.921 -19.005 1.00 49.75 340 LEU A C 1
ATOM 2792 O O . LEU A 1 340 ? -10.142 -5.927 -19.620 1.00 49.75 340 LEU A O 1
ATOM 2796 N N . VAL A 1 341 ? -8.622 -4.861 -18.352 1.00 48.66 341 VAL A N 1
ATOM 2797 C CA . VAL A 1 341 ? -7.634 -5.958 -18.257 1.00 48.66 341 VAL A CA 1
ATOM 2798 C C . VAL A 1 341 ? -7.810 -6.730 -16.932 1.00 48.66 341 VAL A C 1
ATOM 2800 O O . VAL A 1 341 ? -7.974 -6.125 -15.879 1.00 48.66 341 VAL A O 1
ATOM 2803 N N . TYR A 1 342 ? -7.795 -8.071 -16.972 1.00 47.19 342 TYR A N 1
ATOM 2804 C CA . TYR A 1 342 ? -8.031 -8.954 -15.810 1.00 47.19 342 TYR A CA 1
ATOM 2805 C C . TYR A 1 342 ? -6.942 -8.874 -14.709 1.00 47.19 342 TYR A C 1
ATOM 2807 O O . TYR A 1 342 ? -5.763 -8.654 -14.990 1.00 47.19 342 TYR A O 1
ATOM 2815 N N . GLU A 1 343 ? -7.340 -9.137 -13.454 1.00 41.53 343 GLU A N 1
ATOM 2816 C CA . GLU A 1 343 ? -6.543 -9.035 -12.206 1.00 41.53 343 GLU A CA 1
ATOM 2817 C C . GLU A 1 343 ? -5.215 -9.797 -12.201 1.00 41.53 343 GLU A C 1
ATOM 2819 O O . GLU A 1 343 ? -4.232 -9.357 -11.616 1.00 41.53 343 GLU A O 1
ATOM 2824 N N . ASN A 1 344 ? -5.155 -10.919 -12.897 1.00 39.06 344 ASN A N 1
ATOM 2825 C CA . ASN A 1 344 ? -3.991 -11.792 -12.993 1.00 39.06 344 ASN A CA 1
ATOM 2826 C C . ASN A 1 344 ? -2.889 -11.246 -13.920 1.00 39.06 344 ASN A C 1
ATOM 2828 O O . ASN A 1 344 ? -1.798 -11.803 -13.947 1.00 39.06 344 ASN A O 1
ATOM 2832 N N . ARG A 1 345 ? -3.144 -10.141 -14.635 1.00 42.28 345 ARG A N 1
ATOM 2833 C CA . ARG A 1 345 ? -2.126 -9.370 -15.373 1.00 42.28 345 ARG A CA 1
ATOM 2834 C C . ARG A 1 345 ? -1.878 -7.977 -14.793 1.00 42.28 345 ARG A C 1
ATOM 2836 O O . ARG A 1 345 ? -1.042 -7.237 -15.300 1.00 42.28 345 ARG A O 1
ATOM 2843 N N . LEU A 1 346 ? -2.580 -7.611 -13.719 1.00 41.72 346 LEU A N 1
ATOM 2844 C CA . LEU A 1 346 ? -2.376 -6.335 -13.028 1.00 41.72 346 LEU A CA 1
ATOM 2845 C C . LEU A 1 346 ? -1.038 -6.298 -12.283 1.00 41.72 346 LEU A C 1
ATOM 2847 O O . LEU A 1 346 ? -0.390 -5.259 -12.280 1.00 41.72 346 LEU A O 1
ATOM 2851 N N . SER A 1 347 ? -0.569 -7.433 -11.768 1.00 41.41 347 SER A N 1
ATOM 2852 C CA . SER A 1 347 ? 0.781 -7.578 -11.208 1.00 41.41 347 SER A CA 1
ATOM 2853 C C . SER A 1 347 ? 1.883 -7.342 -12.254 1.00 41.41 347 SER A C 1
ATOM 2855 O O . SER A 1 347 ? 2.904 -6.731 -11.945 1.00 41.41 347 SER A O 1
ATOM 2857 N N . GLU A 1 348 ? 1.657 -7.732 -13.515 1.00 44.31 348 GLU A N 1
ATOM 2858 C CA . GLU A 1 348 ? 2.556 -7.416 -14.641 1.00 44.31 348 GLU A CA 1
ATOM 2859 C C . GLU A 1 348 ? 2.549 -5.908 -14.977 1.00 44.31 348 GLU A C 1
ATOM 2861 O O . GLU A 1 348 ? 3.546 -5.375 -15.462 1.00 44.31 348 GLU A O 1
ATOM 2866 N N . LEU A 1 349 ? 1.445 -5.203 -14.693 1.00 40.59 349 LEU A N 1
ATOM 2867 C CA . LEU A 1 349 ? 1.298 -3.753 -14.881 1.00 40.59 349 LEU A CA 1
ATOM 2868 C C . LEU A 1 349 ? 1.854 -2.928 -13.711 1.00 40.59 349 LEU A C 1
ATOM 2870 O O . LEU A 1 349 ? 2.341 -1.822 -13.938 1.00 40.59 349 LEU A O 1
ATOM 2874 N N . GLU A 1 350 ? 1.779 -3.441 -12.481 1.00 40.66 350 GLU A N 1
ATOM 2875 C CA . GLU A 1 350 ? 2.326 -2.814 -11.267 1.00 40.66 350 GLU A CA 1
ATOM 2876 C C . GLU A 1 350 ? 3.857 -2.930 -11.199 1.00 40.66 350 GLU A C 1
ATOM 2878 O O . GLU A 1 350 ? 4.516 -2.030 -10.682 1.00 40.66 350 GLU A O 1
ATOM 2883 N N . ALA A 1 351 ? 4.438 -3.968 -11.812 1.00 40.75 351 ALA A N 1
ATOM 2884 C CA . ALA A 1 351 ? 5.886 -4.109 -11.990 1.00 40.75 351 ALA A CA 1
ATOM 2885 C C . ALA A 1 351 ? 6.491 -3.104 -13.000 1.00 40.75 351 ALA A C 1
ATOM 2887 O O . ALA A 1 351 ? 7.710 -2.929 -13.057 1.00 40.75 351 ALA A O 1
ATOM 2888 N N . LEU A 1 352 ? 5.660 -2.422 -13.799 1.00 40.34 352 LEU A N 1
ATOM 2889 C CA . LEU A 1 352 ? 6.092 -1.395 -14.747 1.00 40.34 352 LEU A CA 1
ATOM 2890 C C . LEU A 1 352 ? 6.081 -0.020 -14.069 1.00 40.34 352 LEU A C 1
ATOM 2892 O O . LEU A 1 352 ? 5.074 0.682 -14.043 1.00 40.34 352 LEU A O 1
ATOM 2896 N N . GLU A 1 353 ? 7.241 0.366 -13.546 1.00 37.34 353 GLU A N 1
ATOM 2897 C CA . GLU A 1 353 ? 7.518 1.644 -12.885 1.00 37.34 353 GLU A CA 1
ATOM 2898 C C . GLU A 1 353 ? 6.882 2.859 -13.612 1.00 37.34 353 GLU A C 1
ATOM 2900 O O . GLU A 1 353 ? 7.211 3.132 -14.773 1.00 37.34 353 GLU A O 1
ATOM 2905 N N . ASN A 1 354 ? 5.981 3.550 -12.891 1.00 37.72 354 ASN A N 1
ATOM 2906 C CA . ASN A 1 354 ? 5.159 4.742 -13.196 1.00 37.72 354 ASN A CA 1
ATOM 2907 C C . ASN A 1 354 ? 5.574 5.599 -14.401 1.00 37.72 354 ASN A C 1
ATOM 2909 O O . ASN A 1 354 ? 6.066 6.718 -14.254 1.00 37.72 354 ASN A O 1
ATOM 2913 N N . ASP A 1 355 ? 5.360 5.111 -15.622 1.00 36.31 355 ASP A N 1
ATOM 2914 C CA . ASP A 1 355 ? 5.773 5.877 -16.784 1.00 36.31 355 ASP A CA 1
ATOM 2915 C C . ASP A 1 355 ? 5.062 5.382 -18.060 1.00 36.31 355 ASP A C 1
ATOM 2917 O O . ASP A 1 355 ? 4.932 4.180 -18.232 1.00 36.31 355 ASP A O 1
ATOM 2921 N N . SER A 1 356 ? 4.713 6.260 -19.019 1.00 39.75 356 SER A N 1
ATOM 2922 C CA . SER A 1 356 ? 3.923 6.063 -20.277 1.00 39.75 356 SER A CA 1
ATOM 2923 C C . SER A 1 356 ? 4.084 4.799 -21.182 1.00 39.75 356 SER A C 1
ATOM 2925 O O . SER A 1 356 ? 3.401 4.683 -22.197 1.00 39.75 356 SER A O 1
ATOM 2927 N N . SER A 1 357 ? 4.936 3.825 -20.844 1.00 45.69 357 SER A N 1
ATOM 2928 C CA . SER A 1 357 ? 5.029 2.479 -21.430 1.00 45.69 357 SER A CA 1
ATOM 2929 C C . SER A 1 357 ? 3.916 1.593 -20.896 1.00 45.69 357 SER A C 1
ATOM 2931 O O . SER A 1 357 ? 3.476 0.697 -21.608 1.00 45.69 357 SER A O 1
ATOM 2933 N N . THR A 1 358 ? 3.390 1.905 -19.705 1.00 51.12 358 THR A N 1
ATOM 2934 C CA . THR A 1 358 ? 2.244 1.209 -19.130 1.00 51.12 358 THR A CA 1
ATOM 2935 C C . THR A 1 358 ? 1.064 1.240 -20.095 1.00 51.12 358 THR A C 1
ATOM 2937 O O . THR A 1 358 ? 0.462 0.202 -20.301 1.00 51.12 358 THR A O 1
ATOM 2940 N N . MET A 1 359 ? 0.801 2.358 -20.793 1.00 48.72 359 MET A N 1
ATOM 2941 C CA . MET A 1 359 ? -0.289 2.460 -21.777 1.00 48.72 359 MET A CA 1
ATOM 2942 C C . MET A 1 359 ? -0.068 1.574 -23.022 1.00 48.72 359 MET A C 1
ATOM 2944 O O . MET A 1 359 ? -1.017 0.977 -23.519 1.00 48.72 359 MET A O 1
ATOM 2948 N N . SER A 1 360 ? 1.167 1.439 -23.517 1.00 52.78 360 SER A N 1
ATOM 2949 C CA . SER A 1 360 ? 1.487 0.583 -24.677 1.00 52.78 360 SER A CA 1
ATOM 2950 C C . SER A 1 360 ? 1.352 -0.906 -24.337 1.00 52.78 360 SER A C 1
ATOM 2952 O O . SER A 1 360 ? 0.703 -1.657 -25.067 1.00 52.78 360 SER A O 1
ATOM 2954 N N . GLU A 1 361 ? 1.891 -1.327 -23.190 1.00 53.53 361 GLU A N 1
ATOM 2955 C CA . GLU A 1 361 ? 1.726 -2.687 -22.661 1.00 53.53 361 GLU A CA 1
ATOM 2956 C C . GLU A 1 361 ? 0.250 -2.990 -22.347 1.00 53.53 361 GLU A C 1
ATOM 2958 O O . GLU A 1 361 ? -0.270 -4.028 -22.754 1.00 53.53 361 GLU A O 1
ATOM 2963 N N . MET A 1 362 ? -0.461 -2.042 -21.731 1.00 53.34 362 MET A N 1
ATOM 2964 C CA . MET A 1 362 ? -1.905 -2.095 -21.482 1.00 53.34 362 MET A CA 1
ATOM 2965 C C . MET A 1 362 ? -2.716 -2.292 -22.775 1.00 53.34 362 MET A C 1
ATOM 2967 O O . MET A 1 362 ? -3.643 -3.102 -22.808 1.00 53.34 362 MET A O 1
ATOM 2971 N N . MET A 1 363 ? -2.355 -1.605 -23.865 1.00 55.16 363 MET A N 1
ATOM 2972 C CA . MET A 1 363 ? -3.024 -1.755 -25.164 1.00 55.16 363 MET A CA 1
ATOM 2973 C C . MET A 1 363 ? -2.753 -3.112 -25.825 1.00 55.16 363 MET A C 1
ATOM 2975 O O . MET A 1 363 ? -3.655 -3.662 -26.459 1.00 55.16 363 MET A O 1
ATOM 2979 N N . LYS A 1 364 ? -1.554 -3.690 -25.656 1.00 60.03 364 LYS A N 1
ATOM 2980 C CA . LYS A 1 364 ? -1.255 -5.064 -26.106 1.00 60.03 364 LYS A CA 1
ATOM 2981 C C . LYS A 1 364 ? -2.055 -6.100 -25.315 1.00 60.03 364 LYS A C 1
ATOM 2983 O O . LYS A 1 364 ? -2.567 -7.047 -25.908 1.00 60.03 364 LYS A O 1
ATOM 2988 N N . MET A 1 365 ? -2.204 -5.905 -24.003 1.00 55.88 365 MET A N 1
ATOM 2989 C CA . MET A 1 365 ? -3.017 -6.780 -23.149 1.00 55.88 365 MET A CA 1
ATOM 2990 C C . MET A 1 365 ? -4.506 -6.713 -23.505 1.00 55.88 365 MET A C 1
ATOM 2992 O O . MET A 1 365 ? -5.156 -7.753 -23.555 1.00 55.88 365 MET A O 1
ATOM 2996 N N . LEU A 1 366 ? -5.028 -5.524 -23.826 1.00 55.03 366 LEU A N 1
ATOM 2997 C CA . LEU A 1 366 ? -6.393 -5.343 -24.333 1.00 55.03 366 LEU A CA 1
ATOM 2998 C C . LEU A 1 366 ? -6.641 -6.060 -25.663 1.00 55.03 366 LEU A C 1
ATOM 3000 O O . LEU A 1 366 ? -7.677 -6.695 -25.826 1.00 55.03 366 LEU A O 1
ATOM 3004 N N . SER A 1 367 ? -5.695 -5.985 -26.605 1.00 56.72 367 SER A N 1
ATOM 3005 C CA . SER A 1 367 ? -5.791 -6.686 -27.896 1.00 56.72 367 SER A CA 1
ATOM 3006 C C . SER A 1 367 ? -5.756 -8.212 -27.756 1.00 56.72 367 SER A C 1
ATOM 3008 O O . SER A 1 367 ? -6.238 -8.914 -28.640 1.00 56.72 367 SER A O 1
ATOM 3010 N N . ALA A 1 368 ? -5.191 -8.721 -26.659 1.00 57.66 368 ALA A N 1
ATOM 3011 C CA . ALA A 1 368 ? -5.136 -10.145 -26.336 1.00 57.66 368 ALA A CA 1
ATOM 3012 C C . ALA A 1 368 ? -6.337 -10.631 -25.497 1.00 57.66 368 ALA A C 1
ATOM 3014 O O . ALA A 1 368 ? -6.472 -11.834 -25.276 1.00 57.66 368 ALA A O 1
ATOM 3015 N N . ALA A 1 369 ? -7.203 -9.728 -25.019 1.00 54.66 369 ALA A N 1
ATOM 3016 C CA . ALA A 1 369 ? -8.369 -10.082 -24.215 1.00 54.66 369 ALA A CA 1
ATOM 3017 C C . ALA A 1 369 ? -9.477 -10.695 -25.095 1.00 54.66 369 ALA A C 1
ATOM 3019 O O . ALA A 1 369 ? -9.967 -10.078 -26.038 1.00 54.66 369 ALA A O 1
ATOM 3020 N N . THR A 1 370 ? -9.888 -11.922 -24.773 1.00 48.62 370 THR A N 1
ATOM 3021 C CA . THR A 1 370 ? -10.807 -12.765 -25.564 1.00 48.62 370 THR A CA 1
ATOM 3022 C C . THR A 1 370 ? -12.296 -12.579 -25.232 1.00 48.62 370 THR A C 1
ATOM 3024 O O . THR A 1 370 ? -13.146 -13.275 -25.792 1.00 48.62 370 THR A O 1
ATOM 3027 N N . ASP A 1 371 ? -12.647 -11.631 -24.357 1.00 50.97 371 ASP A N 1
ATOM 3028 C CA . ASP A 1 371 ? -14.030 -11.401 -23.919 1.00 50.97 371 ASP A CA 1
ATOM 3029 C C . ASP A 1 371 ? -14.858 -10.662 -24.992 1.00 50.97 371 ASP A C 1
ATOM 3031 O O . ASP A 1 371 ? -14.822 -9.433 -25.138 1.00 50.97 371 ASP A O 1
ATOM 3035 N N . ARG A 1 372 ? -15.639 -11.438 -25.756 1.00 47.25 372 ARG A N 1
ATOM 3036 C CA . ARG A 1 372 ? -16.512 -10.951 -26.840 1.00 47.25 372 ARG A CA 1
ATOM 3037 C C . ARG A 1 372 ? -17.550 -9.925 -26.376 1.00 47.25 372 ARG A C 1
ATOM 3039 O O . ARG A 1 372 ? -17.934 -9.080 -27.181 1.00 47.25 372 ARG A O 1
ATOM 3046 N N . SER A 1 373 ? -17.974 -9.954 -25.108 1.00 49.22 373 SER A N 1
ATOM 3047 C CA . SER A 1 373 ? -18.993 -9.035 -24.574 1.00 49.22 373 SER A CA 1
ATOM 3048 C C . SER A 1 373 ? -18.487 -7.591 -24.424 1.00 49.22 373 SER A C 1
ATOM 3050 O O . SER A 1 373 ? -19.270 -6.643 -24.467 1.00 49.22 373 SER A O 1
ATOM 3052 N N . LYS A 1 374 ? -17.162 -7.408 -24.324 1.00 50.09 374 LYS A N 1
ATOM 3053 C CA . LYS A 1 374 ? -16.495 -6.107 -24.125 1.00 50.09 374 LYS A CA 1
ATOM 3054 C C . LYS A 1 374 ? -15.750 -5.609 -25.366 1.00 50.09 374 LYS A C 1
ATOM 3056 O O . LYS A 1 374 ? -15.320 -4.457 -25.405 1.00 50.09 374 LYS A O 1
ATOM 3061 N N . PHE A 1 375 ? -15.645 -6.431 -26.409 1.00 49.47 375 PHE A N 1
ATOM 3062 C CA . PHE A 1 375 ? -14.838 -6.179 -27.608 1.00 49.47 375 PHE A CA 1
ATOM 3063 C C . PHE A 1 375 ? -15.158 -4.851 -28.322 1.00 49.47 375 PHE A C 1
ATOM 3065 O O . PHE A 1 375 ? -14.254 -4.114 -28.717 1.00 49.47 375 PHE A O 1
ATOM 3072 N N . ALA A 1 376 ? -16.442 -4.496 -28.447 1.00 51.84 376 ALA A N 1
ATOM 3073 C CA . ALA A 1 376 ? -16.860 -3.244 -29.086 1.00 51.84 376 ALA A CA 1
ATOM 3074 C C . ALA A 1 376 ? -16.441 -1.999 -28.281 1.00 51.84 376 ALA A C 1
ATOM 3076 O O . ALA A 1 376 ? -16.028 -0.992 -28.862 1.00 51.84 376 ALA A O 1
ATOM 3077 N N . GLN A 1 377 ? -16.490 -2.079 -26.947 1.00 52.59 377 GLN A N 1
ATOM 3078 C CA . GLN A 1 377 ? -16.023 -1.008 -26.065 1.00 52.59 377 GLN A CA 1
ATOM 3079 C C . GLN A 1 377 ? -14.495 -0.903 -26.112 1.00 52.59 377 GLN A C 1
ATOM 3081 O O . GLN A 1 377 ? -13.970 0.192 -26.304 1.00 52.59 377 GLN A O 1
ATOM 3086 N N . ILE A 1 378 ? -13.791 -2.037 -26.047 1.00 53.91 378 ILE A N 1
ATOM 3087 C CA . ILE A 1 378 ? -12.325 -2.112 -26.135 1.00 53.91 378 ILE A CA 1
ATOM 3088 C C . ILE A 1 378 ? -11.821 -1.455 -27.428 1.00 53.91 378 ILE A C 1
ATOM 3090 O O . ILE A 1 378 ? -10.932 -0.607 -27.378 1.00 53.91 378 ILE A O 1
ATOM 3094 N N . LYS A 1 379 ? -12.434 -1.761 -28.578 1.00 56.34 379 LYS A N 1
ATOM 3095 C CA . LYS A 1 379 ? -12.027 -1.220 -29.887 1.00 56.34 379 LYS A CA 1
ATOM 3096 C C . LYS A 1 379 ? -12.305 0.285 -30.034 1.00 56.34 379 LYS A C 1
ATOM 3098 O O . LYS A 1 379 ? -11.495 1.016 -30.615 1.00 56.34 379 LYS A O 1
ATOM 3103 N N . ALA A 1 380 ? -13.430 0.764 -29.497 1.00 56.66 380 ALA A N 1
ATOM 3104 C CA . ALA A 1 380 ? -13.778 2.186 -29.497 1.00 56.66 380 ALA A CA 1
ATOM 3105 C C . ALA A 1 380 ? -12.809 3.008 -28.628 1.00 56.66 380 ALA A C 1
ATOM 3107 O O . ALA A 1 380 ? -12.314 4.048 -29.068 1.00 56.66 380 ALA A O 1
ATOM 3108 N N . TYR A 1 381 ? -12.473 2.501 -27.438 1.00 58.34 381 TYR A N 1
ATOM 3109 C CA . TYR A 1 381 ? -11.508 3.132 -26.537 1.00 58.34 381 TYR A CA 1
ATOM 3110 C C . TYR A 1 381 ? -10.075 3.060 -27.063 1.00 58.34 381 TYR A C 1
ATOM 3112 O O . TYR A 1 381 ? -9.381 4.073 -27.037 1.00 58.34 381 TYR A O 1
ATOM 3120 N N . GLN A 1 382 ? -9.653 1.925 -27.632 1.00 56.75 382 GLN A N 1
ATOM 3121 C CA . GLN A 1 382 ? -8.361 1.804 -28.316 1.00 56.75 382 GLN A CA 1
ATOM 3122 C C . GLN A 1 382 ? -8.200 2.874 -29.394 1.00 56.75 382 GLN A C 1
ATOM 3124 O O . GLN A 1 382 ? -7.179 3.548 -29.445 1.00 56.75 382 GLN A O 1
ATOM 3129 N N . THR A 1 383 ? -9.215 3.078 -30.233 1.00 58.88 383 THR A N 1
ATOM 3130 C CA . THR A 1 383 ? -9.143 4.052 -31.331 1.00 58.88 383 THR A CA 1
ATOM 3131 C C . THR A 1 383 ? -9.041 5.492 -30.819 1.00 58.88 383 THR A C 1
ATOM 3133 O O . THR A 1 383 ? -8.248 6.273 -31.345 1.00 58.88 383 THR A O 1
ATOM 3136 N N . ALA A 1 384 ? -9.809 5.850 -29.786 1.00 57.16 384 ALA A N 1
ATOM 3137 C CA . ALA A 1 384 ? -9.788 7.189 -29.197 1.00 57.16 384 ALA A CA 1
ATOM 3138 C C . ALA A 1 384 ? -8.484 7.465 -28.428 1.00 57.16 384 ALA A C 1
ATOM 3140 O O . ALA A 1 384 ? -7.825 8.471 -28.679 1.00 57.16 384 ALA A O 1
ATOM 3141 N N . CYS A 1 385 ? -8.060 6.547 -27.558 1.00 60.38 385 CYS A N 1
ATOM 3142 C CA . CYS A 1 385 ? -6.832 6.693 -26.781 1.00 60.38 385 CYS A CA 1
ATOM 3143 C C . CYS A 1 385 ? -5.584 6.640 -27.685 1.00 60.38 385 CYS A C 1
ATOM 3145 O O . CYS A 1 385 ? -4.690 7.463 -27.523 1.00 60.38 385 CYS A O 1
ATOM 3147 N N . ASN A 1 386 ? -5.537 5.785 -28.716 1.00 57.16 386 ASN A N 1
ATOM 3148 C CA . ASN A 1 386 ? -4.418 5.782 -29.672 1.00 57.16 386 ASN A CA 1
ATOM 3149 C C . ASN A 1 386 ? -4.305 7.098 -30.459 1.00 57.16 386 ASN A C 1
ATOM 3151 O O . ASN A 1 386 ? -3.194 7.521 -30.765 1.00 57.16 386 ASN A O 1
ATOM 3155 N N . ARG A 1 387 ? -5.429 7.763 -30.765 1.00 56.94 387 ARG A N 1
ATOM 3156 C CA . ARG A 1 387 ? -5.443 9.081 -31.426 1.00 56.94 387 ARG A CA 1
ATOM 3157 C C . ARG A 1 387 ? -5.074 10.235 -30.488 1.00 56.94 387 ARG A C 1
ATOM 3159 O O . ARG A 1 387 ? -4.473 11.195 -30.953 1.00 56.94 387 ARG A O 1
ATOM 3166 N N . ILE A 1 388 ? -5.407 10.149 -29.196 1.00 53.75 388 ILE A N 1
ATOM 3167 C CA . ILE A 1 388 ? -5.009 11.136 -28.172 1.00 53.75 388 ILE A CA 1
ATOM 3168 C C . ILE A 1 388 ? -3.512 11.038 -27.870 1.00 53.75 388 ILE A C 1
ATOM 3170 O O . ILE A 1 388 ? -2.848 12.064 -27.743 1.00 53.75 388 ILE A O 1
ATOM 3174 N N . PHE A 1 389 ? -2.968 9.822 -27.777 1.00 56.59 389 PHE A N 1
ATOM 3175 C CA . PHE A 1 389 ? -1.571 9.629 -27.377 1.00 56.59 389 PHE A CA 1
ATOM 3176 C C . PHE A 1 389 ? -0.587 9.508 -28.514 1.00 56.59 389 PHE A C 1
ATOM 3178 O O . PHE A 1 389 ? 0.592 9.414 -28.182 1.00 56.59 389 PHE A O 1
ATOM 3185 N N . ASP A 1 390 ? -1.055 9.476 -29.772 1.00 48.28 390 ASP A N 1
ATOM 3186 C CA . ASP A 1 390 ? -0.280 9.219 -30.993 1.00 48.28 390 ASP A CA 1
ATOM 3187 C C . ASP A 1 390 ? 1.107 8.673 -30.648 1.00 48.28 390 ASP A C 1
ATOM 3189 O O . ASP A 1 390 ? 2.084 9.424 -30.563 1.00 48.28 390 ASP A O 1
ATOM 3193 N N . LEU A 1 391 ? 1.126 7.385 -30.262 1.00 42.84 391 LEU A N 1
ATOM 3194 C CA . LEU A 1 391 ? 2.168 6.698 -29.479 1.00 42.84 391 LEU A CA 1
ATOM 3195 C C . LEU A 1 391 ? 3.605 6.918 -29.994 1.00 42.84 391 LEU A C 1
ATOM 3197 O O . LEU A 1 391 ? 4.558 6.631 -29.276 1.00 42.84 391 LEU A O 1
ATOM 3201 N N . ARG A 1 392 ? 3.783 7.473 -31.196 1.00 35.81 392 ARG A N 1
ATOM 3202 C CA . ARG A 1 392 ? 5.063 7.966 -31.718 1.00 35.81 392 ARG A CA 1
ATOM 3203 C C . ARG A 1 392 ? 5.606 9.198 -30.982 1.00 35.81 392 ARG A C 1
ATOM 3205 O O . ARG A 1 392 ? 6.791 9.232 -30.683 1.00 35.81 392 ARG A O 1
ATOM 3212 N N . GLN A 1 393 ? 4.793 10.195 -30.632 1.00 36.09 393 GLN A N 1
ATOM 3213 C CA . GLN A 1 393 ? 5.290 11.448 -30.028 1.00 36.09 393 GLN A CA 1
ATOM 3214 C C . GLN A 1 393 ? 5.613 11.315 -28.528 1.00 36.09 393 GLN A C 1
ATOM 3216 O O . GLN A 1 393 ? 6.543 11.948 -28.019 1.00 36.09 393 GLN A O 1
ATOM 3221 N N . LEU A 1 394 ? 4.876 10.463 -27.807 1.00 34.53 394 LEU A N 1
ATOM 3222 C CA . LEU A 1 394 ? 5.075 10.220 -26.372 1.00 34.53 394 LEU A CA 1
ATOM 3223 C C . LEU A 1 394 ? 6.238 9.251 -26.102 1.00 34.53 394 LEU A C 1
ATOM 3225 O O . LEU A 1 394 ? 6.981 9.459 -25.146 1.00 34.53 394 LEU A O 1
ATOM 3229 N N . VAL A 1 395 ? 6.478 8.267 -26.979 1.00 36.31 395 VAL A N 1
ATOM 3230 C CA . VAL A 1 395 ? 7.711 7.452 -26.952 1.00 36.31 395 VAL A CA 1
ATOM 3231 C C . VAL A 1 395 ? 8.949 8.333 -27.155 1.00 36.31 395 VAL A C 1
ATOM 3233 O O . VAL A 1 395 ? 9.947 8.147 -26.453 1.00 36.31 395 VAL A O 1
ATOM 3236 N N . ARG A 1 396 ? 8.843 9.358 -28.011 1.00 32.19 396 ARG A N 1
ATOM 3237 C CA . ARG A 1 396 ? 9.906 10.337 -28.264 1.00 32.19 396 ARG A CA 1
ATOM 3238 C C . ARG A 1 396 ? 10.243 11.171 -27.017 1.00 32.19 396 ARG A C 1
ATOM 3240 O O . ARG A 1 396 ? 11.382 11.142 -26.559 1.00 32.19 396 ARG A O 1
ATOM 3247 N N . ARG A 1 397 ? 9.244 11.792 -26.367 1.00 31.83 397 ARG A N 1
ATOM 3248 C CA . ARG A 1 397 ? 9.447 12.599 -25.134 1.00 31.83 397 ARG A CA 1
ATOM 3249 C C . ARG A 1 397 ? 9.852 11.782 -23.907 1.00 31.83 397 ARG A C 1
ATOM 3251 O O . ARG A 1 397 ? 10.508 12.286 -23.000 1.00 31.83 397 ARG A O 1
ATOM 3258 N N . LYS A 1 398 ? 9.464 10.511 -23.847 1.00 32.53 398 LYS A N 1
ATOM 3259 C CA . LYS A 1 398 ? 9.720 9.665 -22.679 1.00 32.53 398 LYS A CA 1
ATOM 3260 C C . LYS A 1 398 ? 11.081 8.964 -22.726 1.00 32.53 398 LYS A C 1
ATOM 3262 O O . LYS A 1 398 ? 11.692 8.763 -21.678 1.00 32.53 398 LYS A O 1
ATOM 3267 N N . ARG A 1 399 ? 11.625 8.702 -23.924 1.00 33.56 399 ARG A N 1
ATOM 3268 C CA . ARG A 1 399 ? 13.059 8.385 -24.101 1.00 33.56 399 ARG A CA 1
ATOM 3269 C C . ARG A 1 399 ? 13.963 9.546 -23.670 1.00 33.56 399 ARG A C 1
ATOM 3271 O O . ARG A 1 399 ? 15.085 9.309 -23.219 1.00 33.56 399 ARG A O 1
ATOM 3278 N N . GLU A 1 400 ? 13.464 10.777 -23.762 1.00 34.56 400 GLU A N 1
ATOM 3279 C CA . GLU A 1 400 ? 14.161 11.981 -23.302 1.00 34.56 400 GLU A CA 1
ATOM 3280 C C . GLU A 1 400 ? 14.051 12.206 -21.786 1.00 34.56 400 GLU A C 1
ATOM 3282 O O . GLU A 1 400 ? 15.007 12.713 -21.211 1.00 34.56 400 GLU A O 1
ATOM 3287 N N . HIS A 1 401 ? 12.956 11.806 -21.118 1.00 33.66 401 HIS A N 1
ATOM 3288 C CA . HIS A 1 401 ? 12.750 12.051 -19.676 1.00 33.66 401 HIS A CA 1
ATOM 3289 C C . HIS A 1 401 ? 13.119 10.884 -18.739 1.00 33.66 401 HIS A C 1
ATOM 3291 O O . HIS A 1 401 ? 13.715 11.138 -17.694 1.00 33.66 401 HIS A O 1
ATOM 3297 N N . LYS A 1 402 ? 12.896 9.609 -19.105 1.00 35.81 402 LYS A N 1
ATOM 3298 C CA . LYS A 1 402 ? 13.283 8.458 -18.247 1.00 35.81 402 LYS A CA 1
ATOM 3299 C C . LYS A 1 402 ? 14.796 8.156 -18.254 1.00 35.81 402 LYS A C 1
ATOM 3301 O O . LYS A 1 402 ? 15.253 7.204 -17.636 1.00 35.81 402 LYS A O 1
ATOM 3306 N N . GLY A 1 403 ? 15.590 8.987 -18.937 1.00 38.28 403 GLY A N 1
ATOM 3307 C CA . GLY A 1 403 ? 17.058 8.980 -18.900 1.00 38.28 403 GLY A CA 1
ATOM 3308 C C . GLY A 1 403 ? 17.694 10.020 -17.963 1.00 38.28 403 GLY A C 1
ATOM 3309 O O . GLY A 1 403 ? 18.906 10.197 -18.025 1.00 38.28 403 GLY A O 1
ATOM 3310 N N . ASN A 1 404 ? 16.920 10.743 -17.139 1.00 43.97 404 ASN A N 1
ATOM 3311 C CA . ASN A 1 404 ? 17.360 12.022 -16.558 1.00 43.97 404 ASN A CA 1
ATOM 3312 C C . ASN A 1 404 ? 17.516 12.092 -15.029 1.00 43.97 404 ASN A C 1
ATOM 3314 O O . ASN A 1 404 ? 17.265 13.138 -14.442 1.00 43.97 404 ASN A O 1
ATOM 3318 N N . SER A 1 405 ? 18.132 11.095 -14.405 1.00 52.09 405 SER A N 1
ATOM 3319 C CA . SER A 1 405 ? 19.286 11.476 -13.582 1.00 52.09 405 SER A CA 1
ATOM 3320 C C . SER A 1 405 ? 20.502 11.017 -14.364 1.00 52.09 405 SER A C 1
ATOM 3322 O O . SER A 1 405 ? 20.726 9.819 -14.536 1.00 52.09 405 SER A O 1
ATOM 3324 N N . ILE A 1 406 ? 21.237 11.989 -14.917 1.00 57.66 406 ILE A N 1
ATOM 3325 C CA . ILE A 1 406 ? 22.529 11.689 -15.539 1.00 57.66 406 ILE A CA 1
ATOM 3326 C C . ILE A 1 406 ? 23.409 10.962 -14.517 1.00 57.66 406 ILE A C 1
ATOM 3328 O O . ILE A 1 406 ? 24.138 10.058 -14.892 1.00 57.66 406 ILE A O 1
ATOM 3332 N N . ASP A 1 407 ? 23.233 11.266 -13.229 1.00 56.94 407 ASP A N 1
ATOM 3333 C CA . ASP A 1 407 ? 23.957 10.664 -12.116 1.00 56.94 407 ASP A CA 1
ATOM 3334 C C . ASP A 1 407 ? 23.665 9.171 -12.002 1.00 56.94 407 ASP A C 1
ATOM 3336 O O . ASP A 1 407 ? 24.596 8.378 -12.039 1.00 56.94 407 ASP A O 1
ATOM 3340 N N . ASN A 1 408 ? 22.395 8.757 -12.019 1.00 58.28 408 ASN A N 1
ATOM 3341 C CA . ASN A 1 408 ? 22.035 7.335 -11.982 1.00 58.28 408 ASN A CA 1
ATOM 3342 C C . ASN A 1 408 ? 22.571 6.569 -13.212 1.00 58.28 408 ASN A C 1
ATOM 3344 O O . ASN A 1 408 ? 23.033 5.433 -13.098 1.00 58.28 408 ASN A O 1
ATOM 3348 N N . TYR A 1 409 ? 22.557 7.187 -14.400 1.00 58.91 409 TYR A N 1
ATOM 3349 C CA . TYR A 1 409 ? 23.104 6.560 -15.609 1.00 58.91 409 TYR A CA 1
ATOM 3350 C C . TYR A 1 409 ? 24.639 6.469 -15.579 1.00 58.91 409 TYR A C 1
ATOM 3352 O O . TYR A 1 409 ? 25.185 5.407 -15.891 1.00 58.91 409 TYR A O 1
ATOM 3360 N N . LEU A 1 410 ? 25.325 7.538 -15.163 1.00 62.22 410 LEU A N 1
ATOM 3361 C CA . LEU A 1 410 ? 26.781 7.583 -15.011 1.00 62.22 410 LEU A CA 1
ATOM 3362 C C . LEU A 1 410 ? 27.261 6.599 -13.937 1.00 62.22 410 LEU A C 1
ATOM 3364 O O . LEU A 1 410 ? 28.249 5.898 -14.140 1.00 62.22 410 LEU A O 1
ATOM 3368 N N . GLU A 1 411 ? 26.546 6.504 -12.817 1.00 63.69 411 GLU A N 1
ATOM 3369 C CA . GLU A 1 411 ? 26.914 5.660 -11.679 1.00 63.69 411 GLU A CA 1
ATOM 3370 C C . GLU A 1 411 ? 26.621 4.179 -11.899 1.00 63.69 411 GLU A C 1
ATOM 3372 O O . GLU A 1 411 ? 27.356 3.339 -11.382 1.00 63.69 411 GLU A O 1
ATOM 3377 N N . LYS A 1 412 ? 25.581 3.821 -12.662 1.00 62.53 412 LYS A N 1
ATOM 3378 C CA . LYS A 1 412 ? 25.249 2.409 -12.915 1.00 62.53 412 LYS A CA 1
ATOM 3379 C C . LYS A 1 412 ? 25.882 1.862 -14.187 1.00 62.53 412 LYS A C 1
ATOM 3381 O O . LYS A 1 412 ? 26.438 0.767 -14.147 1.00 62.53 412 LYS A O 1
ATOM 3386 N N . ASN A 1 413 ? 25.822 2.610 -15.288 1.00 61.47 413 ASN A N 1
ATOM 3387 C CA . ASN A 1 413 ? 26.148 2.093 -16.622 1.00 61.47 413 ASN A CA 1
ATOM 3388 C C . ASN A 1 413 ? 27.529 2.534 -17.122 1.00 61.47 413 ASN A C 1
ATOM 3390 O O . ASN A 1 413 ? 28.133 1.833 -17.930 1.00 61.47 413 ASN A O 1
ATOM 3394 N N . LEU A 1 414 ? 28.060 3.655 -16.622 1.00 72.75 414 LEU A N 1
ATOM 3395 C CA . LEU A 1 414 ? 29.348 4.212 -17.052 1.00 72.75 414 LEU A CA 1
ATOM 3396 C C . LEU A 1 414 ? 30.394 4.224 -15.926 1.00 72.75 414 LEU A C 1
ATOM 3398 O O . LEU A 1 414 ? 31.238 5.110 -15.858 1.00 72.75 414 LEU A O 1
ATOM 3402 N N . LYS A 1 415 ? 30.380 3.196 -15.065 1.00 75.50 415 LYS A N 1
ATOM 3403 C CA . LYS A 1 415 ? 31.370 3.001 -13.982 1.00 75.50 415 LYS A CA 1
ATOM 3404 C C . LYS A 1 415 ? 32.822 2.915 -14.460 1.00 75.50 415 LYS A C 1
ATOM 3406 O O . LYS A 1 415 ? 33.726 3.052 -13.649 1.00 75.50 415 LYS A O 1
ATOM 3411 N N . TRP A 1 416 ? 33.027 2.623 -15.741 1.00 79.88 416 TRP A N 1
ATOM 3412 C CA . TRP A 1 416 ? 34.345 2.534 -16.363 1.00 79.88 416 TRP A CA 1
ATOM 3413 C C . TRP A 1 416 ? 34.962 3.906 -16.657 1.00 79.88 416 TRP A C 1
ATOM 3415 O O . TRP A 1 416 ? 36.157 3.980 -16.911 1.00 79.88 416 TRP A O 1
ATOM 3425 N N . LEU A 1 417 ? 34.167 4.978 -16.608 1.00 77.88 417 LEU A N 1
ATOM 3426 C CA . LEU A 1 417 ? 34.673 6.341 -16.686 1.00 77.88 417 LEU A CA 1
ATOM 3427 C C . LEU A 1 417 ? 35.300 6.757 -15.354 1.00 77.88 417 LEU A C 1
ATOM 3429 O O . LEU A 1 417 ? 34.766 6.465 -14.273 1.00 77.88 417 LEU A O 1
ATOM 3433 N N . SER A 1 418 ? 36.392 7.515 -15.429 1.00 81.12 418 SER A N 1
ATOM 3434 C CA . SER A 1 418 ? 36.999 8.136 -14.253 1.00 81.12 418 SER A CA 1
ATOM 3435 C C . SER A 1 418 ? 36.016 9.097 -13.567 1.00 81.12 418 SER A C 1
ATOM 3437 O O . SER A 1 418 ? 34.958 9.452 -14.099 1.00 81.12 418 SER A O 1
ATOM 3439 N N . VAL A 1 419 ? 36.321 9.492 -12.330 1.00 77.56 419 VAL A N 1
ATOM 3440 C CA . VAL A 1 419 ? 35.510 10.493 -11.613 1.00 77.56 419 VAL A CA 1
ATOM 3441 C C . VAL A 1 419 ? 35.498 11.818 -12.386 1.00 77.56 419 VAL A C 1
ATOM 3443 O O . VAL A 1 419 ? 34.436 12.410 -12.555 1.00 77.56 419 VAL A O 1
ATOM 3446 N N . GLU A 1 420 ? 36.645 12.214 -12.937 1.00 79.44 420 GLU A N 1
ATOM 3447 C CA . GLU A 1 420 ? 36.810 13.434 -13.736 1.00 79.44 420 GLU A CA 1
ATOM 3448 C C . GLU A 1 420 ? 35.999 13.382 -15.037 1.00 79.44 420 GLU A C 1
ATOM 3450 O O . GLU A 1 420 ? 35.229 14.296 -15.318 1.00 79.44 420 GLU A O 1
ATOM 3455 N N . GLN A 1 421 ? 36.065 12.272 -15.780 1.00 85.38 421 GLN A N 1
ATOM 3456 C CA . GLN A 1 421 ? 35.282 12.077 -17.008 1.00 85.38 421 GLN A CA 1
ATOM 3457 C C . GLN A 1 421 ? 33.768 12.108 -16.737 1.00 85.38 421 GLN A C 1
ATOM 3459 O O . GLN A 1 421 ? 32.985 12.595 -17.554 1.00 85.38 421 GLN A O 1
ATOM 3464 N N . ARG A 1 422 ? 33.324 11.598 -15.580 1.00 82.56 422 ARG A N 1
ATOM 3465 C CA . ARG A 1 422 ? 31.910 11.657 -15.177 1.00 82.56 422 ARG A CA 1
ATOM 3466 C C . ARG A 1 422 ? 31.477 13.070 -14.796 1.00 82.56 422 ARG A C 1
ATOM 3468 O O . ARG A 1 422 ? 30.356 13.441 -15.142 1.00 82.56 422 ARG A O 1
ATOM 3475 N N . GLU A 1 423 ? 32.324 13.852 -14.129 1.00 80.06 423 GLU A N 1
ATOM 3476 C CA . GLU A 1 423 ? 32.007 15.251 -13.818 1.00 80.06 423 GLU A CA 1
ATOM 3477 C C . GLU A 1 423 ? 32.027 16.131 -15.075 1.00 80.06 423 GLU A C 1
ATOM 3479 O O . GLU A 1 423 ? 31.126 16.948 -15.238 1.00 80.06 423 GLU A O 1
ATOM 3484 N N . GLU A 1 424 ? 32.923 15.883 -16.037 1.00 86.31 424 GLU A N 1
ATOM 3485 C CA . GLU A 1 424 ? 32.913 16.584 -17.331 1.00 86.31 424 GLU A CA 1
ATOM 3486 C C . GLU A 1 424 ? 31.579 16.357 -18.073 1.00 86.31 424 GLU A C 1
ATOM 3488 O O . GLU A 1 424 ? 30.954 17.297 -18.567 1.00 86.31 424 GLU A O 1
ATOM 3493 N N . LEU A 1 425 ? 31.053 15.125 -18.071 1.00 82.38 425 LEU A N 1
ATOM 3494 C CA . LEU A 1 425 ? 29.724 14.835 -18.630 1.00 82.38 425 LEU A CA 1
ATOM 3495 C C . LEU A 1 425 ? 28.585 15.512 -17.841 1.00 82.38 425 LEU A C 1
ATOM 3497 O O . LEU A 1 425 ? 27.576 15.911 -18.436 1.00 82.38 425 LEU A O 1
ATOM 3501 N N . ARG A 1 426 ? 28.727 15.681 -16.517 1.00 81.88 426 ARG A N 1
ATOM 3502 C CA . ARG A 1 426 ? 27.771 16.438 -15.685 1.00 81.88 426 ARG A CA 1
ATOM 3503 C C . ARG A 1 426 ? 27.801 17.926 -16.023 1.00 81.88 426 ARG A C 1
ATOM 3505 O O . ARG A 1 426 ? 26.736 18.528 -16.164 1.00 81.88 426 ARG A O 1
ATOM 3512 N N . GLU A 1 427 ? 28.980 18.509 -16.210 1.00 83.00 427 GLU A N 1
ATOM 3513 C CA . GLU A 1 427 ? 29.146 19.899 -16.640 1.00 83.00 427 GLU A CA 1
ATOM 3514 C C . GLU A 1 427 ? 28.594 20.138 -18.042 1.00 83.00 427 GLU A C 1
ATOM 3516 O O . GLU A 1 427 ? 27.861 21.105 -18.247 1.00 83.00 427 GLU A O 1
ATOM 3521 N N . MET A 1 428 ? 28.837 19.231 -18.993 1.00 83.56 428 MET A N 1
ATOM 3522 C CA . MET A 1 428 ? 28.233 19.308 -20.326 1.00 83.56 428 MET A CA 1
ATOM 3523 C C . MET A 1 428 ? 26.703 19.404 -20.239 1.00 83.56 428 MET A C 1
ATOM 3525 O O . MET A 1 428 ? 26.101 20.251 -20.902 1.00 83.56 428 MET A O 1
ATOM 3529 N N . LYS A 1 429 ? 26.069 18.604 -19.371 1.00 78.62 429 LYS A N 1
ATOM 3530 C CA . LYS A 1 429 ? 24.620 18.678 -19.142 1.00 78.62 429 LYS A CA 1
ATOM 3531 C C . LYS A 1 429 ? 24.190 19.989 -18.478 1.00 78.62 429 LYS A C 1
ATOM 3533 O O . LYS A 1 429 ? 23.201 20.575 -18.916 1.00 78.62 429 LYS A O 1
ATOM 3538 N N . LYS A 1 430 ? 24.909 20.454 -17.445 1.00 79.00 430 LYS A N 1
ATOM 3539 C CA . LYS A 1 430 ? 24.647 21.746 -16.771 1.00 79.00 430 LYS A CA 1
ATOM 3540 C C . LYS A 1 430 ? 24.724 22.915 -17.762 1.00 79.00 430 LYS A C 1
ATOM 3542 O O . LYS A 1 430 ? 23.888 23.810 -17.716 1.00 79.00 430 LYS A O 1
ATOM 3547 N N . ASN A 1 431 ? 25.648 22.838 -18.717 1.00 82.62 431 ASN A N 1
ATOM 3548 C CA . ASN A 1 431 ? 25.863 23.828 -19.772 1.00 82.62 431 ASN A CA 1
ATOM 3549 C C . ASN A 1 431 ? 24.907 23.675 -20.973 1.00 82.62 431 ASN A C 1
ATOM 3551 O O . ASN A 1 431 ? 25.107 24.308 -22.008 1.00 82.62 431 ASN A O 1
ATOM 3555 N N . GLY A 1 432 ? 23.880 22.823 -20.869 1.00 77.50 432 GLY A N 1
ATOM 3556 C CA . GLY A 1 432 ? 22.855 22.660 -21.901 1.00 77.50 432 GLY A CA 1
ATOM 3557 C C . GLY A 1 432 ? 23.318 21.925 -23.163 1.00 77.50 432 GLY A C 1
ATOM 3558 O O . GLY A 1 432 ? 22.653 22.030 -24.194 1.00 77.50 432 GLY A O 1
ATOM 3559 N N . LYS A 1 433 ? 24.436 21.183 -23.119 1.00 80.81 433 LYS A N 1
ATOM 3560 C CA . LYS A 1 433 ? 24.870 20.347 -24.251 1.00 80.81 433 LYS A CA 1
ATOM 3561 C C . LYS A 1 433 ? 23.843 19.262 -24.549 1.00 80.81 433 LYS A C 1
ATOM 3563 O O . LYS A 1 433 ? 23.180 18.729 -23.654 1.00 80.81 433 LYS A O 1
ATOM 3568 N N . SER A 1 434 ? 23.721 18.921 -25.830 1.00 77.00 434 SER A N 1
ATOM 3569 C CA . SER A 1 434 ? 22.760 17.917 -26.263 1.00 77.00 434 SER A CA 1
ATOM 3570 C C . SER A 1 434 ? 23.180 16.523 -25.794 1.00 77.00 434 SER A C 1
ATOM 3572 O O . SER A 1 434 ? 24.353 16.234 -25.540 1.00 77.00 434 SER A O 1
ATOM 3574 N N . ARG A 1 435 ? 22.212 15.606 -25.720 1.00 72.00 435 ARG A N 1
ATOM 3575 C CA . ARG A 1 435 ? 22.492 14.194 -25.431 1.00 72.00 435 ARG A CA 1
ATOM 3576 C C . ARG A 1 435 ? 23.453 13.578 -26.453 1.00 72.00 435 ARG A C 1
ATOM 3578 O O . ARG A 1 435 ? 24.264 12.739 -26.075 1.00 72.00 435 ARG A O 1
ATOM 3585 N N . ALA A 1 436 ? 23.375 14.014 -27.709 1.00 76.12 436 ALA A N 1
ATOM 3586 C CA . ALA A 1 436 ? 24.277 13.587 -28.771 1.00 76.12 436 ALA A CA 1
ATOM 3587 C C . ALA A 1 436 ? 25.729 13.986 -28.472 1.00 76.12 436 ALA A C 1
ATOM 3589 O O . ALA A 1 436 ? 26.613 13.141 -28.566 1.00 76.12 436 ALA A O 1
ATOM 3590 N N . ASP A 1 437 ? 25.958 15.225 -28.025 1.00 80.38 437 ASP A N 1
ATOM 3591 C CA . ASP A 1 437 ? 27.298 15.722 -27.679 1.00 80.38 437 ASP A CA 1
ATOM 3592 C C . ASP A 1 437 ? 27.912 14.923 -26.525 1.00 80.38 437 ASP A C 1
ATOM 3594 O O . ASP A 1 437 ? 29.077 14.533 -26.570 1.00 80.38 437 ASP A O 1
ATOM 3598 N N . MET A 1 438 ? 27.107 14.624 -25.502 1.00 82.88 438 MET A N 1
ATOM 3599 C CA . MET A 1 438 ? 27.546 13.818 -24.360 1.00 82.88 438 MET A CA 1
ATOM 3600 C C . MET A 1 438 ? 27.869 12.371 -24.761 1.00 82.88 438 MET A C 1
ATOM 3602 O O . MET A 1 438 ? 28.848 11.800 -24.289 1.00 82.88 438 MET A O 1
ATOM 3606 N N . ILE A 1 439 ? 27.071 11.767 -25.647 1.00 82.06 439 ILE A N 1
ATOM 3607 C CA . ILE A 1 439 ? 27.316 10.405 -26.149 1.00 82.06 439 ILE A CA 1
ATOM 3608 C C . ILE A 1 439 ? 28.556 10.364 -27.043 1.00 82.06 439 ILE A C 1
ATOM 3610 O O . ILE A 1 439 ? 29.352 9.434 -26.932 1.00 82.06 439 ILE A O 1
ATOM 3614 N N . ALA A 1 440 ? 28.757 11.378 -27.884 1.00 83.44 440 ALA A N 1
ATOM 3615 C CA . ALA A 1 440 ? 29.969 11.512 -28.681 1.00 83.44 440 ALA A CA 1
ATOM 3616 C C . ALA A 1 440 ? 31.212 11.598 -27.783 1.00 83.44 440 ALA A C 1
ATOM 3618 O O . ALA A 1 440 ? 32.190 10.894 -28.025 1.00 83.44 440 ALA A O 1
ATOM 3619 N N . LYS A 1 441 ? 31.143 12.380 -26.697 1.00 86.69 441 LYS A N 1
ATOM 3620 C CA . LYS A 1 441 ? 32.218 12.471 -25.701 1.00 86.69 441 LYS A CA 1
ATOM 3621 C C . LYS A 1 441 ? 32.451 11.145 -24.964 1.00 86.69 441 LYS A C 1
ATOM 3623 O O . LYS A 1 441 ? 33.593 10.736 -24.802 1.00 86.69 441 LYS A O 1
ATOM 3628 N N . MET A 1 442 ? 31.394 10.416 -24.600 1.00 87.69 442 MET A N 1
ATOM 3629 C CA . MET A 1 442 ? 31.515 9.072 -24.015 1.00 87.69 442 MET A CA 1
ATOM 3630 C C . MET A 1 442 ? 32.228 8.096 -24.965 1.00 87.69 442 MET A C 1
ATOM 3632 O O . MET A 1 442 ? 33.118 7.364 -24.539 1.00 87.69 442 MET A O 1
ATOM 3636 N N . PHE A 1 443 ? 31.867 8.082 -26.252 1.00 83.94 443 PHE A N 1
ATOM 3637 C CA . PHE A 1 443 ? 32.561 7.246 -27.234 1.00 83.94 443 PHE A CA 1
ATOM 3638 C C . PHE A 1 443 ? 33.999 7.709 -27.491 1.00 83.94 443 PHE A C 1
ATOM 3640 O O . PHE A 1 443 ? 34.839 6.877 -27.808 1.00 83.94 443 PHE A O 1
ATOM 3647 N N . HIS A 1 444 ? 34.306 8.995 -27.314 1.00 85.56 444 HIS A N 1
ATOM 3648 C CA . HIS A 1 444 ? 35.680 9.488 -27.356 1.00 85.56 444 HIS A CA 1
ATOM 3649 C C . HIS A 1 444 ? 36.529 8.898 -26.219 1.00 85.56 444 HIS A C 1
ATOM 3651 O O . HIS A 1 444 ? 37.564 8.310 -26.510 1.00 85.56 444 HIS A O 1
ATOM 3657 N N . TYR A 1 445 ? 36.042 8.912 -24.970 1.00 85.69 445 TYR A N 1
ATOM 3658 C CA . TYR A 1 445 ? 36.739 8.250 -23.854 1.00 85.69 445 TYR A CA 1
ATOM 3659 C C . TYR A 1 445 ? 36.903 6.745 -24.069 1.00 85.69 445 TYR A C 1
ATOM 3661 O O . TYR A 1 445 ? 37.914 6.167 -23.689 1.00 85.69 445 TYR A O 1
ATOM 3669 N N . TYR A 1 446 ? 35.918 6.090 -24.691 1.00 84.25 446 TYR A N 1
ATOM 3670 C CA . TYR A 1 446 ? 36.049 4.682 -25.068 1.00 84.25 446 TYR A CA 1
ATOM 3671 C C . TYR A 1 446 ? 37.209 4.455 -26.050 1.00 84.25 446 TYR A C 1
ATOM 3673 O O . TYR A 1 446 ? 37.890 3.431 -25.967 1.00 84.25 446 TYR A O 1
ATOM 3681 N N . GLU A 1 447 ? 37.449 5.383 -26.981 1.00 81.44 447 GLU A N 1
ATOM 3682 C CA . GLU A 1 447 ? 38.555 5.241 -27.926 1.00 81.44 447 GLU A CA 1
ATOM 3683 C C . GLU A 1 447 ? 39.923 5.356 -27.267 1.00 81.44 447 GLU A C 1
ATOM 3685 O O . GLU A 1 447 ? 40.834 4.645 -27.686 1.00 81.44 447 GLU A O 1
ATOM 3690 N N . GLU A 1 448 ? 40.028 6.171 -26.223 1.00 80.81 448 GLU A N 1
ATOM 3691 C CA . GLU A 1 448 ? 41.245 6.357 -25.429 1.00 80.81 448 GLU A CA 1
ATOM 3692 C C . GLU A 1 448 ? 41.589 5.137 -24.560 1.00 80.81 448 GLU A C 1
ATOM 3694 O O . GLU A 1 448 ? 42.715 5.022 -24.083 1.00 80.81 448 GLU A O 1
ATOM 3699 N N . LEU A 1 449 ? 40.652 4.200 -24.362 1.00 76.31 449 LEU A N 1
ATOM 3700 C CA . LEU A 1 449 ? 40.946 2.952 -23.660 1.00 76.31 449 LEU A CA 1
ATOM 3701 C C . LEU A 1 449 ? 41.896 2.058 -24.480 1.00 76.31 449 LEU A C 1
ATOM 3703 O O . LEU A 1 449 ? 41.936 2.088 -25.713 1.00 76.31 449 LEU A O 1
ATOM 3707 N N . PHE A 1 450 ? 42.599 1.168 -23.789 1.00 73.69 450 PHE A N 1
ATOM 3708 C CA . PHE A 1 450 ? 43.455 0.141 -24.383 1.00 73.69 450 PHE A CA 1
ATOM 3709 C C . PHE A 1 450 ? 43.389 -1.158 -23.563 1.00 73.69 450 PHE A C 1
ATOM 3711 O O . PHE A 1 450 ? 42.759 -1.202 -22.501 1.00 73.69 450 PHE A O 1
ATOM 3718 N N . GLY A 1 451 ? 43.952 -2.240 -24.110 1.00 71.38 451 GLY A N 1
ATOM 3719 C CA . GLY A 1 451 ? 44.053 -3.545 -23.449 1.00 71.38 451 GLY A CA 1
ATOM 3720 C C . GLY A 1 451 ? 42.733 -4.114 -22.907 1.00 71.38 451 GLY A C 1
ATOM 3721 O O . GLY A 1 451 ? 41.657 -3.958 -23.501 1.00 71.38 451 GLY A O 1
ATOM 3722 N N . GLU A 1 452 ? 42.821 -4.766 -21.745 1.00 62.56 452 GLU A N 1
ATOM 3723 C CA . GLU A 1 452 ? 41.694 -5.431 -21.075 1.00 62.56 452 GLU A CA 1
ATOM 3724 C C . GLU A 1 452 ? 40.566 -4.460 -20.700 1.00 62.56 452 GLU A C 1
ATOM 3726 O O . GLU A 1 452 ? 39.386 -4.810 -20.777 1.00 62.56 452 GLU A O 1
ATOM 3731 N N . ALA A 1 453 ? 40.902 -3.210 -20.361 1.00 67.62 453 ALA A N 1
ATOM 3732 C CA . ALA A 1 453 ? 39.914 -2.185 -20.041 1.00 67.62 453 ALA A CA 1
ATOM 3733 C C . ALA A 1 453 ? 39.016 -1.886 -21.250 1.00 67.62 453 ALA A C 1
ATOM 3735 O O . ALA A 1 453 ? 37.789 -1.855 -21.117 1.00 67.62 453 ALA A O 1
ATOM 3736 N N . LYS A 1 454 ? 39.596 -1.739 -22.452 1.00 79.25 454 LYS A N 1
ATOM 3737 C CA . LYS A 1 454 ? 38.802 -1.531 -23.673 1.00 79.25 454 LYS A CA 1
ATOM 3738 C C . LYS A 1 454 ? 37.973 -2.760 -24.017 1.00 79.25 454 LYS A C 1
ATOM 3740 O O . LYS A 1 454 ? 36.827 -2.601 -24.436 1.00 79.25 454 LYS A O 1
ATOM 3745 N N . GLN A 1 455 ? 38.497 -3.969 -23.818 1.00 72.56 455 GLN A N 1
ATOM 3746 C CA . GLN A 1 455 ? 37.751 -5.209 -24.057 1.00 72.56 455 GLN A CA 1
ATOM 3747 C C . GLN A 1 455 ? 36.527 -5.323 -23.137 1.00 72.56 455 GLN A C 1
ATOM 3749 O O . GLN A 1 455 ? 35.401 -5.422 -23.623 1.00 72.56 455 GLN A O 1
ATOM 3754 N N . HIS A 1 456 ? 36.723 -5.192 -21.827 1.00 71.75 456 HIS A N 1
ATOM 3755 C CA . HIS A 1 456 ? 35.645 -5.273 -20.843 1.00 71.75 456 HIS A CA 1
ATOM 3756 C C . HIS A 1 456 ? 34.571 -4.187 -21.054 1.00 71.75 456 HIS A C 1
ATOM 3758 O O . HIS A 1 456 ? 33.372 -4.441 -20.918 1.00 71.75 456 HIS A O 1
ATOM 3764 N N . VAL A 1 457 ? 34.963 -2.968 -21.441 1.00 78.75 457 VAL A N 1
ATOM 3765 C CA . VAL A 1 457 ? 33.994 -1.914 -21.790 1.00 78.75 457 VAL A CA 1
ATOM 3766 C C . VAL A 1 457 ? 33.268 -2.225 -23.099 1.00 78.75 457 VAL A C 1
ATOM 3768 O O . VAL A 1 457 ? 32.065 -1.984 -23.195 1.00 78.75 457 VAL A O 1
ATOM 3771 N N . THR A 1 458 ? 33.956 -2.803 -24.087 1.00 79.69 458 THR A N 1
ATOM 3772 C CA . THR A 1 458 ? 33.339 -3.226 -25.354 1.00 79.69 458 THR A CA 1
ATOM 3773 C C . THR A 1 458 ? 32.226 -4.243 -25.103 1.00 79.69 458 THR A C 1
ATOM 3775 O O . THR A 1 458 ? 31.125 -4.065 -25.620 1.00 79.69 458 THR A O 1
ATOM 3778 N N . GLU A 1 459 ? 32.468 -5.249 -24.260 1.00 74.25 459 GLU A N 1
ATOM 3779 C CA . GLU A 1 459 ? 31.466 -6.255 -23.880 1.00 74.25 459 GLU A CA 1
ATOM 3780 C C . GLU A 1 459 ? 30.244 -5.617 -23.211 1.00 74.25 459 GLU A C 1
ATOM 3782 O O . GLU A 1 459 ? 29.106 -5.906 -23.581 1.00 74.25 459 GLU A O 1
ATOM 3787 N N . ARG A 1 460 ? 30.461 -4.671 -22.290 1.00 75.19 460 ARG A N 1
ATOM 3788 C CA . ARG A 1 460 ? 29.365 -3.956 -21.618 1.00 75.19 460 ARG A CA 1
ATOM 3789 C C . ARG A 1 460 ? 28.548 -3.072 -22.557 1.00 75.19 460 ARG A C 1
ATOM 3791 O O . ARG A 1 460 ? 27.334 -2.961 -22.394 1.00 75.19 460 ARG A O 1
ATOM 3798 N N . LEU A 1 461 ? 29.190 -2.415 -23.523 1.00 81.38 461 LEU A N 1
ATOM 3799 C CA . LEU A 1 461 ? 28.504 -1.547 -24.486 1.00 81.38 461 LEU A CA 1
ATOM 3800 C C . LEU A 1 461 ? 27.806 -2.339 -25.598 1.00 81.38 461 LEU A C 1
ATOM 3802 O O . LEU A 1 461 ? 26.855 -1.840 -26.205 1.00 81.38 461 LEU A O 1
ATOM 3806 N N . TYR A 1 462 ? 28.246 -3.571 -25.856 1.00 80.75 462 TYR A N 1
ATOM 3807 C CA . TYR A 1 462 ? 27.745 -4.405 -26.941 1.00 80.75 462 TYR A CA 1
ATOM 3808 C C . TYR A 1 462 ? 26.247 -4.693 -26.833 1.00 80.75 462 TYR A C 1
ATOM 3810 O O . TYR A 1 462 ? 25.528 -4.521 -27.818 1.00 80.75 462 TYR A O 1
ATOM 3818 N N . ASP A 1 463 ? 25.753 -5.054 -25.649 1.00 76.00 463 ASP A N 1
ATOM 3819 C CA . ASP A 1 463 ? 24.330 -5.345 -25.443 1.00 76.00 463 ASP A CA 1
ATOM 3820 C C . ASP A 1 463 ? 23.455 -4.097 -25.600 1.00 76.00 463 ASP A C 1
ATOM 3822 O O . ASP A 1 463 ? 22.384 -4.146 -26.214 1.00 76.00 463 ASP A O 1
ATOM 3826 N N . GLY A 1 464 ? 23.945 -2.945 -25.132 1.00 78.31 464 GLY A N 1
ATOM 3827 C CA . GLY A 1 464 ? 23.282 -1.659 -25.341 1.00 78.31 464 GLY A CA 1
ATOM 3828 C C . GLY A 1 464 ? 23.172 -1.315 -26.827 1.00 78.31 464 GLY A C 1
ATOM 3829 O O . GLY A 1 464 ? 22.090 -0.996 -27.324 1.00 78.31 464 GLY A O 1
ATOM 3830 N N . CYS A 1 465 ? 24.272 -1.457 -27.566 1.00 83.62 465 CYS A N 1
ATOM 3831 C CA . CYS A 1 465 ? 24.292 -1.243 -29.009 1.00 83.62 465 CYS A CA 1
ATOM 3832 C C . CYS A 1 465 ? 23.401 -2.233 -29.759 1.00 83.62 465 CYS A C 1
ATOM 3834 O O . CYS A 1 465 ? 22.664 -1.838 -30.665 1.00 83.62 465 CYS A O 1
ATOM 3836 N N . ARG A 1 466 ? 23.402 -3.505 -29.351 1.00 83.00 466 ARG A N 1
ATOM 3837 C CA . ARG A 1 466 ? 22.531 -4.551 -29.892 1.00 83.00 466 ARG A CA 1
ATOM 3838 C C . ARG A 1 466 ? 21.059 -4.167 -29.763 1.00 83.00 466 ARG A C 1
ATOM 3840 O O . ARG A 1 466 ? 20.312 -4.269 -30.737 1.00 83.00 466 ARG A O 1
ATOM 3847 N N . GLN A 1 467 ? 20.653 -3.700 -28.585 1.00 78.56 467 GLN A N 1
ATOM 3848 C CA . GLN A 1 467 ? 19.279 -3.280 -28.336 1.00 78.56 467 GLN A CA 1
ATOM 3849 C C . GLN A 1 467 ? 18.905 -2.045 -29.165 1.00 78.56 467 GLN A C 1
ATOM 3851 O O . GLN A 1 467 ? 17.817 -2.001 -29.735 1.00 78.56 467 GLN A O 1
ATOM 3856 N N . ILE A 1 468 ? 19.813 -1.072 -29.301 1.00 83.12 468 ILE A N 1
ATOM 3857 C CA . ILE A 1 468 ? 19.600 0.112 -30.149 1.00 83.12 468 ILE A CA 1
ATOM 3858 C C . ILE A 1 468 ? 19.415 -0.293 -31.613 1.00 83.12 468 ILE A C 1
ATOM 3860 O O . ILE A 1 468 ? 18.479 0.180 -32.258 1.00 83.12 468 ILE A O 1
ATOM 3864 N N . LEU A 1 469 ? 20.258 -1.190 -32.131 1.00 83.38 469 LEU A N 1
ATOM 3865 C CA . LEU A 1 469 ? 20.134 -1.684 -33.499 1.00 83.38 469 LEU A CA 1
ATOM 3866 C C . LEU A 1 469 ? 18.784 -2.382 -33.701 1.00 83.38 469 LEU A C 1
ATOM 3868 O O . LEU A 1 469 ? 18.061 -2.039 -34.633 1.00 83.38 469 LEU A O 1
ATOM 3872 N N . LYS A 1 470 ? 18.394 -3.282 -32.789 1.00 85.38 470 LYS A N 1
ATOM 3873 C CA . LYS A 1 470 ? 17.099 -3.983 -32.822 1.00 85.38 470 LYS A CA 1
ATOM 3874 C C . LYS A 1 470 ? 15.903 -3.024 -32.781 1.00 85.38 470 LYS A C 1
ATOM 3876 O O . LYS A 1 470 ? 14.936 -3.224 -33.514 1.00 85.38 470 LYS A O 1
ATOM 3881 N N . ASP A 1 471 ? 15.975 -1.966 -31.976 1.00 84.38 471 ASP A N 1
ATOM 3882 C CA . ASP A 1 471 ? 14.964 -0.904 -31.914 1.00 84.38 471 ASP A CA 1
ATOM 3883 C C . ASP A 1 471 ? 14.840 -0.130 -33.241 1.00 84.38 471 ASP A C 1
ATOM 3885 O O . ASP A 1 471 ? 13.745 0.288 -33.633 1.00 84.38 471 ASP A O 1
ATOM 3889 N N . VAL A 1 472 ? 15.971 0.105 -33.909 1.00 85.19 472 VAL A N 1
ATOM 3890 C CA . VAL A 1 472 ? 16.063 0.891 -35.143 1.00 85.19 472 VAL A CA 1
ATOM 3891 C C . VAL A 1 472 ? 15.601 0.059 -36.343 1.00 85.19 472 VAL A C 1
ATOM 3893 O O . VAL A 1 472 ? 14.613 0.425 -36.988 1.00 85.19 472 VAL A O 1
ATOM 3896 N N . VAL A 1 473 ? 16.221 -1.094 -36.608 1.00 84.88 473 VAL A N 1
ATOM 3897 C CA . VAL A 1 473 ? 15.884 -1.923 -37.782 1.00 84.88 473 VAL A CA 1
ATOM 3898 C C . VAL A 1 473 ? 14.621 -2.769 -37.587 1.00 84.88 473 VAL A C 1
ATOM 3900 O O . VAL A 1 473 ? 13.996 -3.164 -38.565 1.00 84.88 473 VAL A O 1
ATOM 3903 N N . GLY A 1 474 ? 14.180 -2.982 -36.344 1.00 84.19 474 GLY A N 1
ATOM 3904 C CA . GLY A 1 474 ? 13.049 -3.850 -36.011 1.00 84.19 474 GLY A CA 1
ATOM 3905 C C . GLY A 1 474 ? 13.463 -5.310 -35.802 1.00 84.19 474 GLY A C 1
ATOM 3906 O O . GLY A 1 474 ? 14.470 -5.774 -36.332 1.00 84.19 474 GLY A O 1
ATOM 3907 N N . GLY A 1 475 ? 12.675 -6.043 -35.008 1.00 80.62 475 GLY A N 1
ATOM 3908 C CA . GLY A 1 475 ? 13.007 -7.402 -34.566 1.00 80.62 475 GLY A CA 1
ATOM 3909 C C . GLY A 1 475 ? 13.220 -8.398 -35.707 1.00 80.62 475 GLY A C 1
ATOM 3910 O O . GLY A 1 475 ? 14.186 -9.151 -35.665 1.00 80.62 475 GLY A O 1
ATOM 3911 N N . ASP A 1 476 ? 12.380 -8.362 -36.741 1.00 84.44 476 ASP A N 1
ATOM 3912 C CA . ASP A 1 476 ? 12.452 -9.319 -37.853 1.00 84.44 476 ASP A CA 1
ATOM 3913 C C . ASP A 1 476 ? 13.716 -9.127 -38.699 1.00 84.44 476 ASP A C 1
ATOM 3915 O O . ASP A 1 476 ? 14.442 -10.085 -38.961 1.00 84.44 476 ASP A O 1
ATOM 3919 N N . ARG A 1 477 ? 14.037 -7.873 -39.042 1.00 87.38 477 ARG A N 1
ATOM 3920 C CA . ARG A 1 477 ? 15.269 -7.506 -39.759 1.00 87.38 477 ARG A CA 1
ATOM 3921 C C . ARG A 1 477 ? 16.517 -7.775 -38.915 1.00 87.38 477 ARG A C 1
ATOM 3923 O O . ARG A 1 477 ? 17.516 -8.279 -39.414 1.00 87.38 477 ARG A O 1
ATOM 3930 N N . TYR A 1 478 ? 16.457 -7.511 -37.611 1.00 88.19 478 TYR A N 1
ATOM 3931 C CA . TYR A 1 478 ? 17.543 -7.872 -36.699 1.00 88.19 478 TYR A CA 1
ATOM 3932 C C . TYR A 1 478 ? 17.763 -9.394 -36.636 1.00 88.19 478 TYR A C 1
ATOM 3934 O O . TYR A 1 478 ? 18.903 -9.854 -36.635 1.00 88.19 478 TYR A O 1
ATOM 3942 N N . ASN A 1 479 ? 16.688 -10.187 -36.621 1.00 87.06 479 ASN A N 1
ATOM 3943 C CA . ASN A 1 479 ? 16.781 -11.647 -36.628 1.00 87.06 479 ASN A CA 1
ATOM 3944 C C . ASN A 1 479 ? 17.388 -12.182 -37.936 1.00 87.06 479 ASN A C 1
ATOM 3946 O O . ASN A 1 479 ? 18.035 -13.224 -37.913 1.00 87.06 479 ASN A O 1
ATOM 3950 N N . GLU A 1 480 ? 17.223 -11.485 -39.063 1.00 88.56 480 GLU A N 1
ATOM 3951 C CA . GLU A 1 480 ? 17.923 -11.805 -40.315 1.00 88.56 480 GLU A CA 1
ATOM 3952 C C . GLU A 1 480 ? 19.441 -11.621 -40.167 1.00 88.56 480 GLU A C 1
ATOM 3954 O O . GLU A 1 480 ? 20.197 -12.528 -40.505 1.00 88.56 480 GLU A O 1
ATOM 3959 N N . LEU A 1 481 ? 19.891 -10.510 -39.568 1.00 84.69 481 LEU A N 1
ATOM 3960 C CA . LEU A 1 481 ? 21.312 -10.290 -39.259 1.00 84.69 481 LEU A CA 1
ATOM 3961 C C . LEU A 1 481 ? 21.860 -11.349 -38.291 1.00 84.69 481 LEU A C 1
ATOM 3963 O O . LEU A 1 481 ? 22.978 -11.829 -38.468 1.00 84.69 481 LEU A O 1
ATOM 3967 N N . ALA A 1 482 ? 21.071 -11.742 -37.286 1.00 83.06 482 ALA A N 1
ATOM 3968 C CA . ALA A 1 482 ? 21.444 -12.809 -36.360 1.00 83.06 482 ALA A CA 1
ATOM 3969 C C . ALA A 1 482 ? 21.602 -14.154 -37.086 1.00 83.06 482 ALA A C 1
ATOM 3971 O O . ALA A 1 482 ? 22.635 -14.797 -36.947 1.00 83.06 482 ALA A O 1
ATOM 3972 N N . LYS A 1 483 ? 20.647 -14.526 -37.948 1.00 85.69 483 LYS A N 1
ATOM 3973 C CA . LYS A 1 483 ? 20.733 -15.745 -38.767 1.00 85.69 483 LYS A CA 1
ATOM 3974 C C . LYS A 1 483 ? 21.920 -15.728 -39.725 1.00 85.69 483 LYS A C 1
ATOM 3976 O O . LYS A 1 483 ? 22.562 -16.758 -39.894 1.00 85.69 483 LYS A O 1
ATOM 3981 N N . MET A 1 484 ? 22.228 -14.584 -40.338 1.00 83.00 484 MET A N 1
ATOM 3982 C CA . MET A 1 484 ? 23.423 -14.436 -41.174 1.00 83.00 484 MET A CA 1
ATOM 3983 C C . MET A 1 484 ? 24.692 -14.685 -40.358 1.00 83.00 484 MET A C 1
ATOM 3985 O O . MET A 1 484 ? 25.560 -15.434 -40.798 1.00 83.00 484 MET A O 1
ATOM 3989 N N . LYS A 1 485 ? 24.773 -14.124 -39.146 1.00 78.19 485 LYS A N 1
ATOM 3990 C CA . LYS A 1 485 ? 25.896 -14.348 -38.231 1.00 78.19 485 LYS A CA 1
ATOM 3991 C C . LYS A 1 485 ? 26.014 -15.824 -37.834 1.00 78.19 485 LYS A C 1
ATOM 3993 O O . LYS A 1 485 ? 27.108 -16.374 -37.892 1.00 78.19 485 LYS A O 1
ATOM 3998 N N . ASP A 1 486 ? 24.900 -16.465 -37.489 1.00 75.00 486 ASP A N 1
ATOM 3999 C CA . ASP A 1 486 ? 24.855 -17.884 -37.109 1.00 75.00 486 ASP A CA 1
ATOM 4000 C C . ASP A 1 486 ? 25.191 -18.810 -38.291 1.00 75.00 486 ASP A C 1
ATOM 4002 O O . ASP A 1 486 ? 25.729 -19.896 -38.102 1.00 75.00 486 ASP A O 1
ATOM 4006 N N . SER A 1 487 ? 24.938 -18.352 -39.521 1.00 80.12 487 SER A N 1
ATOM 4007 C CA . SER A 1 487 ? 25.315 -19.036 -40.766 1.00 80.12 487 SER A CA 1
ATOM 4008 C C . SER A 1 487 ? 26.769 -18.773 -41.187 1.00 80.12 487 SER A C 1
ATOM 4010 O O . SER A 1 487 ? 27.169 -19.173 -42.278 1.00 80.12 487 SER A O 1
ATOM 4012 N N . GLY A 1 488 ? 27.563 -18.093 -40.351 1.00 68.00 488 GLY A N 1
ATOM 4013 C CA . GLY A 1 488 ? 28.984 -17.841 -40.593 1.00 68.00 488 GLY A CA 1
ATOM 4014 C C . GLY A 1 488 ? 29.295 -16.629 -41.475 1.00 68.00 488 GLY A C 1
ATOM 4015 O O . GLY A 1 488 ? 30.417 -16.524 -41.969 1.00 68.00 488 GLY A O 1
ATOM 4016 N N . ALA A 1 489 ? 28.346 -15.708 -41.686 1.00 76.00 489 ALA A N 1
ATOM 4017 C CA . ALA A 1 489 ? 28.615 -14.470 -42.418 1.00 76.00 489 ALA A CA 1
ATOM 4018 C C . ALA A 1 489 ? 29.719 -13.654 -41.728 1.00 76.00 489 ALA A C 1
ATOM 4020 O O . ALA A 1 489 ? 29.714 -13.476 -40.504 1.00 76.00 489 ALA A O 1
ATOM 4021 N N . ASN A 1 490 ? 30.655 -13.133 -42.522 1.00 74.81 490 ASN A N 1
ATOM 4022 C CA . ASN A 1 490 ? 31.740 -12.314 -41.994 1.00 74.81 490 ASN A CA 1
ATOM 4023 C C . ASN A 1 490 ? 31.224 -10.919 -41.582 1.00 74.81 490 ASN A C 1
ATOM 4025 O O . ASN A 1 490 ? 30.124 -10.492 -41.942 1.00 74.81 490 ASN A O 1
ATOM 4029 N N . MET A 1 491 ? 32.031 -10.180 -40.816 1.00 73.44 491 MET A N 1
ATOM 4030 C CA . MET A 1 491 ? 31.623 -8.869 -40.298 1.00 73.44 491 MET A CA 1
ATOM 4031 C C . MET A 1 491 ? 31.343 -7.839 -41.406 1.00 73.44 491 MET A C 1
ATOM 4033 O O . MET A 1 491 ? 30.483 -6.979 -41.228 1.00 73.44 491 MET A O 1
ATOM 4037 N N . ASN A 1 492 ? 32.014 -7.928 -42.557 1.00 78.44 492 ASN A N 1
ATOM 4038 C CA . ASN A 1 492 ? 31.781 -7.011 -43.672 1.00 78.44 492 ASN A CA 1
ATOM 4039 C C . ASN A 1 492 ? 30.413 -7.255 -44.321 1.00 78.44 492 ASN A C 1
ATOM 4041 O O . ASN A 1 492 ? 29.714 -6.291 -44.625 1.00 78.44 492 ASN A O 1
ATOM 4045 N N . ASP A 1 493 ? 29.994 -8.514 -44.448 1.00 81.50 493 ASP A N 1
ATOM 4046 C CA . ASP A 1 493 ? 28.674 -8.883 -44.972 1.00 81.50 493 ASP A CA 1
ATOM 4047 C C . ASP A 1 493 ? 27.559 -8.439 -44.019 1.00 81.50 493 ASP A C 1
ATOM 4049 O O . ASP A 1 493 ? 26.553 -7.859 -44.437 1.00 81.50 493 ASP A O 1
ATOM 4053 N N . LEU A 1 494 ? 27.762 -8.653 -42.713 1.00 82.69 494 LEU A N 1
ATOM 4054 C CA . LEU A 1 494 ? 26.842 -8.195 -41.670 1.00 82.69 494 LEU A CA 1
ATOM 4055 C C . LEU A 1 494 ? 26.737 -6.668 -41.644 1.00 82.69 494 LEU A C 1
ATOM 4057 O O . LEU A 1 494 ? 25.633 -6.134 -41.532 1.00 82.69 494 LEU A O 1
ATOM 4061 N N . LYS A 1 495 ? 27.868 -5.970 -41.789 1.00 84.38 495 LYS A N 1
ATOM 4062 C CA . LYS A 1 495 ? 27.927 -4.511 -41.895 1.00 84.38 495 LYS A CA 1
ATOM 4063 C C . LYS A 1 495 ? 27.172 -4.012 -43.119 1.00 84.38 495 LYS A C 1
ATOM 4065 O O . LYS A 1 495 ? 26.287 -3.182 -42.970 1.00 84.38 495 LYS A O 1
ATOM 4070 N N . ALA A 1 496 ? 27.476 -4.535 -44.305 1.00 87.00 496 ALA A N 1
ATOM 4071 C CA . ALA A 1 496 ? 26.844 -4.103 -45.549 1.00 87.00 496 ALA A CA 1
ATOM 4072 C C . ALA A 1 496 ? 25.323 -4.306 -45.506 1.00 87.00 496 ALA A C 1
ATOM 4074 O O . ALA A 1 496 ? 24.554 -3.429 -45.906 1.00 87.00 496 ALA A O 1
ATOM 4075 N N . LYS A 1 497 ? 24.877 -5.439 -44.953 1.00 87.88 497 LYS A N 1
ATOM 4076 C CA . LYS A 1 497 ? 23.455 -5.713 -44.759 1.00 87.88 497 LYS A CA 1
ATOM 4077 C C . LYS A 1 497 ? 22.824 -4.763 -43.737 1.00 87.88 497 LYS A C 1
ATOM 4079 O O . LYS A 1 497 ? 21.731 -4.259 -43.988 1.00 87.88 497 LYS A O 1
ATOM 4084 N N . ALA A 1 498 ? 23.493 -4.496 -42.615 1.00 86.75 498 ALA A N 1
ATOM 4085 C CA . ALA A 1 498 ? 23.016 -3.541 -41.621 1.00 86.75 498 ALA A CA 1
ATOM 4086 C C . ALA A 1 498 ? 22.927 -2.119 -42.201 1.00 86.75 498 ALA A C 1
ATOM 4088 O O . ALA A 1 498 ? 21.898 -1.473 -42.039 1.00 86.75 498 ALA A O 1
ATOM 4089 N N . ASP A 1 499 ? 23.937 -1.665 -42.944 1.00 88.00 499 ASP A N 1
ATOM 4090 C CA . ASP A 1 499 ? 23.954 -0.353 -43.599 1.00 88.00 499 ASP A CA 1
ATOM 4091 C C . ASP A 1 499 ? 22.803 -0.219 -44.610 1.00 88.00 499 ASP A C 1
ATOM 4093 O O . ASP A 1 499 ? 22.093 0.788 -44.608 1.00 88.00 499 ASP A O 1
ATOM 4097 N N . ALA A 1 500 ? 22.534 -1.256 -45.413 1.00 90.19 500 ALA A N 1
ATOM 4098 C CA . ALA A 1 500 ? 21.373 -1.285 -46.305 1.00 90.19 500 ALA A CA 1
ATOM 4099 C C . ALA A 1 500 ? 20.049 -1.166 -45.527 1.00 90.19 500 ALA A C 1
ATOM 4101 O O . ALA A 1 500 ? 19.203 -0.334 -45.855 1.00 90.19 500 ALA A O 1
ATOM 4102 N N . MET A 1 501 ? 19.898 -1.933 -44.440 1.00 89.94 501 MET A N 1
ATOM 4103 C CA . MET A 1 501 ? 18.711 -1.868 -43.583 1.00 89.94 501 MET A CA 1
ATOM 4104 C C . MET A 1 501 ? 18.527 -0.499 -42.922 1.00 89.94 501 MET A C 1
ATOM 4106 O O . MET A 1 501 ? 17.384 -0.083 -42.740 1.00 89.94 501 MET A O 1
ATOM 4110 N N . LEU A 1 502 ? 19.617 0.175 -42.542 1.00 87.56 502 LEU A N 1
ATOM 4111 C CA . LEU A 1 502 ? 19.603 1.501 -41.923 1.00 87.56 502 LEU A CA 1
ATOM 4112 C C . LEU A 1 502 ? 19.282 2.606 -42.939 1.00 87.56 502 LEU A C 1
ATOM 4114 O O . LEU A 1 502 ? 18.536 3.525 -42.607 1.00 87.56 502 LEU A O 1
ATOM 4118 N N . ASN A 1 503 ? 19.773 2.496 -44.175 1.00 88.00 503 ASN A N 1
ATOM 4119 C CA . ASN A 1 503 ? 19.496 3.453 -45.253 1.00 88.00 503 ASN A CA 1
ATOM 4120 C C . ASN A 1 503 ? 18.025 3.446 -45.698 1.00 88.00 503 ASN A C 1
ATOM 4122 O O . ASN A 1 503 ? 17.491 4.474 -46.105 1.00 88.00 503 ASN A O 1
ATOM 4126 N N . GLU A 1 504 ? 17.343 2.307 -45.572 1.00 88.25 504 GLU A N 1
ATOM 4127 C CA . GLU A 1 504 ? 15.906 2.183 -45.849 1.00 88.25 504 GLU A CA 1
ATOM 4128 C C . GLU A 1 504 ? 15.009 2.814 -44.766 1.00 88.25 504 GLU A C 1
ATOM 4130 O O . GLU A 1 504 ? 13.783 2.848 -44.907 1.00 88.25 504 GLU A O 1
ATOM 4135 N N . ILE A 1 505 ? 15.576 3.295 -43.655 1.00 88.25 505 ILE A N 1
ATOM 4136 C CA . ILE A 1 505 ? 14.797 3.858 -42.552 1.00 88.25 505 ILE A CA 1
ATOM 4137 C C . ILE A 1 505 ? 14.391 5.295 -42.870 1.00 88.25 505 ILE A C 1
ATOM 4139 O O . ILE A 1 505 ? 15.187 6.230 -42.838 1.00 88.25 505 ILE A O 1
ATOM 4143 N N . ILE A 1 506 ? 13.092 5.472 -43.107 1.00 83.38 506 ILE A N 1
ATOM 4144 C CA . ILE A 1 506 ? 12.478 6.777 -43.392 1.00 83.38 506 ILE A CA 1
ATOM 4145 C C . ILE A 1 506 ? 12.017 7.476 -42.100 1.00 83.38 506 ILE A C 1
ATOM 4147 O O . ILE A 1 506 ? 11.857 8.691 -42.070 1.00 83.38 506 ILE A O 1
ATOM 4151 N N . ASP A 1 507 ? 11.826 6.725 -41.015 1.00 85.31 507 ASP A N 1
ATOM 4152 C CA . ASP A 1 507 ? 11.333 7.254 -39.744 1.00 85.31 507 ASP A CA 1
ATOM 4153 C C . ASP A 1 507 ? 12.344 8.210 -39.081 1.00 85.31 507 ASP A C 1
ATOM 4155 O O . ASP A 1 507 ? 13.451 7.817 -38.710 1.00 85.31 507 ASP A O 1
ATOM 4159 N N . GLU A 1 508 ? 11.938 9.469 -38.900 1.00 77.94 508 GLU A N 1
ATOM 4160 C CA . GLU A 1 508 ? 12.791 10.545 -38.376 1.00 77.94 508 GLU A CA 1
ATOM 4161 C C . GLU A 1 508 ? 13.216 10.356 -36.911 1.00 77.94 508 GLU A C 1
ATOM 4163 O O . GLU A 1 508 ? 14.200 10.944 -36.472 1.00 77.94 508 GLU A O 1
ATOM 4168 N N . GLU A 1 509 ? 12.498 9.562 -36.109 1.00 73.94 509 GLU A N 1
ATOM 4169 C CA . GLU A 1 509 ? 12.948 9.234 -34.748 1.00 73.94 509 GLU A CA 1
ATOM 4170 C C . GLU A 1 509 ? 14.069 8.194 -34.784 1.00 73.94 509 GLU A C 1
ATOM 4172 O O . GLU A 1 509 ? 15.064 8.297 -34.062 1.00 73.94 509 GLU A O 1
ATOM 4177 N N . LYS A 1 510 ? 13.931 7.193 -35.654 1.00 82.69 510 LYS A N 1
ATOM 4178 C CA . LYS A 1 510 ? 14.964 6.181 -35.863 1.00 82.69 510 LYS A CA 1
ATOM 4179 C C . LYS A 1 510 ? 16.211 6.770 -36.522 1.00 82.69 510 LYS A C 1
ATOM 4181 O O . LYS A 1 510 ? 17.307 6.420 -36.097 1.00 82.69 510 LYS A O 1
ATOM 4186 N N . LYS A 1 511 ? 16.073 7.705 -37.469 1.00 80.88 511 LYS A N 1
ATOM 4187 C CA . LYS A 1 511 ? 17.213 8.442 -38.048 1.00 80.88 511 LYS A CA 1
ATOM 4188 C C . LYS A 1 511 ? 18.005 9.215 -36.999 1.00 80.88 511 LYS A C 1
ATOM 4190 O O . LYS A 1 511 ? 19.231 9.155 -37.002 1.00 80.88 511 LYS A O 1
ATOM 4195 N N . GLU A 1 512 ? 17.326 9.867 -36.058 1.00 77.19 512 GLU A N 1
ATOM 4196 C CA . GLU A 1 512 ? 18.005 10.575 -34.970 1.00 77.19 512 GLU A CA 1
ATOM 4197 C C . GLU A 1 512 ? 18.800 9.605 -34.079 1.00 77.19 512 GLU A C 1
ATOM 4199 O O . GLU A 1 512 ? 19.950 9.865 -33.733 1.00 77.19 512 GLU A O 1
ATOM 4204 N N . LYS A 1 513 ? 18.257 8.415 -33.785 1.00 77.88 513 LYS A N 1
ATOM 4205 C CA . LYS A 1 513 ? 19.016 7.365 -33.081 1.00 77.88 513 LYS A CA 1
ATOM 4206 C C . LYS A 1 513 ? 20.240 6.888 -33.865 1.00 77.88 513 LYS A C 1
ATOM 4208 O O . LYS A 1 513 ? 21.287 6.668 -33.260 1.00 77.88 513 LYS A O 1
ATOM 4213 N N . ILE A 1 514 ? 20.125 6.730 -35.183 1.00 82.94 514 ILE A N 1
ATOM 4214 C CA . ILE A 1 514 ? 21.255 6.355 -36.048 1.00 82.94 514 ILE A CA 1
ATOM 4215 C C . ILE A 1 514 ? 22.338 7.432 -35.986 1.00 82.94 514 ILE A C 1
ATOM 4217 O O . ILE A 1 514 ? 23.510 7.1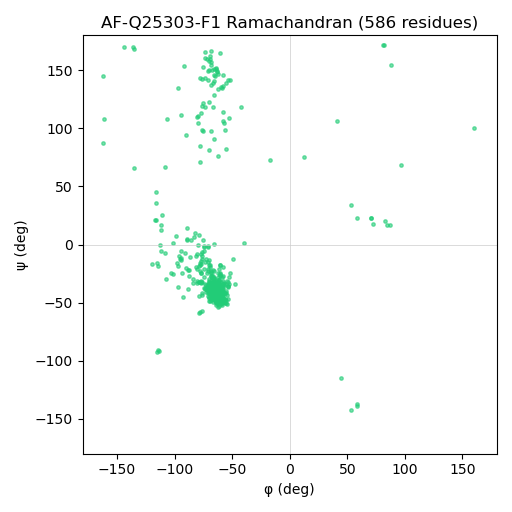09 -35.823 1.00 82.94 514 ILE A O 1
ATOM 4221 N N . LYS A 1 515 ? 21.952 8.708 -36.033 1.00 81.81 515 LYS A N 1
ATOM 4222 C CA . LYS A 1 515 ? 22.882 9.836 -35.933 1.00 81.81 515 LYS A CA 1
ATOM 4223 C C . LYS A 1 515 ? 23.613 9.876 -34.588 1.00 81.81 515 LYS A C 1
ATOM 4225 O O . LYS A 1 515 ? 24.809 10.141 -34.556 1.00 81.81 515 LYS A O 1
ATOM 4230 N N . ILE A 1 516 ? 22.910 9.592 -33.491 1.00 77.50 516 ILE A N 1
ATOM 4231 C CA . ILE A 1 516 ? 23.464 9.647 -32.131 1.00 77.50 516 ILE A CA 1
ATOM 4232 C C . ILE A 1 516 ? 24.365 8.442 -31.819 1.00 77.50 516 ILE A C 1
ATOM 4234 O O . ILE A 1 516 ? 25.414 8.602 -31.201 1.00 77.50 516 ILE A O 1
ATOM 4238 N N . TYR A 1 517 ? 23.950 7.233 -32.203 1.00 81.00 517 TYR A N 1
ATOM 4239 C CA . TYR A 1 517 ? 24.577 5.987 -31.742 1.00 81.00 517 TYR A CA 1
ATOM 4240 C C . TYR A 1 517 ? 25.279 5.193 -32.843 1.00 81.00 517 TYR A C 1
ATOM 4242 O O . TYR A 1 517 ? 26.084 4.319 -32.532 1.00 81.00 517 TYR A O 1
ATOM 4250 N N . GLY A 1 518 ? 24.974 5.452 -34.115 1.00 82.31 518 GLY A N 1
ATOM 4251 C CA . GLY A 1 518 ? 25.355 4.593 -35.236 1.00 82.31 518 GLY A CA 1
ATOM 4252 C C . GLY A 1 518 ? 26.862 4.416 -35.371 1.00 82.31 518 GLY A C 1
ATOM 4253 O O . GLY A 1 518 ? 27.340 3.286 -35.390 1.00 82.31 518 GLY A O 1
ATOM 4254 N N . SER A 1 519 ? 27.623 5.513 -35.388 1.00 82.00 519 SER A N 1
ATOM 4255 C CA . SER A 1 519 ? 29.084 5.458 -35.529 1.00 82.00 519 SER A CA 1
ATOM 4256 C C . SER A 1 519 ? 29.754 4.735 -34.356 1.00 82.00 519 SER A C 1
ATOM 4258 O O . SER A 1 519 ? 30.573 3.845 -34.579 1.00 82.00 519 SER A O 1
ATOM 4260 N N . GLY A 1 520 ? 29.374 5.061 -33.118 1.00 82.94 520 GLY A N 1
ATOM 4261 C CA . GLY A 1 520 ? 29.911 4.431 -31.911 1.00 82.94 520 GLY A CA 1
ATOM 4262 C C . GLY A 1 520 ? 29.569 2.944 -31.830 1.00 82.94 520 GLY A C 1
ATOM 4263 O O . GLY A 1 520 ? 30.452 2.107 -31.658 1.00 82.94 520 GLY A O 1
ATOM 4264 N N . CYS A 1 521 ? 28.304 2.584 -32.052 1.00 86.19 521 CYS A N 1
ATOM 4265 C CA . CYS A 1 521 ? 27.877 1.189 -32.016 1.00 86.19 521 CYS A CA 1
ATOM 4266 C C . CYS A 1 521 ? 28.469 0.346 -33.142 1.00 86.19 521 CYS A C 1
ATOM 4268 O O . CYS A 1 521 ? 28.791 -0.817 -32.910 1.00 86.19 521 CYS A O 1
ATOM 4270 N N . MET A 1 522 ? 28.691 0.920 -34.326 1.00 82.25 522 MET A N 1
ATOM 4271 C CA . MET A 1 522 ? 29.369 0.213 -35.409 1.00 82.25 522 MET A CA 1
ATOM 4272 C C . MET A 1 522 ? 30.793 -0.203 -35.013 1.00 82.25 522 MET A C 1
ATOM 4274 O O . MET A 1 522 ? 31.222 -1.317 -35.321 1.00 82.25 522 MET A O 1
ATOM 4278 N N . ARG A 1 523 ? 31.516 0.649 -34.276 1.00 82.75 523 ARG A N 1
ATOM 4279 C CA . ARG A 1 523 ? 32.860 0.328 -33.767 1.00 82.75 523 ARG A CA 1
ATOM 4280 C C . ARG A 1 523 ? 32.826 -0.782 -32.719 1.00 82.75 523 ARG A C 1
ATOM 4282 O O . ARG A 1 523 ? 33.605 -1.727 -32.821 1.00 82.75 523 ARG A O 1
ATOM 4289 N N . ILE A 1 524 ? 31.873 -0.723 -31.785 1.00 83.62 524 ILE A N 1
ATOM 4290 C CA . ILE A 1 524 ? 31.648 -1.781 -30.786 1.00 83.62 524 ILE A CA 1
ATOM 4291 C C . ILE A 1 524 ? 31.336 -3.124 -31.460 1.00 83.62 524 ILE A C 1
ATOM 4293 O O . ILE A 1 524 ? 31.919 -4.148 -31.107 1.00 83.62 524 ILE A O 1
ATOM 4297 N N . PHE A 1 525 ? 30.448 -3.134 -32.459 1.00 80.81 525 PHE A N 1
ATOM 4298 C CA . PHE A 1 525 ? 30.099 -4.354 -33.188 1.00 80.81 525 PHE A CA 1
ATOM 4299 C C . PHE A 1 525 ? 31.269 -4.928 -33.967 1.00 80.81 525 PHE A C 1
ATOM 4301 O O . PHE A 1 525 ? 31.478 -6.137 -33.909 1.00 80.81 525 PHE A O 1
ATOM 4308 N N . THR A 1 526 ? 32.038 -4.073 -34.641 1.00 76.50 526 THR A N 1
ATOM 4309 C CA . THR A 1 526 ? 33.236 -4.499 -35.369 1.00 76.50 526 THR A CA 1
ATOM 4310 C C . THR A 1 526 ? 34.192 -5.196 -34.403 1.00 76.50 526 THR A C 1
ATOM 4312 O O . THR A 1 526 ? 34.556 -6.343 -34.635 1.00 76.50 526 THR A O 1
ATOM 4315 N N . ARG A 1 527 ? 34.479 -4.582 -33.247 1.00 72.06 527 ARG A N 1
ATOM 4316 C CA . ARG A 1 527 ? 35.389 -5.149 -32.243 1.00 72.06 527 ARG A CA 1
ATOM 4317 C C . ARG A 1 527 ? 34.878 -6.436 -31.587 1.00 72.06 527 ARG A C 1
ATOM 4319 O O . ARG A 1 527 ? 35.683 -7.301 -31.306 1.00 72.06 527 ARG A O 1
ATOM 4326 N N . MET A 1 528 ? 33.569 -6.610 -31.391 1.00 64.25 528 MET A N 1
ATOM 4327 C CA . MET A 1 528 ? 32.992 -7.858 -30.848 1.00 64.25 528 MET A CA 1
ATOM 4328 C C . MET A 1 528 ? 32.827 -8.975 -31.884 1.00 64.25 528 MET A C 1
ATOM 4330 O O . MET A 1 528 ? 32.688 -10.142 -31.519 1.00 64.25 528 MET A O 1
ATOM 4334 N N . GLY A 1 529 ? 32.787 -8.640 -33.176 1.00 53.53 529 GLY A N 1
ATOM 4335 C CA . GLY A 1 529 ? 32.907 -9.632 -34.248 1.00 53.53 529 GLY A CA 1
ATOM 4336 C C . GLY A 1 529 ? 34.302 -10.214 -34.339 1.00 53.53 529 GLY A C 1
ATOM 4337 O O . GLY A 1 529 ? 34.451 -11.396 -34.630 1.00 53.53 529 GLY A O 1
ATOM 4338 N N . HIS A 1 530 ? 35.294 -9.404 -33.988 1.00 54.00 530 HIS A N 1
ATOM 4339 C CA . HIS A 1 530 ? 36.608 -9.869 -33.598 1.00 54.00 530 HIS A CA 1
ATOM 4340 C C . HIS A 1 530 ? 36.538 -10.371 -32.148 1.00 54.00 530 HIS A C 1
ATOM 4342 O O . HIS A 1 530 ? 37.098 -9.769 -31.239 1.00 54.00 530 HIS A O 1
ATOM 4348 N N . LYS A 1 531 ? 35.879 -11.516 -31.898 1.00 46.00 531 LYS A N 1
ATOM 4349 C CA . LYS A 1 531 ? 36.398 -12.397 -30.838 1.00 46.00 531 LYS A CA 1
ATOM 4350 C C . LYS A 1 531 ? 37.823 -12.641 -31.294 1.00 46.00 531 LYS A C 1
ATOM 4352 O O . LYS A 1 531 ? 37.981 -13.362 -32.276 1.00 46.00 531 LYS A O 1
ATOM 4357 N N . HIS A 1 532 ? 38.782 -11.901 -30.741 1.00 51.12 532 HIS A N 1
ATOM 4358 C CA . HIS A 1 532 ? 40.120 -11.865 -31.293 1.00 51.12 532 HIS A CA 1
ATOM 4359 C C . HIS A 1 532 ? 40.603 -13.302 -31.301 1.00 51.12 532 HIS A C 1
ATOM 4361 O O . HIS A 1 532 ? 40.867 -13.909 -30.264 1.00 51.12 532 HIS A O 1
ATOM 4367 N N . SER A 1 533 ? 40.612 -13.887 -32.493 1.00 58.41 533 SER A N 1
ATOM 4368 C CA . SER A 1 533 ? 41.311 -15.131 -32.683 1.00 58.41 533 SER A CA 1
ATOM 4369 C C . SER A 1 533 ? 42.734 -14.833 -32.209 1.00 58.41 533 SER A C 1
ATOM 4371 O O . SER A 1 533 ? 43.242 -13.725 -32.404 1.00 58.41 533 SER A O 1
ATOM 4373 N N . LEU A 1 534 ? 43.351 -15.762 -31.496 1.00 64.00 534 LEU A N 1
ATOM 4374 C CA . LEU A 1 534 ? 44.749 -15.651 -31.090 1.00 64.00 534 LEU A CA 1
ATOM 4375 C C . LEU A 1 534 ? 45.638 -15.227 -32.286 1.00 64.00 534 LEU A C 1
ATOM 4377 O O . LEU A 1 534 ? 46.535 -14.398 -32.169 1.00 64.00 534 LEU A O 1
ATOM 4381 N N . GLU A 1 535 ? 45.251 -15.690 -33.471 1.00 68.12 535 GLU A N 1
ATOM 4382 C CA . GLU A 1 535 ? 45.753 -15.387 -34.805 1.00 68.12 535 GLU A CA 1
ATOM 4383 C C . GLU A 1 535 ? 45.628 -13.901 -35.215 1.00 68.12 535 GLU A C 1
ATOM 4385 O O . GLU A 1 535 ? 46.400 -13.407 -36.038 1.00 68.12 535 GLU A O 1
ATOM 4390 N N . GLU A 1 536 ? 44.659 -13.173 -34.665 1.00 64.25 536 GLU A N 1
ATOM 4391 C CA . GLU A 1 536 ? 44.452 -11.738 -34.864 1.00 64.25 536 GLU A CA 1
ATOM 4392 C C . GLU A 1 536 ? 45.252 -10.911 -33.853 1.00 64.25 536 GLU A C 1
ATOM 4394 O O . GLU A 1 536 ? 45.886 -9.936 -34.253 1.00 64.25 536 GLU A O 1
ATOM 4399 N N . HIS A 1 537 ? 45.359 -11.364 -32.597 1.00 66.88 537 HIS A N 1
ATOM 4400 C CA . HIS A 1 537 ? 46.291 -10.773 -31.629 1.00 66.88 537 HIS A CA 1
ATOM 4401 C C . HIS A 1 537 ? 47.745 -10.856 -32.109 1.00 66.88 537 HIS A C 1
ATOM 4403 O O . HIS A 1 537 ? 48.511 -9.915 -31.926 1.00 66.88 537 HIS A O 1
ATOM 4409 N N . PHE A 1 538 ? 48.127 -11.920 -32.821 1.00 78.00 538 PHE A N 1
ATOM 4410 C CA . PHE A 1 538 ? 49.446 -12.030 -33.460 1.00 78.00 538 PHE A CA 1
ATOM 4411 C C . PHE A 1 538 ? 49.753 -10.951 -34.499 1.00 78.00 538 PHE A C 1
ATOM 4413 O O . PHE A 1 538 ? 50.919 -10.794 -34.878 1.00 78.00 538 PHE A O 1
ATOM 4420 N N . LYS A 1 539 ? 48.728 -10.257 -35.003 1.00 69.94 539 LYS A N 1
ATOM 4421 C CA . LYS A 1 539 ? 48.859 -9.165 -35.974 1.00 69.94 539 LYS A CA 1
ATOM 4422 C C . LYS A 1 539 ? 48.850 -7.791 -35.304 1.00 69.94 539 LYS A C 1
ATOM 4424 O O . LYS A 1 539 ? 49.295 -6.833 -35.930 1.00 69.94 539 LYS A O 1
ATOM 4429 N N . THR A 1 540 ? 48.365 -7.695 -34.066 1.00 69.69 540 THR A N 1
ATOM 4430 C CA . THR A 1 540 ? 48.268 -6.449 -33.296 1.00 69.69 540 THR A CA 1
ATOM 4431 C C . THR A 1 540 ? 49.179 -6.498 -32.070 1.00 69.69 540 THR A C 1
ATOM 4433 O O . THR A 1 540 ? 50.365 -6.185 -32.172 1.00 69.69 540 THR A O 1
ATOM 4436 N N . ASP A 1 541 ? 48.639 -6.932 -30.935 1.00 64.81 541 ASP A N 1
ATOM 4437 C CA . ASP A 1 541 ? 49.202 -6.769 -29.590 1.00 64.81 541 ASP A CA 1
ATOM 4438 C C . ASP A 1 541 ? 50.351 -7.758 -29.329 1.00 64.81 541 ASP A C 1
ATOM 4440 O O . ASP A 1 541 ? 51.261 -7.502 -28.549 1.00 64.81 541 ASP A O 1
ATOM 4444 N N . LEU A 1 542 ? 50.348 -8.883 -30.047 1.00 77.25 542 LEU A N 1
ATOM 4445 C CA . LEU A 1 542 ? 51.358 -9.938 -29.990 1.00 77.25 542 LEU A CA 1
ATOM 4446 C C . LEU A 1 542 ? 52.194 -10.001 -31.275 1.00 77.25 542 LEU A C 1
ATOM 4448 O O . LEU A 1 542 ? 52.734 -11.052 -31.634 1.00 77.25 542 LEU A O 1
ATOM 4452 N N . LYS A 1 543 ? 52.302 -8.883 -32.010 1.00 81.06 543 LYS A N 1
ATOM 4453 C CA . LYS A 1 543 ? 53.113 -8.820 -33.238 1.00 81.06 543 LYS A CA 1
ATOM 4454 C C . LYS A 1 543 ? 54.582 -9.176 -32.993 1.00 81.06 543 LYS A C 1
ATOM 4456 O O . LYS A 1 543 ? 55.190 -9.763 -33.884 1.00 81.06 543 LYS A O 1
ATOM 4461 N N . TRP A 1 544 ? 55.091 -8.865 -31.797 1.00 82.50 544 TRP A N 1
ATOM 4462 C CA . TRP A 1 544 ? 56.473 -9.060 -31.349 1.00 82.50 544 TRP A CA 1
ATOM 4463 C C . TRP A 1 544 ? 56.859 -10.531 -31.142 1.00 82.50 544 TRP A C 1
ATOM 4465 O O . TRP A 1 544 ? 58.046 -10.844 -31.131 1.00 82.50 544 TRP A O 1
ATOM 4475 N N . LEU A 1 545 ? 55.884 -11.438 -31.018 1.00 82.25 545 LEU A N 1
ATOM 4476 C CA . LEU A 1 545 ? 56.164 -12.871 -30.947 1.00 82.25 545 LEU A CA 1
ATOM 4477 C C . LEU A 1 545 ? 56.761 -13.375 -32.267 1.00 82.25 545 LEU A C 1
ATOM 4479 O O . LEU A 1 545 ? 56.292 -13.013 -33.356 1.00 82.25 545 LEU A O 1
ATOM 4483 N N . THR A 1 546 ? 57.745 -14.269 -32.177 1.00 88.00 546 THR A N 1
ATOM 4484 C CA . THR A 1 546 ? 58.271 -14.964 -33.357 1.00 88.00 546 THR A CA 1
ATOM 4485 C C . THR A 1 546 ? 57.232 -15.926 -33.925 1.00 88.00 546 THR A C 1
ATOM 4487 O O . THR A 1 546 ? 56.221 -16.245 -33.292 1.00 88.00 546 THR A O 1
ATOM 4490 N N . LYS A 1 547 ? 57.468 -16.410 -35.145 1.00 87.00 547 LYS A N 1
ATOM 4491 C CA . LYS A 1 547 ? 56.572 -17.377 -35.781 1.00 87.00 547 LYS A CA 1
ATOM 4492 C C . LYS A 1 547 ? 56.452 -18.660 -34.949 1.00 87.00 547 LYS A C 1
ATOM 4494 O O . LYS A 1 547 ? 55.350 -19.147 -34.747 1.00 87.00 547 LYS A O 1
ATOM 4499 N N . GLU A 1 548 ? 57.563 -19.137 -34.399 1.00 88.88 548 GLU A N 1
ATOM 4500 C CA . GLU A 1 548 ? 57.623 -20.346 -33.577 1.00 88.88 548 GLU A CA 1
ATOM 4501 C C . GLU A 1 548 ? 56.815 -20.194 -32.279 1.00 88.88 548 GLU A C 1
ATOM 4503 O O . GLU A 1 548 ? 56.071 -21.096 -31.906 1.00 88.88 548 GLU A O 1
ATOM 4508 N N . GLN A 1 549 ? 56.898 -19.031 -31.622 1.00 90.44 549 GLN A N 1
ATOM 4509 C CA . GLN A 1 549 ? 56.121 -18.740 -30.411 1.00 90.44 549 GLN A CA 1
ATOM 4510 C C . GLN A 1 549 ? 54.617 -18.641 -30.705 1.00 90.44 549 GLN A C 1
ATOM 4512 O O . GLN A 1 549 ? 53.793 -19.100 -29.915 1.00 90.44 549 GLN A O 1
ATOM 4517 N N . LYS A 1 550 ? 54.249 -18.066 -31.856 1.00 89.44 550 LYS A N 1
ATOM 4518 C CA . LYS A 1 550 ? 52.857 -18.004 -32.326 1.00 89.44 550 LYS A CA 1
ATOM 4519 C C . LYS A 1 550 ? 52.297 -19.404 -32.583 1.00 89.44 550 LYS A C 1
ATOM 4521 O O . LYS A 1 550 ? 51.204 -19.713 -32.112 1.00 89.44 550 LYS A O 1
ATOM 4526 N N . ASP A 1 551 ? 53.062 -20.259 -33.257 1.00 88.25 551 ASP A N 1
ATOM 4527 C CA . ASP A 1 551 ? 52.680 -21.647 -33.536 1.00 88.25 551 ASP A CA 1
ATOM 4528 C C . ASP A 1 551 ? 52.533 -22.470 -32.236 1.00 88.25 551 ASP A C 1
ATOM 4530 O O . ASP A 1 551 ? 51.602 -23.267 -32.107 1.00 88.25 551 ASP A O 1
ATOM 4534 N N . GLU A 1 552 ? 53.381 -22.233 -31.228 1.00 90.44 552 GLU A N 1
ATOM 4535 C CA . GLU A 1 552 ? 53.275 -22.883 -29.911 1.00 90.44 552 GLU A CA 1
ATOM 4536 C C . GLU A 1 552 ? 51.977 -22.505 -29.176 1.00 90.44 552 GLU A C 1
ATOM 4538 O O . GLU A 1 552 ? 51.285 -23.376 -28.645 1.00 90.44 552 GLU A O 1
ATOM 4543 N N . LEU A 1 553 ? 51.593 -21.226 -29.192 1.00 87.19 553 LEU A N 1
ATOM 4544 C CA . LEU A 1 553 ? 50.346 -20.772 -28.564 1.00 87.19 553 LEU A CA 1
ATOM 4545 C C . LEU A 1 553 ? 49.103 -21.281 -29.315 1.00 87.19 553 LEU A C 1
ATOM 4547 O O . LEU A 1 553 ? 48.091 -21.592 -28.682 1.00 87.19 553 LEU A O 1
ATOM 4551 N N . LEU A 1 554 ? 49.169 -21.417 -30.646 1.00 84.62 554 LEU A N 1
ATOM 4552 C CA . LEU A 1 554 ? 48.097 -22.046 -31.429 1.00 84.62 554 LEU A CA 1
ATOM 4553 C C . LEU A 1 554 ? 47.932 -23.518 -31.075 1.00 84.62 554 LEU A C 1
ATOM 4555 O O . LEU A 1 554 ? 46.809 -23.972 -30.872 1.00 84.62 554 LEU A O 1
ATOM 4559 N N . LYS A 1 555 ? 49.040 -24.241 -30.909 1.00 89.12 555 LYS A N 1
ATOM 4560 C CA . LYS A 1 555 ? 49.010 -25.635 -30.473 1.00 89.12 555 LYS A CA 1
ATOM 4561 C C . LYS A 1 555 ? 48.397 -25.786 -29.077 1.00 89.12 555 LYS A C 1
ATOM 4563 O O . LYS A 1 555 ? 47.568 -26.663 -28.864 1.00 89.12 555 LYS A O 1
ATOM 4568 N N . MET A 1 556 ? 48.726 -24.894 -28.137 1.00 86.25 556 MET A N 1
ATOM 4569 C CA . MET A 1 556 ? 48.094 -24.885 -26.808 1.00 86.25 556 MET A CA 1
ATOM 4570 C C . MET A 1 556 ? 46.573 -24.682 -26.890 1.00 86.25 556 MET A C 1
ATOM 4572 O O . MET A 1 556 ? 45.819 -25.305 -26.141 1.00 86.25 556 MET A O 1
ATOM 4576 N N . LYS A 1 557 ? 46.108 -23.847 -27.823 1.00 76.75 557 LYS A N 1
ATOM 4577 C CA . LYS A 1 557 ? 44.680 -23.636 -28.092 1.00 76.75 557 LYS A CA 1
ATOM 4578 C C . LYS A 1 557 ? 44.021 -24.878 -28.712 1.00 76.75 557 LYS A C 1
ATOM 4580 O O . LYS A 1 557 ? 42.918 -25.227 -28.303 1.00 76.75 557 LYS A O 1
ATOM 4585 N N . GLU A 1 558 ? 44.687 -25.569 -29.640 1.00 80.50 558 GLU A N 1
ATOM 4586 C CA . GLU A 1 558 ? 44.218 -26.850 -30.206 1.00 80.50 558 GLU A CA 1
ATOM 4587 C C . GLU A 1 558 ? 44.122 -27.959 -29.145 1.00 80.50 558 GLU A C 1
ATOM 4589 O O . GLU A 1 558 ? 43.215 -28.788 -29.180 1.00 80.50 558 GLU A O 1
ATOM 4594 N N . GLU A 1 559 ? 45.009 -27.932 -28.149 1.00 86.12 559 GLU A N 1
ATOM 4595 C CA . GLU A 1 559 ? 45.001 -28.831 -26.990 1.00 86.12 559 GLU A CA 1
ATOM 4596 C C . GLU A 1 559 ? 43.966 -28.437 -25.910 1.00 86.12 559 GLU A C 1
ATOM 4598 O O . GLU A 1 559 ? 43.954 -29.027 -24.827 1.00 86.12 559 GLU A O 1
ATOM 4603 N N . ASN A 1 560 ? 43.085 -27.463 -26.184 1.00 78.50 560 ASN A N 1
ATOM 4604 C CA . ASN A 1 560 ? 42.082 -26.926 -25.253 1.00 78.50 560 ASN A CA 1
ATOM 4605 C C . ASN A 1 560 ? 42.670 -26.458 -23.906 1.00 78.50 560 ASN A C 1
ATOM 4607 O O . ASN A 1 560 ? 42.023 -26.578 -22.860 1.00 78.50 560 ASN A O 1
ATOM 4611 N N . LYS A 1 561 ? 43.895 -25.915 -23.908 1.00 77.12 561 LYS A N 1
ATOM 4612 C CA . LYS A 1 561 ? 44.453 -25.244 -22.725 1.00 77.12 561 LYS A CA 1
ATOM 4613 C C . LYS A 1 561 ? 43.614 -24.022 -22.363 1.00 77.12 561 LYS A C 1
ATOM 4615 O O . LYS A 1 561 ? 42.995 -23.399 -23.229 1.00 77.12 561 LYS A O 1
ATOM 4620 N N . SER A 1 562 ? 43.566 -23.694 -21.074 1.00 71.00 562 SER A N 1
ATOM 4621 C CA . SER A 1 562 ? 42.762 -22.569 -20.610 1.00 71.00 562 SER A CA 1
ATOM 4622 C C . SER A 1 562 ? 43.351 -21.245 -21.104 1.00 71.00 562 SER A C 1
ATOM 4624 O O . SER A 1 562 ? 44.554 -21.130 -21.343 1.00 71.00 562 SER A O 1
ATOM 4626 N N . GLU A 1 563 ? 42.516 -20.210 -21.228 1.00 66.75 563 GLU A N 1
ATOM 4627 C CA . GLU A 1 563 ? 43.003 -18.872 -21.592 1.00 66.75 563 GLU A CA 1
ATOM 4628 C C . GLU A 1 563 ? 44.041 -18.340 -20.589 1.00 66.75 563 GLU A C 1
ATOM 4630 O O . GLU A 1 563 ? 44.924 -17.578 -20.977 1.00 66.75 563 GLU A O 1
ATOM 4635 N N . ALA A 1 564 ? 43.977 -18.765 -19.322 1.00 70.06 564 ALA A N 1
ATOM 4636 C CA . ALA A 1 564 ? 44.967 -18.418 -18.306 1.00 70.06 564 ALA A CA 1
ATOM 4637 C C . ALA A 1 564 ? 46.344 -19.031 -18.614 1.00 70.06 564 ALA A C 1
ATOM 4639 O O . ALA A 1 564 ? 47.340 -18.316 -18.559 1.00 70.06 564 ALA A O 1
ATOM 4640 N N . ASP A 1 565 ? 46.389 -20.300 -19.034 1.00 74.06 565 ASP A N 1
ATOM 4641 C CA . ASP A 1 565 ? 47.640 -20.986 -19.396 1.00 74.06 565 ASP A CA 1
ATOM 4642 C C . ASP A 1 565 ? 48.306 -20.324 -20.614 1.00 74.06 565 ASP A C 1
ATOM 4644 O O . ASP A 1 565 ? 49.525 -20.158 -20.675 1.00 74.06 565 ASP A O 1
ATOM 4648 N N . ILE A 1 566 ? 47.497 -19.919 -21.600 1.00 79.56 566 ILE A N 1
ATOM 4649 C CA . ILE A 1 566 ? 47.981 -19.217 -22.796 1.00 79.56 566 ILE A CA 1
ATOM 4650 C C . ILE A 1 566 ? 48.529 -17.835 -22.409 1.00 79.56 566 ILE A C 1
ATOM 4652 O O . ILE A 1 566 ? 49.596 -17.447 -22.885 1.00 79.56 566 ILE A O 1
ATOM 4656 N N . ARG A 1 567 ? 47.847 -17.102 -21.517 1.00 78.06 567 ARG A N 1
ATOM 4657 C CA . ARG A 1 567 ? 48.314 -15.800 -21.006 1.00 78.06 567 ARG A CA 1
ATOM 4658 C C . ARG A 1 567 ? 49.625 -15.921 -20.233 1.00 78.06 567 ARG A C 1
ATOM 4660 O O . ARG A 1 567 ? 50.530 -15.127 -20.468 1.00 78.06 567 ARG A O 1
ATOM 4667 N N . GLU A 1 568 ? 49.748 -16.917 -19.360 1.00 81.12 568 GLU A N 1
ATOM 4668 C CA . GLU A 1 568 ? 50.977 -17.187 -18.603 1.00 81.12 568 GLU A CA 1
ATOM 4669 C C . GLU A 1 568 ? 52.153 -17.481 -19.543 1.00 81.12 568 GLU A C 1
ATOM 4671 O O . GLU A 1 568 ? 53.254 -16.956 -19.372 1.00 81.12 568 GLU A O 1
ATOM 4676 N N . LYS A 1 569 ? 51.904 -18.239 -20.615 1.00 88.75 569 LYS A N 1
ATOM 4677 C CA . LYS A 1 569 ? 52.921 -18.524 -21.627 1.00 88.75 569 LYS A CA 1
ATOM 4678 C C . LYS A 1 569 ? 53.345 -17.278 -22.414 1.00 88.75 569 LYS A C 1
ATOM 4680 O O . LYS A 1 569 ? 54.534 -17.094 -22.671 1.00 88.75 569 LYS A O 1
ATOM 4685 N N . VAL A 1 570 ? 52.399 -16.408 -22.771 1.00 84.31 570 VAL A N 1
ATOM 4686 C CA . VAL A 1 570 ? 52.694 -15.115 -23.416 1.00 84.31 570 VAL A CA 1
ATOM 4687 C C . VAL A 1 570 ? 53.535 -14.220 -22.497 1.00 84.31 570 VAL A C 1
ATOM 4689 O O . VAL A 1 570 ? 54.509 -13.627 -22.959 1.00 84.31 570 VAL A O 1
ATOM 4692 N N . LEU A 1 571 ? 53.212 -14.166 -21.201 1.00 81.56 571 LEU A N 1
ATOM 4693 C CA . LEU A 1 571 ? 53.993 -13.447 -20.187 1.00 81.56 571 LEU A CA 1
ATOM 4694 C C . LEU A 1 571 ? 55.424 -13.982 -20.086 1.00 81.56 571 LEU A C 1
ATOM 4696 O O . LEU A 1 571 ? 56.368 -13.200 -20.124 1.00 81.56 571 LEU A O 1
ATOM 4700 N N . HIS A 1 572 ? 55.599 -15.303 -20.067 1.00 86.75 572 HIS A N 1
ATOM 4701 C CA . HIS A 1 572 ? 56.925 -15.917 -20.076 1.00 86.75 572 HIS A CA 1
ATOM 4702 C C . HIS A 1 572 ? 57.743 -15.509 -21.317 1.00 86.75 572 HIS A C 1
ATOM 4704 O O . HIS A 1 572 ? 58.936 -15.213 -21.220 1.00 86.75 572 HIS A O 1
ATOM 4710 N N . PHE A 1 573 ? 57.118 -15.451 -22.500 1.00 89.19 573 PHE A N 1
ATOM 4711 C CA . PHE A 1 573 ? 57.795 -14.946 -23.698 1.00 89.19 573 PHE A CA 1
ATOM 4712 C C . PHE A 1 573 ? 58.175 -13.470 -23.569 1.00 89.19 573 PHE A C 1
ATOM 4714 O O . PHE A 1 573 ? 59.273 -13.095 -23.978 1.00 89.19 573 PHE A O 1
ATOM 4721 N N . TYR A 1 574 ? 57.324 -12.652 -22.955 1.00 82.44 574 TYR A N 1
ATOM 4722 C CA . TYR A 1 574 ? 57.597 -11.235 -22.738 1.00 82.44 574 TYR A CA 1
ATOM 4723 C C . TYR A 1 574 ? 58.757 -11.020 -21.757 1.00 82.44 574 TYR A C 1
ATOM 4725 O O . TYR A 1 574 ? 59.665 -10.230 -22.012 1.00 82.44 574 TYR A O 1
ATOM 4733 N N . GLU A 1 575 ? 58.788 -11.770 -20.656 1.00 81.12 575 GLU A N 1
ATOM 4734 C CA . GLU A 1 575 ? 59.862 -11.711 -19.661 1.00 81.12 575 GLU A CA 1
ATOM 4735 C C . GLU A 1 575 ? 61.223 -12.101 -20.249 1.00 81.12 575 GLU A C 1
ATOM 4737 O O . GLU A 1 575 ? 62.246 -11.543 -19.839 1.00 81.12 575 GLU A O 1
ATOM 4742 N N . SER A 1 576 ? 61.225 -12.982 -21.256 1.00 82.12 576 SER A N 1
ATOM 4743 C CA . SER A 1 576 ? 62.425 -13.419 -21.978 1.00 82.12 576 SER A CA 1
ATOM 4744 C C . SER A 1 576 ? 62.970 -12.411 -23.004 1.00 82.12 576 SER A C 1
ATOM 4746 O O . SER A 1 576 ? 64.063 -12.616 -23.534 1.00 82.12 576 SER A O 1
ATOM 4748 N N . LEU A 1 577 ? 62.251 -11.314 -23.278 1.00 82.94 577 LEU A N 1
ATOM 4749 C CA . LEU A 1 577 ? 62.734 -10.243 -24.153 1.00 82.94 577 LEU A CA 1
ATOM 4750 C C . LEU A 1 577 ? 63.883 -9.454 -23.501 1.00 82.94 577 LEU A C 1
ATOM 4752 O O . LEU A 1 577 ? 63.943 -9.287 -22.279 1.00 82.94 577 LEU A O 1
ATOM 4756 N N . ASN A 1 578 ? 64.782 -8.915 -24.327 1.00 82.12 578 ASN A N 1
ATOM 4757 C CA . ASN A 1 578 ? 65.806 -7.981 -23.859 1.00 82.12 578 ASN A CA 1
ATOM 4758 C C . ASN A 1 578 ? 65.192 -6.600 -23.538 1.00 82.12 578 ASN A C 1
ATOM 4760 O O . ASN A 1 578 ? 64.097 -6.273 -23.988 1.00 82.12 578 ASN A O 1
ATOM 4764 N N . GLU A 1 579 ? 65.892 -5.781 -22.750 1.00 72.69 579 GLU A N 1
ATOM 4765 C CA . GLU A 1 579 ? 65.374 -4.489 -22.259 1.00 72.69 579 GLU A CA 1
ATOM 4766 C C . GLU A 1 579 ? 65.025 -3.488 -23.375 1.00 72.69 579 GLU A C 1
ATOM 4768 O O . GLU A 1 579 ? 64.171 -2.620 -23.202 1.00 72.69 579 GLU A O 1
ATOM 4773 N N . GLU A 1 580 ? 65.660 -3.617 -24.538 1.00 69.62 580 GLU A N 1
ATOM 4774 C CA . GLU A 1 580 ? 65.432 -2.760 -25.703 1.00 69.62 580 GLU A CA 1
ATOM 4775 C C . GLU A 1 580 ? 64.146 -3.166 -26.446 1.00 69.62 580 GLU A C 1
ATOM 4777 O O . GLU A 1 580 ? 63.287 -2.324 -26.706 1.00 69.62 580 GLU A O 1
ATOM 4782 N N . ALA A 1 581 ? 63.931 -4.470 -26.646 1.00 67.75 581 ALA A N 1
ATOM 4783 C CA . ALA A 1 581 ? 62.692 -5.030 -27.181 1.00 67.75 581 ALA A CA 1
ATOM 4784 C C . ALA A 1 581 ? 61.515 -4.859 -26.208 1.00 67.75 581 ALA A C 1
ATOM 4786 O O . ALA A 1 581 ? 60.395 -4.601 -26.644 1.00 67.75 581 ALA A O 1
ATOM 4787 N N . LYS A 1 582 ? 61.749 -4.937 -24.890 1.00 70.88 582 LYS A N 1
ATOM 4788 C CA . LYS A 1 582 ? 60.732 -4.613 -23.876 1.00 70.88 582 LYS A CA 1
ATOM 4789 C C . LYS A 1 582 ? 60.308 -3.153 -23.964 1.00 70.88 582 LYS A C 1
ATOM 4791 O O . LYS A 1 582 ? 59.118 -2.890 -23.892 1.00 70.88 582 LYS A O 1
ATOM 4796 N N . LYS A 1 583 ? 61.232 -2.211 -24.192 1.00 64.88 583 LYS A N 1
ATOM 4797 C CA . LYS A 1 583 ? 60.892 -0.791 -24.394 1.00 64.88 583 LYS A CA 1
ATOM 4798 C C . LYS A 1 583 ? 60.070 -0.536 -25.658 1.00 64.88 583 LYS A C 1
ATOM 4800 O O . LYS A 1 583 ? 59.132 0.246 -25.587 1.00 64.88 583 LYS A O 1
ATOM 4805 N N . GLU A 1 584 ? 60.374 -1.201 -26.773 1.00 59.53 584 GLU A N 1
ATOM 4806 C CA . GLU A 1 584 ? 59.546 -1.124 -27.994 1.00 59.53 584 GLU A CA 1
ATOM 4807 C C . GLU A 1 584 ? 58.174 -1.801 -27.837 1.00 59.53 584 GLU A C 1
ATOM 4809 O O . GLU A 1 584 ? 57.229 -1.472 -28.554 1.00 59.53 584 GLU A O 1
ATOM 4814 N N . THR A 1 585 ? 58.056 -2.747 -26.902 1.00 57.62 585 THR A N 1
ATOM 4815 C CA . THR A 1 585 ? 56.822 -3.507 -26.651 1.00 57.62 585 THR A CA 1
ATOM 4816 C C . THR A 1 585 ? 55.959 -2.883 -25.543 1.00 57.62 585 THR A C 1
ATOM 4818 O O . THR A 1 585 ? 54.748 -3.053 -25.567 1.00 57.62 585 THR A O 1
ATOM 4821 N N . ALA A 1 586 ? 56.549 -2.114 -24.619 1.00 50.25 586 ALA A N 1
ATOM 4822 C CA . ALA A 1 586 ? 55.895 -1.514 -23.447 1.00 50.25 586 ALA A CA 1
ATOM 4823 C C . ALA A 1 586 ? 54.980 -0.307 -23.749 1.00 50.25 586 ALA A C 1
ATOM 4825 O O . ALA A 1 586 ? 54.379 0.244 -22.828 1.00 50.25 586 ALA A O 1
ATOM 4826 N N . GLU A 1 587 ? 54.863 0.119 -25.012 1.00 44.19 587 GLU A N 1
ATOM 4827 C CA . GLU A 1 587 ? 53.830 1.077 -25.450 1.00 44.19 587 GLU A CA 1
ATOM 4828 C C . GLU A 1 587 ? 52.446 0.422 -25.674 1.00 44.19 587 GLU A C 1
ATOM 4830 O O . GLU A 1 587 ? 51.490 1.118 -26.025 1.00 44.19 587 GLU A O 1
ATOM 4835 N N . PHE A 1 588 ? 52.324 -0.893 -25.460 1.00 36.69 588 PHE A N 1
ATOM 4836 C CA . PHE A 1 588 ? 51.091 -1.691 -25.526 1.00 36.69 588 PHE A CA 1
ATOM 4837 C C . PHE A 1 588 ? 50.794 -2.361 -24.181 1.00 36.69 588 PHE A C 1
ATOM 4839 O O . PHE A 1 588 ? 49.591 -2.622 -23.930 1.00 36.69 588 PHE A O 1
#